Protein AF-A0A7C5ZA25-F1 (afdb_monomer)

Secondary structure (DSSP, 8-state):
--SSSS-HHHHHHHHHHHHHHHHHHHHHHHHHHHTS-HHHHHHHHHHHHHHHHHHHHHHHHS-HHHHHHHHHHHHHHHHHHHHH-GGGS---------TT----HHHHHHHHHHHHHHHHHHHHHHHTT-S-SHHHHHHHHHHHHHHHHHHHHHHHHSTT--GGGSSTTHHHHHHHHHHTGGGTTSTTHHHHHHHHHHHHHHHHHHHHHHHHHHHHTTSS-HHHHHHHHHHHHHHHHHHHHHHHHHHHHH-HHHHHTHHHHHHHHHHHHHHHHHHHHHTTSS-HHHHHHHHHHHHHHHHHHHHHHHHHHTT--HHHHHHHHHHHTT--HHHHHHHTT--HHHHHHHHHHHHHHHT-SSHHHHHHHHHHHHHHHH-------

Solvent-accessible surface area (backbone atoms only — not comparable to full-atom values): 20888 Å² total; per-residue (Å²): 143,84,83,85,81,72,64,64,70,58,56,51,50,52,50,48,57,52,47,54,52,49,53,52,52,51,33,52,54,44,42,60,39,16,76,49,57,71,68,55,37,43,50,54,52,39,48,51,41,44,52,50,33,51,51,52,47,54,43,73,75,41,58,69,70,57,29,52,54,54,61,63,44,49,63,55,54,51,50,53,54,54,73,68,45,70,74,76,75,57,83,71,90,67,76,93,44,66,92,76,72,67,81,55,68,67,57,54,50,52,45,39,44,52,30,24,47,50,19,36,51,50,36,51,42,58,76,71,54,54,72,74,63,80,74,53,57,48,53,49,38,50,47,23,31,53,28,30,45,54,55,43,49,49,58,74,72,37,83,87,56,61,71,79,60,50,52,61,61,23,55,61,28,42,50,52,24,57,70,43,52,88,52,35,87,43,92,65,38,36,57,55,31,48,50,31,36,35,37,20,49,24,28,40,50,52,44,52,54,54,51,44,24,56,58,22,56,64,39,81,60,26,52,62,43,38,46,51,52,52,47,51,46,54,49,22,28,47,49,20,39,50,50,54,58,58,49,35,76,72,37,63,73,50,55,82,41,40,66,61,53,52,49,49,52,50,49,52,38,50,50,51,56,53,53,58,58,61,66,49,73,84,38,58,64,64,56,47,46,57,62,46,48,67,54,43,56,65,46,45,61,44,43,53,53,48,28,59,74,50,66,47,49,73,69,45,43,54,53,48,52,42,49,72,69,70,51,52,71,69,56,52,25,63,77,68,73,52,49,74,68,58,49,51,52,46,51,52,51,48,30,61,54,68,74,37,92,48,73,68,50,50,51,51,50,52,52,53,54,52,53,59,69,72,57,76,81,85,84,75,138

Organism: NCBI:txid55205

Radius of gyration: 25.76 Å; Cα contacts (8 Å, |Δi|>4): 287; chains: 1; bounding box: 71×38×84 Å

Mean predicted aligned error: 15.22 Å

InterPro domains:
  IPR000792 Transcription regulator LuxR, C-terminal [PF00196] (312-365)
  IPR000792 Transcription regulator LuxR, C-terminal [PR00038] (312-326)
  IPR000792 Transcription regulator LuxR, C-terminal [PR00038] (326-342)
  IPR000792 Transcription regulator LuxR, C-terminal [PR00038] (342-354)
  IPR000792 Transcription regulator LuxR, C-terminal [PS50043] (305-370)
  IPR000792 Transcription regulator LuxR, C-terminal [SM00421] (309-366)
  IPR000792 Transcription regulator LuxR, C-terminal [cd06170] (312-365)
  IPR016032 Signal transduction response regulator, C-terminal effector [SSF46894] (303-368)
  IPR036388 Winged helix-like DNA-binding domain superfamily [G3DSA:1.10.10.10] (312-375)

Sequence (381 aa):
LFWDTYSIPKYILTLNFSGIGASILIAFWLEIYSKNALKIISISYIFSVILGSLIFTVVQFLHFIYAIVFTSLLPLLSSVLLLSDETINENYDIEETNENFLLPFRLILIIAVFYLASGLLQWIIFFKGYFPSSKLYGLSTIVYAISSCLAGSLIFRIPDFNLNNLYKPVLPLLGASFTLLPFAGKKLTPLILGLFYNTAFAFFDFYTMCIICLFASRVKKPIKLIAQGYFFITLFIFIGEFLPNRLVSTIPFMASKSDTVAISAAILMFVASVLIKEISVDSKEKESNFIIESNVDKSMLNLESFAKYYKLTLREKEILSLILSGRNNPYIRDSLNISNNTLKTHLKNIYTKLDVKNRQEAITLFYKFSESKNSKPSHTR

pLDDT: mean 74.24, std 17.31, range [26.05, 95.62]

Nearest PDB structures (foldseek):
  3qp6-assembly1_A-2  TM=8.063E-01  e=3.760E-02  Chromobacterium violaceum
  8uck-assembly1_A  TM=6.304E-01  e=2.661E-02  Homo sapiens
  5ayn-assembly1_A  TM=6.127E-01  e=5.087E-02  Bdellovibrio bacteriovorus HD100
  8tth-assembly1_A  TM=6.219E-01  e=1.755E+00  Staphylococcus aureus
  6rw3-assembly3_C  TM=5.393E-01  e=2.704E+00  Plasmodium falciparum

Structure (mmCIF, N/CA/C/O backbone):
data_AF-A0A7C5ZA25-F1
#
_entry.id   AF-A0A7C5ZA25-F1
#
loop_
_atom_site.group_PDB
_atom_site.id
_atom_site.type_symbol
_atom_site.label_atom_id
_atom_site.label_alt_id
_atom_site.label_comp_id
_atom_site.label_asym_id
_atom_site.label_entity_id
_atom_site.label_seq_id
_atom_site.pdbx_PDB_ins_code
_atom_site.Cartn_x
_atom_site.Cartn_y
_atom_site.Cartn_z
_atom_site.occupancy
_atom_site.B_iso_or_equiv
_atom_site.auth_seq_id
_atom_site.auth_comp_id
_atom_site.auth_asym_id
_atom_site.auth_atom_id
_atom_site.pdbx_PDB_model_num
ATOM 1 N N . LEU A 1 1 ? 11.153 0.984 -33.026 1.00 31.58 1 LEU A N 1
ATOM 2 C CA . LEU A 1 1 ? 10.653 1.056 -34.418 1.00 31.58 1 LEU A CA 1
ATOM 3 C C . LEU A 1 1 ? 9.128 0.886 -34.561 1.00 31.58 1 LEU A C 1
ATOM 5 O O . LEU A 1 1 ? 8.663 0.831 -35.683 1.00 31.58 1 LEU A O 1
ATOM 9 N N . PHE A 1 2 ? 8.328 0.879 -33.482 1.00 26.05 2 PHE A N 1
ATOM 10 C CA . PHE A 1 2 ? 6.855 0.759 -33.564 1.00 26.05 2 PHE A CA 1
ATOM 11 C C . PHE A 1 2 ? 6.105 1.843 -32.763 1.00 26.05 2 PHE A C 1
ATOM 13 O O . PHE A 1 2 ? 4.965 1.647 -32.359 1.00 26.05 2 PHE A O 1
ATOM 20 N N . TRP A 1 3 ? 6.750 2.988 -32.516 1.00 35.75 3 TRP A N 1
ATOM 21 C CA . TRP A 1 3 ? 6.198 4.080 -31.698 1.00 35.75 3 TRP A CA 1
ATOM 22 C C . TRP A 1 3 ? 5.726 5.295 -32.518 1.00 35.75 3 TRP A C 1
ATOM 24 O O . TRP A 1 3 ? 5.297 6.278 -31.928 1.00 35.75 3 TRP A O 1
ATOM 34 N N . ASP A 1 4 ? 5.753 5.224 -33.854 1.00 30.80 4 ASP A N 1
ATOM 35 C CA . ASP A 1 4 ? 5.570 6.406 -34.718 1.00 30.80 4 ASP A CA 1
ATOM 36 C C . ASP A 1 4 ? 4.231 6.472 -35.479 1.00 30.80 4 ASP A C 1
ATOM 38 O O . ASP A 1 4 ? 4.032 7.379 -36.280 1.00 30.80 4 ASP A O 1
ATOM 42 N N . THR A 1 5 ? 3.284 5.548 -35.264 1.00 31.78 5 THR A N 1
ATOM 43 C CA . THR A 1 5 ? 2.093 5.437 -36.145 1.00 31.78 5 THR A CA 1
ATOM 44 C C . THR A 1 5 ? 0.719 5.591 -35.495 1.00 31.78 5 THR A C 1
ATOM 46 O O . THR A 1 5 ? -0.275 5.619 -36.218 1.00 31.78 5 THR A O 1
ATOM 49 N N . TYR A 1 6 ? 0.611 5.790 -34.177 1.00 32.59 6 TYR A N 1
ATOM 50 C CA . TYR A 1 6 ? -0.678 6.114 -33.552 1.00 32.59 6 TYR A CA 1
ATOM 51 C C . TYR A 1 6 ? -0.732 7.579 -33.131 1.00 32.59 6 TYR A C 1
ATOM 53 O O . TYR A 1 6 ? 0.091 8.055 -32.355 1.00 32.59 6 TYR A O 1
ATOM 61 N N . SER A 1 7 ? -1.738 8.297 -33.639 1.00 35.09 7 SER A N 1
ATOM 62 C CA . SER A 1 7 ? -2.021 9.682 -33.276 1.00 35.09 7 SER A CA 1
ATOM 63 C C . SER A 1 7 ? -2.176 9.790 -31.754 1.00 35.09 7 SER A C 1
ATOM 65 O O . SER A 1 7 ? -3.197 9.369 -31.199 1.00 35.09 7 SER A O 1
ATOM 67 N N . ILE A 1 8 ? -1.172 10.384 -31.108 1.00 37.56 8 ILE A N 1
ATOM 68 C CA . ILE A 1 8 ? -1.070 10.706 -29.676 1.00 37.56 8 ILE A CA 1
ATOM 69 C C . ILE A 1 8 ? -2.414 11.154 -29.044 1.00 37.56 8 ILE A C 1
ATOM 71 O O . ILE A 1 8 ? -2.714 10.692 -27.943 1.00 37.56 8 ILE A O 1
ATOM 75 N N . PRO A 1 9 ? -3.298 11.932 -29.715 1.00 32.62 9 PRO A N 1
ATOM 76 C CA . PRO A 1 9 ? -4.597 12.317 -29.154 1.00 32.62 9 PRO A CA 1
ATOM 77 C C . PRO A 1 9 ? -5.559 11.149 -28.885 1.00 32.62 9 PRO A C 1
ATOM 79 O O . PRO A 1 9 ? -6.236 11.148 -27.862 1.00 32.62 9 PRO A O 1
ATOM 82 N N . LYS A 1 10 ? -5.612 10.134 -29.762 1.00 34.25 10 LYS A N 1
ATOM 83 C CA . LYS A 1 10 ? -6.485 8.961 -29.567 1.00 34.25 10 LYS A CA 1
ATOM 84 C C . LYS A 1 10 ? -5.993 8.105 -28.408 1.00 34.25 10 LYS A C 1
ATOM 86 O O . LYS A 1 10 ? -6.798 7.699 -27.585 1.00 34.25 10 LYS A O 1
ATOM 91 N N . TYR A 1 11 ? -4.677 7.917 -28.306 1.00 38.38 11 TYR A N 1
ATOM 92 C CA . TYR A 1 11 ? -4.039 7.188 -27.210 1.00 38.38 11 TYR A CA 1
ATOM 93 C C . TYR A 1 11 ? -4.298 7.862 -25.855 1.00 38.38 11 TYR A C 1
ATOM 95 O O . TYR A 1 11 ? -4.727 7.195 -24.917 1.00 38.38 11 TYR A O 1
ATOM 103 N N . ILE A 1 12 ? -4.152 9.192 -25.790 1.00 39.19 12 ILE A N 1
ATOM 104 C CA . ILE A 1 12 ? -4.485 10.006 -24.613 1.00 39.19 12 ILE A CA 1
ATOM 105 C C . ILE A 1 12 ? -5.976 9.885 -24.270 1.00 39.19 12 ILE A C 1
ATOM 107 O O . ILE A 1 12 ? -6.303 9.711 -23.102 1.00 39.19 12 ILE A O 1
ATOM 111 N N . LEU A 1 13 ? -6.882 9.911 -25.250 1.00 34.78 13 LEU A N 1
ATOM 112 C CA . LEU A 1 13 ? -8.319 9.710 -25.021 1.00 34.78 13 LEU A CA 1
ATOM 113 C C . LEU A 1 13 ? -8.625 8.324 -24.433 1.00 34.78 13 LEU A C 1
ATOM 115 O O . LEU A 1 13 ? -9.280 8.253 -23.398 1.00 34.78 13 LEU A O 1
ATOM 119 N N . THR A 1 14 ? -8.107 7.235 -25.014 1.00 51.03 14 THR A N 1
ATOM 120 C CA . THR A 1 14 ? -8.286 5.881 -24.449 1.00 51.03 14 THR A CA 1
ATOM 121 C C . THR A 1 14 ? -7.696 5.750 -23.048 1.00 51.03 14 THR A C 1
ATOM 123 O O . THR A 1 14 ? -8.365 5.192 -22.189 1.00 51.03 14 THR A O 1
ATOM 126 N N . LEU A 1 15 ? -6.502 6.303 -22.791 1.00 48.19 15 LEU A N 1
ATOM 127 C CA . LEU A 1 15 ? -5.862 6.286 -21.469 1.00 48.19 15 LEU A CA 1
ATOM 128 C C . LEU A 1 15 ? -6.640 7.088 -20.421 1.00 48.19 15 LEU A C 1
ATOM 130 O O . LEU A 1 15 ? -6.727 6.663 -19.272 1.00 48.19 15 LEU A O 1
ATOM 134 N N . ASN A 1 16 ? -7.214 8.234 -20.799 1.00 46.34 16 ASN A N 1
ATOM 135 C CA . ASN A 1 16 ? -8.036 9.037 -19.894 1.00 46.34 16 ASN A CA 1
ATOM 136 C C . ASN A 1 16 ? -9.375 8.346 -19.609 1.00 46.34 16 ASN A C 1
ATOM 138 O O . ASN A 1 16 ? -9.771 8.262 -18.452 1.00 46.34 16 ASN A O 1
ATOM 142 N N . PHE A 1 17 ? -10.045 7.780 -20.618 1.00 53.88 17 PHE A N 1
ATOM 143 C CA . PHE A 1 17 ? -11.302 7.054 -20.407 1.00 53.88 17 PHE A CA 1
ATOM 144 C C . PHE A 1 17 ? -11.106 5.742 -19.628 1.00 53.88 17 PHE A C 1
ATOM 146 O O . PHE A 1 17 ? -11.895 5.453 -18.729 1.00 53.88 17 PHE A O 1
ATOM 153 N N . SER A 1 18 ? -10.031 4.985 -19.888 1.00 63.19 18 SER A N 1
ATOM 154 C CA . SER A 1 18 ? -9.692 3.798 -19.090 1.00 63.19 18 SER A CA 1
ATOM 155 C C . SER A 1 18 ? -9.228 4.169 -17.679 1.00 63.19 18 SER A C 1
ATOM 157 O O . SER A 1 18 ? -9.568 3.484 -16.718 1.00 63.19 18 SER A O 1
ATOM 159 N N . GLY A 1 19 ? -8.470 5.262 -17.541 1.00 72.00 19 GLY A N 1
ATOM 160 C CA . GLY A 1 19 ? -7.905 5.725 -16.274 1.00 72.00 19 GLY A CA 1
ATOM 161 C C . GLY A 1 19 ? -8.953 6.289 -15.318 1.00 72.00 19 GLY A C 1
ATOM 162 O O . GLY A 1 19 ? -8.944 5.945 -14.138 1.00 72.00 19 GLY A O 1
ATOM 163 N N . ILE A 1 20 ? -9.894 7.095 -15.819 1.00 75.44 20 ILE A N 1
ATOM 164 C CA . ILE A 1 20 ? -10.998 7.641 -15.015 1.00 75.44 20 ILE A CA 1
ATOM 165 C C . ILE A 1 20 ? -11.893 6.501 -14.515 1.00 75.44 20 ILE A C 1
ATOM 167 O O . ILE A 1 20 ? -12.165 6.419 -13.318 1.00 75.44 20 ILE A O 1
ATOM 171 N N . GLY A 1 21 ? -12.290 5.580 -15.402 1.00 74.50 21 GLY A N 1
ATOM 172 C CA . GLY A 1 21 ? -13.122 4.431 -15.035 1.00 74.50 21 GLY A CA 1
ATOM 173 C C . GLY A 1 21 ? -12.449 3.512 -14.011 1.00 74.50 21 GLY A C 1
ATOM 174 O O . GLY A 1 21 ? -13.058 3.167 -12.999 1.00 74.50 21 GLY A O 1
ATOM 175 N N . ALA A 1 22 ? -11.174 3.171 -14.222 1.00 78.94 22 ALA A N 1
ATOM 176 C CA . ALA A 1 22 ? -10.416 2.343 -13.286 1.00 78.94 22 ALA A CA 1
ATOM 177 C C . ALA A 1 22 ? -10.243 3.020 -11.917 1.00 78.94 22 ALA A C 1
ATOM 179 O O . ALA A 1 22 ? -10.386 2.360 -10.893 1.00 78.94 22 ALA A O 1
ATOM 180 N N . SER A 1 23 ? -9.999 4.334 -11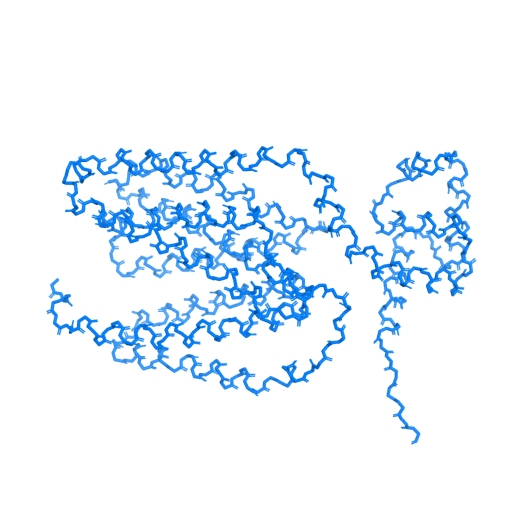.883 1.00 82.50 23 SER A N 1
ATOM 181 C CA . SER A 1 23 ? -9.837 5.083 -10.628 1.00 82.50 23 SER A CA 1
ATOM 182 C C . SER A 1 23 ? -11.118 5.089 -9.792 1.00 82.50 23 SER A C 1
ATOM 184 O O . SER A 1 23 ? -11.064 4.903 -8.578 1.00 82.50 23 SER A O 1
ATOM 186 N N . ILE A 1 24 ? -12.275 5.252 -10.442 1.00 81.31 24 ILE A N 1
ATOM 187 C CA . ILE A 1 24 ? -13.586 5.185 -9.784 1.00 81.31 24 ILE A CA 1
ATOM 188 C C . ILE A 1 24 ? -13.834 3.775 -9.231 1.00 81.31 24 ILE A C 1
ATOM 190 O O . ILE A 1 24 ? -14.206 3.631 -8.069 1.00 81.31 24 ILE A O 1
ATOM 194 N N . LEU A 1 25 ? -13.573 2.732 -10.028 1.00 82.94 25 LEU A N 1
ATOM 195 C CA . LEU A 1 25 ? -13.726 1.339 -9.591 1.00 82.94 25 LEU A CA 1
ATOM 196 C C . LEU A 1 25 ? -12.830 1.002 -8.396 1.00 82.94 25 LEU A C 1
ATOM 198 O O . LEU A 1 25 ? -13.287 0.374 -7.444 1.00 82.94 25 LEU A O 1
ATOM 202 N N . ILE A 1 26 ? -11.568 1.434 -8.426 1.00 84.75 26 ILE A N 1
ATOM 203 C CA . ILE A 1 26 ? -10.629 1.231 -7.320 1.00 84.75 26 ILE A CA 1
ATOM 204 C C . ILE A 1 26 ? -11.144 1.916 -6.049 1.00 84.75 26 ILE A C 1
ATOM 206 O O . ILE A 1 26 ? -11.106 1.311 -4.979 1.00 8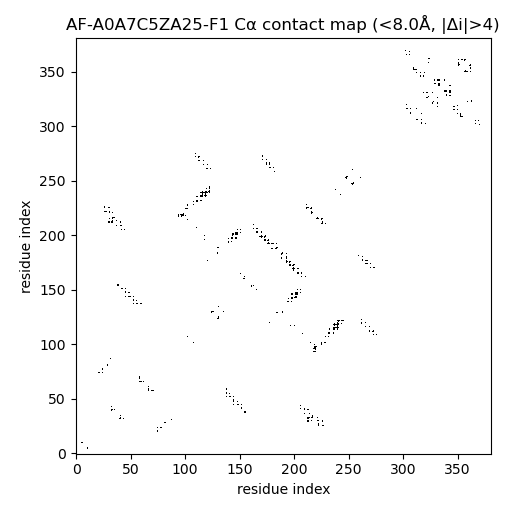4.75 26 ILE A O 1
ATOM 210 N N . ALA A 1 27 ? -11.661 3.143 -6.158 1.00 84.50 27 ALA A N 1
ATOM 211 C CA . ALA A 1 27 ? -12.200 3.869 -5.014 1.00 84.50 27 ALA A CA 1
ATOM 212 C C . ALA A 1 27 ? -13.388 3.136 -4.364 1.00 84.50 27 ALA A C 1
ATOM 214 O O . ALA A 1 27 ? -13.414 3.013 -3.140 1.00 84.50 27 ALA A O 1
ATOM 215 N N . PHE A 1 28 ? -14.311 2.590 -5.164 1.00 83.25 28 PHE A N 1
ATOM 216 C CA . PHE A 1 28 ? -15.442 1.806 -4.654 1.00 83.25 28 PHE A CA 1
ATOM 217 C C . PHE A 1 28 ? -15.015 0.482 -4.008 1.00 83.25 28 PHE A C 1
ATOM 219 O O . PHE A 1 28 ? -15.468 0.159 -2.912 1.00 83.25 28 PHE A O 1
ATOM 226 N N . TRP A 1 29 ? -14.102 -0.273 -4.628 1.00 84.88 29 TRP A N 1
ATOM 227 C CA . TRP A 1 29 ? -13.597 -1.512 -4.021 1.00 84.88 29 TRP A CA 1
ATOM 228 C C . TRP A 1 29 ? -12.875 -1.253 -2.695 1.00 84.88 29 TRP A C 1
ATOM 230 O O . TRP A 1 29 ? -13.054 -1.994 -1.731 1.00 84.88 29 TRP A O 1
ATOM 240 N N . LEU A 1 30 ? -12.091 -0.176 -2.609 1.00 84.75 30 LEU A N 1
ATOM 241 C CA . LEU A 1 30 ? -11.425 0.214 -1.366 1.00 84.75 30 LEU A CA 1
ATOM 242 C C . LEU A 1 30 ? -12.400 0.707 -0.300 1.00 84.75 30 LEU A C 1
ATOM 244 O O . LEU A 1 30 ? -12.138 0.505 0.882 1.00 84.75 30 LEU A O 1
ATOM 248 N N . GLU A 1 31 ? -13.513 1.327 -0.688 1.00 82.56 31 GLU A N 1
ATOM 249 C CA . GLU A 1 31 ? -14.582 1.679 0.243 1.00 82.56 31 GLU A CA 1
ATOM 250 C C . GLU A 1 31 ? -15.164 0.415 0.884 1.00 82.56 31 GLU A C 1
ATOM 252 O O . GLU A 1 31 ? -15.225 0.338 2.111 1.00 82.56 31 GLU A O 1
ATOM 257 N N . ILE A 1 32 ? -15.468 -0.615 0.090 1.00 79.88 32 ILE A N 1
ATOM 258 C CA . ILE A 1 32 ? -15.925 -1.918 0.599 1.00 79.88 32 ILE A CA 1
ATOM 259 C C . ILE A 1 32 ? -14.866 -2.547 1.514 1.00 79.88 32 ILE A C 1
ATOM 261 O O . ILE A 1 32 ? -15.172 -2.978 2.628 1.00 79.88 32 ILE A O 1
ATOM 265 N N . TYR A 1 33 ? -13.595 -2.552 1.102 1.00 79.44 33 TYR A N 1
ATOM 266 C CA . TYR A 1 33 ? -12.517 -3.090 1.935 1.00 79.44 33 TYR A CA 1
ATOM 267 C C . TYR A 1 33 ? -12.367 -2.323 3.250 1.00 79.44 33 TYR A C 1
ATOM 269 O O . TYR A 1 33 ? -12.174 -2.947 4.292 1.00 79.44 33 TYR A O 1
ATOM 277 N N . SER A 1 34 ? -12.520 -0.996 3.233 1.00 75.94 34 SER A N 1
ATOM 278 C CA . SER A 1 34 ? -12.395 -0.151 4.423 1.00 75.94 34 SER A CA 1
ATOM 279 C C . SER A 1 34 ? -13.420 -0.468 5.512 1.00 75.94 34 SER A C 1
ATOM 281 O O . SER A 1 34 ? -13.142 -0.227 6.682 1.00 75.94 34 SER A O 1
ATOM 283 N N . LYS A 1 35 ? -14.562 -1.079 5.169 1.00 70.94 35 LYS A N 1
ATOM 284 C CA . LYS A 1 35 ? -15.572 -1.508 6.149 1.00 70.94 35 LYS A CA 1
ATOM 285 C C . LYS A 1 35 ? -15.105 -2.681 7.026 1.00 70.94 35 LYS A C 1
ATOM 287 O O . LYS A 1 35 ? -15.720 -2.968 8.049 1.00 70.94 35 LYS A O 1
ATOM 292 N N . ASN A 1 36 ? -14.025 -3.366 6.649 1.00 66.94 36 ASN A N 1
ATOM 293 C CA . ASN A 1 36 ? -13.576 -4.592 7.298 1.00 66.94 36 ASN A CA 1
ATOM 294 C C . ASN A 1 36 ? -12.388 -4.390 8.254 1.00 66.94 36 ASN A C 1
ATOM 296 O O . ASN A 1 36 ? -11.659 -3.401 8.212 1.00 66.94 36 ASN A O 1
ATOM 300 N N . ALA A 1 37 ? -12.138 -5.387 9.109 1.00 69.94 37 ALA A N 1
ATOM 301 C CA . ALA A 1 37 ? -10.966 -5.398 9.983 1.00 69.94 37 ALA A CA 1
ATOM 302 C C . ALA A 1 37 ? -9.649 -5.462 9.183 1.00 69.94 37 ALA A C 1
ATOM 304 O O . ALA A 1 37 ? -9.584 -6.072 8.115 1.00 69.94 37 ALA A O 1
ATOM 305 N N . LEU A 1 38 ? -8.555 -4.940 9.757 1.00 72.62 38 LEU A N 1
ATOM 306 C CA . LEU A 1 38 ? -7.227 -4.892 9.120 1.00 72.62 38 LEU A CA 1
ATOM 307 C C . LEU A 1 38 ? -6.779 -6.233 8.515 1.00 72.62 38 LEU A C 1
ATOM 309 O O . LEU A 1 38 ? -6.190 -6.259 7.438 1.00 72.62 38 LEU A O 1
ATOM 313 N N . LYS A 1 39 ? -7.068 -7.357 9.180 1.00 76.75 39 LYS A N 1
ATOM 314 C CA . LYS A 1 39 ? -6.725 -8.695 8.672 1.00 76.75 39 LYS A CA 1
ATOM 315 C C . LYS A 1 39 ? -7.452 -9.023 7.365 1.00 76.75 39 LYS A C 1
ATOM 317 O O . LYS A 1 39 ? -6.840 -9.564 6.451 1.00 76.75 39 LYS A O 1
ATOM 322 N N . ILE A 1 40 ? -8.729 -8.666 7.262 1.00 76.38 40 ILE A N 1
ATOM 323 C CA . ILE A 1 40 ? -9.549 -8.900 6.067 1.00 76.38 40 ILE A CA 1
ATOM 324 C C . ILE A 1 40 ? -9.108 -7.964 4.938 1.00 76.38 40 ILE A C 1
ATOM 326 O O . ILE A 1 40 ? -8.930 -8.429 3.814 1.00 76.38 40 ILE A O 1
ATOM 330 N N . ILE A 1 41 ? -8.838 -6.686 5.240 1.00 79.31 41 ILE A N 1
ATOM 331 C CA . ILE A 1 41 ? -8.235 -5.736 4.286 1.00 79.31 41 ILE A CA 1
ATOM 332 C C . ILE A 1 41 ? -6.938 -6.323 3.714 1.00 79.31 41 ILE A C 1
ATOM 334 O O . ILE A 1 41 ? -6.752 -6.379 2.500 1.00 79.31 41 ILE A O 1
ATOM 338 N N . SER A 1 42 ? -6.071 -6.827 4.597 1.00 82.50 42 SER A N 1
ATOM 339 C CA . SER A 1 42 ? -4.784 -7.420 4.226 1.00 82.50 42 SER A CA 1
ATOM 340 C C . SER A 1 42 ? -4.953 -8.622 3.295 1.00 82.50 42 SER A C 1
ATOM 342 O O . SER A 1 42 ? -4.285 -8.691 2.269 1.00 82.50 42 SER A O 1
ATOM 344 N N . ILE A 1 43 ? -5.854 -9.556 3.623 1.00 86.81 43 ILE A N 1
ATOM 345 C CA . ILE A 1 43 ? -6.130 -10.737 2.786 1.00 86.81 43 ILE A CA 1
ATOM 346 C C . ILE A 1 43 ? -6.675 -10.324 1.423 1.00 86.81 43 ILE A C 1
ATOM 348 O O . ILE A 1 43 ? -6.197 -10.822 0.407 1.00 86.81 43 ILE A O 1
ATOM 352 N N . SER A 1 44 ? -7.641 -9.406 1.400 1.00 87.38 44 SER A N 1
ATOM 353 C CA . SER A 1 44 ? -8.294 -8.956 0.167 1.00 87.38 44 SER A CA 1
ATOM 354 C C . SER A 1 44 ? -7.288 -8.308 -0.781 1.00 87.38 44 SER A C 1
ATOM 356 O O . SER A 1 44 ? -7.262 -8.616 -1.971 1.00 87.38 44 SER A O 1
ATOM 358 N N . TYR A 1 45 ? -6.391 -7.480 -0.240 1.00 90.81 45 TYR A N 1
ATOM 359 C CA . TYR A 1 45 ? -5.314 -6.871 -1.012 1.00 90.81 45 TYR A CA 1
ATOM 360 C C . TYR A 1 45 ? -4.281 -7.903 -1.498 1.00 90.81 45 TYR A C 1
ATOM 362 O O . TYR A 1 45 ? -3.872 -7.878 -2.653 1.00 90.81 45 TYR A O 1
ATOM 370 N N . ILE A 1 46 ? -3.866 -8.860 -0.661 1.00 92.94 46 ILE A N 1
ATOM 371 C CA . ILE A 1 46 ? -2.938 -9.922 -1.096 1.00 92.94 46 ILE A CA 1
ATOM 372 C C . ILE A 1 46 ? -3.556 -10.737 -2.232 1.00 92.94 46 ILE A C 1
ATOM 374 O O . ILE A 1 46 ? -2.893 -11.015 -3.231 1.00 92.94 46 ILE A O 1
ATOM 378 N N . PHE A 1 47 ? -4.831 -11.097 -2.096 1.00 93.06 47 PHE A N 1
ATOM 379 C CA . PHE A 1 47 ? -5.552 -11.844 -3.113 1.00 93.06 47 PHE A CA 1
ATOM 380 C C . PHE A 1 47 ? -5.654 -11.059 -4.424 1.00 93.06 47 PHE A C 1
ATOM 382 O O . PHE A 1 47 ? -5.368 -11.618 -5.483 1.00 93.06 47 PHE A O 1
ATOM 389 N N . SER A 1 48 ? -5.979 -9.761 -4.369 1.00 92.00 48 SER A N 1
ATOM 390 C CA . SER A 1 48 ? -6.054 -8.918 -5.567 1.00 92.00 48 SER A CA 1
ATOM 391 C C . SER A 1 48 ? -4.701 -8.791 -6.270 1.00 92.00 48 SER A C 1
ATOM 393 O O . SER A 1 48 ? -4.644 -8.861 -7.498 1.00 92.00 48 SER A O 1
ATOM 395 N N . VAL A 1 49 ? -3.601 -8.699 -5.517 1.00 93.00 49 VAL A N 1
ATOM 396 C CA . VAL A 1 49 ? -2.242 -8.653 -6.070 1.00 93.00 49 VAL A CA 1
ATOM 397 C C . VAL A 1 49 ? -1.844 -9.981 -6.719 1.00 93.00 49 VAL A C 1
ATOM 399 O O . VAL A 1 49 ? -1.297 -9.977 -7.824 1.00 93.00 49 VAL A O 1
ATOM 402 N N . ILE A 1 50 ? -2.122 -11.121 -6.078 1.00 94.06 50 ILE A N 1
ATOM 403 C CA . ILE A 1 50 ? -1.846 -12.446 -6.658 1.00 94.06 50 ILE A CA 1
ATOM 404 C C . ILE A 1 50 ? -2.651 -12.630 -7.945 1.00 94.06 50 ILE A C 1
ATOM 406 O O . ILE A 1 50 ? -2.090 -12.996 -8.978 1.00 94.06 50 ILE A O 1
ATOM 410 N N . LEU A 1 51 ? -3.954 -12.342 -7.897 1.00 93.31 51 LEU A N 1
ATOM 411 C CA . LEU A 1 51 ? -4.841 -12.461 -9.047 1.00 93.31 51 LEU A CA 1
ATOM 412 C C . LEU A 1 51 ? -4.393 -11.535 -10.185 1.00 93.31 51 LEU A C 1
ATOM 414 O O . LEU A 1 51 ? -4.297 -11.975 -11.328 1.00 93.31 51 LEU A O 1
ATOM 418 N N . GLY A 1 52 ? -4.051 -10.283 -9.873 1.00 90.88 52 GLY A N 1
ATOM 419 C CA . GLY A 1 52 ? -3.529 -9.317 -10.837 1.00 90.88 52 GLY A CA 1
ATOM 420 C C . GLY A 1 52 ? -2.218 -9.773 -11.479 1.00 90.88 52 GLY A C 1
ATOM 421 O O . GLY A 1 52 ? -2.064 -9.668 -12.693 1.00 90.88 52 GLY A O 1
ATOM 422 N N . SER A 1 53 ? -1.303 -10.349 -10.696 1.00 90.50 53 SER A N 1
ATOM 423 C CA . SER A 1 53 ? -0.030 -10.902 -11.181 1.00 90.50 53 SER A CA 1
ATOM 424 C C . SER A 1 53 ? -0.236 -12.109 -12.110 1.00 90.50 53 SER A C 1
ATOM 426 O O . SER A 1 53 ? 0.382 -12.196 -13.176 1.00 90.50 53 SER A O 1
ATOM 428 N N . LEU A 1 54 ? -1.170 -13.006 -11.770 1.00 90.75 54 LEU A N 1
ATOM 429 C CA . LEU A 1 54 ? -1.560 -14.135 -12.622 1.00 90.75 54 LEU A CA 1
ATOM 43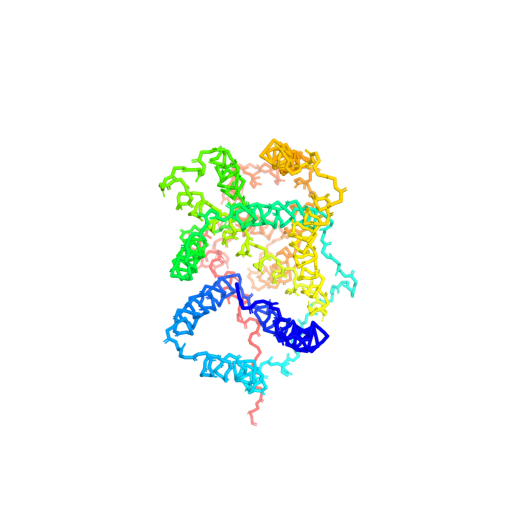0 C C . LEU A 1 54 ? -2.196 -13.661 -13.932 1.00 90.75 54 LEU A C 1
ATOM 432 O O . LEU A 1 54 ? -1.777 -14.091 -15.006 1.00 90.75 54 LEU A O 1
ATOM 436 N N . ILE A 1 55 ? -3.162 -12.742 -13.851 1.00 90.25 55 ILE A N 1
ATOM 437 C CA . ILE A 1 55 ? -3.819 -12.138 -15.015 1.00 90.25 55 ILE A CA 1
ATOM 438 C C . ILE A 1 55 ? -2.784 -11.475 -15.925 1.00 90.25 55 ILE A C 1
ATOM 440 O O . ILE A 1 55 ? -2.769 -11.730 -17.127 1.00 90.25 55 ILE A O 1
ATOM 444 N N . PHE A 1 56 ? -1.889 -10.667 -15.359 1.00 87.94 56 PHE A N 1
ATOM 445 C CA . PHE A 1 56 ? -0.837 -9.997 -16.113 1.00 87.94 56 PHE A CA 1
ATOM 446 C C . PHE A 1 56 ? 0.082 -10.999 -16.817 1.00 87.94 56 PHE A C 1
ATOM 448 O O . PHE A 1 56 ? 0.381 -10.834 -17.998 1.00 87.94 56 PHE A O 1
ATOM 455 N N . THR A 1 57 ? 0.464 -12.078 -16.130 1.00 86.19 57 THR A N 1
ATOM 456 C CA . THR A 1 57 ? 1.277 -13.153 -16.712 1.00 86.19 57 THR A CA 1
ATOM 457 C C . THR A 1 57 ? 0.562 -13.819 -17.887 1.00 86.19 57 THR A C 1
ATOM 459 O O . THR A 1 57 ? 1.166 -13.986 -18.941 1.00 86.19 57 THR A O 1
ATOM 462 N N . VAL A 1 58 ? -0.730 -14.142 -17.760 1.00 88.00 58 VAL A N 1
ATOM 463 C CA . VAL A 1 58 ? -1.533 -14.706 -18.862 1.00 88.00 58 VAL A CA 1
ATOM 464 C C . VAL A 1 58 ? -1.586 -13.743 -20.049 1.00 88.00 58 VAL A C 1
ATOM 466 O O . VAL A 1 58 ? -1.341 -14.153 -21.183 1.00 88.00 58 VAL A O 1
ATOM 469 N N . VAL A 1 59 ? -1.840 -12.456 -19.794 1.00 87.75 59 VAL A N 1
ATOM 470 C CA . VAL A 1 59 ? -1.926 -11.417 -20.831 1.00 87.75 59 VAL A CA 1
ATOM 471 C C . VAL A 1 59 ? -0.624 -11.296 -21.628 1.00 87.75 59 VAL A C 1
ATOM 473 O O . VAL A 1 59 ? -0.683 -11.076 -22.836 1.00 87.75 59 VAL A O 1
ATOM 476 N N . GLN A 1 60 ? 0.541 -11.509 -21.008 1.00 84.00 60 GLN A N 1
ATOM 477 C CA . GLN A 1 60 ? 1.830 -11.480 -21.712 1.00 84.00 60 GLN A CA 1
ATOM 478 C C . GLN A 1 60 ? 2.002 -12.588 -22.762 1.00 84.00 60 GLN A C 1
ATOM 480 O O . GLN A 1 60 ? 2.799 -12.420 -23.686 1.00 84.00 60 GLN A O 1
ATOM 485 N N . PHE A 1 61 ? 1.283 -13.706 -22.636 1.00 86.44 61 PHE A N 1
ATOM 486 C CA . PHE A 1 61 ? 1.336 -14.814 -23.595 1.00 86.44 61 PHE A CA 1
ATOM 487 C C . PHE A 1 61 ? 0.237 -14.747 -24.663 1.00 86.44 61 PHE A C 1
ATOM 489 O O . PHE A 1 61 ? 0.282 -15.504 -25.633 1.00 86.44 61 PHE A O 1
ATOM 496 N N . LEU A 1 62 ? -0.742 -13.850 -24.513 1.00 87.62 62 LEU A N 1
ATOM 497 C CA . LEU A 1 62 ? -1.804 -13.664 -25.496 1.00 87.62 62 LEU A CA 1
ATOM 498 C C . LEU A 1 62 ? -1.303 -12.887 -26.718 1.00 87.62 62 LEU A C 1
ATOM 500 O O . LEU A 1 62 ? -0.490 -11.968 -26.622 1.00 87.62 62 LEU A O 1
ATOM 504 N N . HIS A 1 63 ? -1.858 -13.207 -27.889 1.00 90.62 63 HIS A N 1
ATOM 505 C CA . HIS A 1 63 ? -1.705 -12.350 -29.063 1.00 90.62 63 HIS A CA 1
ATOM 506 C C . HIS A 1 63 ? -2.298 -10.960 -28.773 1.00 90.62 63 HIS A C 1
ATOM 508 O O . HIS A 1 63 ? -3.337 -10.856 -28.122 1.00 90.62 63 HIS A O 1
ATOM 514 N N . PHE A 1 64 ? -1.676 -9.899 -29.295 1.00 84.62 64 PHE A N 1
ATOM 515 C CA . PHE A 1 64 ? -1.998 -8.500 -28.971 1.00 84.62 64 PHE A CA 1
ATOM 516 C C . PHE A 1 64 ? -3.495 -8.157 -29.051 1.00 84.62 64 PHE A C 1
ATOM 518 O O . PHE A 1 64 ? -4.030 -7.497 -28.164 1.00 84.62 64 PHE A O 1
ATOM 525 N N . ILE A 1 65 ? -4.192 -8.651 -30.079 1.00 89.31 65 ILE A N 1
ATOM 526 C CA . ILE A 1 65 ? -5.637 -8.424 -30.246 1.00 89.31 65 ILE A CA 1
ATOM 527 C C . ILE A 1 65 ? -6.426 -9.046 -29.082 1.00 89.31 65 ILE A C 1
ATOM 529 O O . ILE A 1 65 ? -7.276 -8.383 -28.492 1.00 89.31 65 ILE A O 1
ATOM 533 N N . TYR A 1 66 ? -6.112 -10.289 -28.704 1.00 91.00 66 TYR A N 1
ATOM 534 C CA . TYR A 1 66 ? -6.758 -10.957 -27.574 1.00 91.00 66 TYR A CA 1
ATOM 535 C C . TYR A 1 66 ? -6.393 -10.296 -26.243 1.00 91.00 66 TYR A C 1
ATOM 537 O O . TYR A 1 66 ? -7.256 -10.177 -25.383 1.00 91.00 66 TYR A O 1
ATOM 545 N N . ALA A 1 67 ? -5.160 -9.805 -26.089 1.00 85.88 67 ALA A N 1
ATOM 546 C CA . ALA A 1 67 ? -4.736 -9.059 -24.906 1.00 85.88 67 ALA A CA 1
ATOM 547 C C . ALA A 1 67 ? -5.556 -7.772 -24.711 1.00 85.88 67 ALA A C 1
ATOM 549 O O . ALA A 1 67 ? -6.018 -7.509 -23.601 1.00 85.88 67 ALA A O 1
ATOM 550 N N . ILE A 1 68 ? -5.797 -6.996 -25.777 1.00 86.88 68 ILE A N 1
ATOM 551 C CA . ILE A 1 68 ? -6.643 -5.792 -25.714 1.00 86.88 68 ILE A CA 1
ATOM 552 C C . ILE A 1 68 ? -8.071 -6.155 -25.327 1.00 86.88 68 ILE A C 1
ATOM 554 O O . ILE A 1 68 ? -8.627 -5.549 -24.411 1.00 86.88 68 ILE A O 1
ATOM 558 N N . VAL A 1 69 ? -8.668 -7.136 -26.010 1.00 87.75 69 VAL A N 1
ATOM 559 C CA . VAL A 1 69 ? -10.055 -7.539 -25.741 1.00 87.75 69 VAL A CA 1
ATOM 560 C C . VAL A 1 69 ? -10.184 -8.018 -24.297 1.00 87.75 69 VAL A C 1
ATOM 562 O O . VAL A 1 69 ? -11.036 -7.530 -23.562 1.00 87.75 69 VAL A O 1
ATOM 565 N N . PHE A 1 70 ? -9.288 -8.902 -23.861 1.00 87.88 70 PHE A N 1
ATOM 566 C CA . PHE A 1 70 ? -9.284 -9.444 -22.508 1.00 87.88 70 PHE A CA 1
ATOM 567 C C . PHE A 1 70 ? -9.125 -8.347 -21.445 1.00 87.88 70 PHE A C 1
ATOM 569 O O . PHE A 1 70 ? -9.926 -8.270 -20.519 1.00 87.88 70 PHE A O 1
ATOM 576 N N . THR A 1 71 ? -8.146 -7.450 -21.597 1.00 86.06 71 THR A N 1
ATOM 577 C CA . THR A 1 71 ? -7.906 -6.360 -20.629 1.00 86.06 71 THR A CA 1
ATOM 578 C C . THR A 1 71 ? -9.024 -5.318 -20.608 1.00 86.06 71 THR A C 1
ATOM 580 O O . THR A 1 71 ? -9.307 -4.767 -19.548 1.00 86.06 71 THR A O 1
ATOM 583 N N . SER A 1 72 ? -9.714 -5.096 -21.731 1.00 85.38 72 SER A N 1
ATOM 584 C CA . SER A 1 72 ? -10.871 -4.190 -21.810 1.00 85.38 72 SER A CA 1
ATOM 585 C C . SER A 1 72 ? -12.126 -4.766 -21.144 1.00 85.38 72 SER A C 1
ATOM 587 O O . SER A 1 72 ? -12.979 -4.009 -20.685 1.00 85.38 72 SER A O 1
ATOM 589 N N . LEU A 1 73 ? -12.240 -6.096 -21.057 1.00 86.94 73 LEU A N 1
ATOM 590 C CA . LEU A 1 73 ? -13.349 -6.775 -20.379 1.00 86.94 73 LEU A CA 1
ATOM 591 C C . LEU A 1 73 ? -13.189 -6.804 -18.852 1.00 86.94 73 LEU A C 1
ATOM 593 O O . LEU A 1 73 ? -14.192 -6.890 -18.148 1.00 86.94 73 LEU A O 1
ATOM 597 N N . LEU A 1 74 ? -11.967 -6.699 -18.318 1.00 87.06 74 LEU A N 1
ATOM 598 C CA . LEU A 1 74 ? -11.725 -6.777 -16.870 1.00 87.06 74 LEU A CA 1
ATOM 599 C C . LEU A 1 74 ? -12.434 -5.669 -16.065 1.00 87.06 74 LEU A C 1
ATOM 601 O O . LEU A 1 74 ? -13.086 -6.008 -15.076 1.00 87.06 74 LEU A O 1
ATOM 605 N N . PRO A 1 75 ? -12.390 -4.374 -16.452 1.00 86.06 75 PRO A N 1
ATOM 606 C CA . PRO A 1 75 ? -13.143 -3.334 -15.751 1.00 86.06 75 PRO A CA 1
ATOM 607 C C . PRO A 1 75 ? -14.660 -3.540 -15.820 1.00 86.06 75 PRO A C 1
ATOM 609 O O . PRO A 1 75 ? -15.348 -3.238 -14.851 1.00 86.06 75 PRO A O 1
ATOM 612 N N . LEU A 1 76 ? -15.173 -4.082 -16.932 1.00 84.38 76 LEU A N 1
ATOM 613 C CA . LEU A 1 76 ? -16.599 -4.393 -17.097 1.00 84.38 76 LEU A CA 1
ATOM 614 C C . LEU A 1 76 ? -17.027 -5.555 -16.195 1.00 84.38 76 LEU A C 1
ATOM 616 O O . LEU A 1 76 ? -18.071 -5.502 -15.557 1.00 84.38 76 LEU A O 1
ATOM 620 N N . LEU A 1 77 ? -16.209 -6.602 -16.100 1.00 86.69 77 LEU A 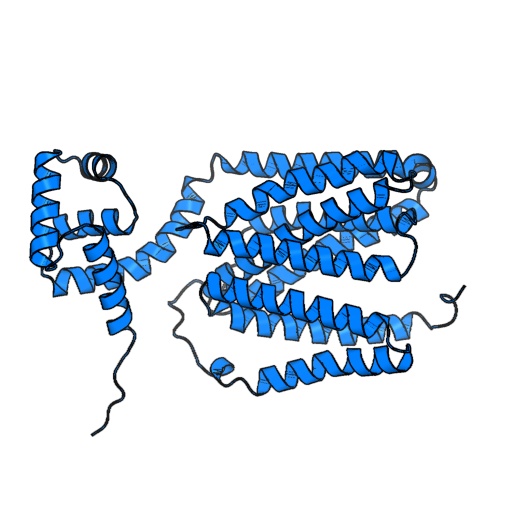N 1
ATOM 621 C CA . LEU A 1 77 ? -16.469 -7.712 -15.188 1.00 86.69 77 LEU A CA 1
ATOM 622 C C . LEU A 1 77 ? -16.400 -7.249 -13.724 1.00 86.69 77 LEU A C 1
ATOM 624 O O . LEU A 1 77 ? -17.253 -7.611 -12.920 1.00 86.69 77 LEU A O 1
ATOM 628 N N . SER A 1 78 ? -15.430 -6.391 -13.398 1.00 85.31 78 SER A N 1
ATOM 629 C CA . SER A 1 78 ? -15.305 -5.769 -12.076 1.00 85.31 78 SER A CA 1
ATOM 630 C C . SER A 1 78 ? -16.519 -4.905 -11.718 1.00 85.31 78 SER A C 1
ATOM 632 O O . SER A 1 78 ? -17.008 -4.991 -10.595 1.00 85.31 78 SER A O 1
ATOM 634 N N . SER A 1 79 ? -17.054 -4.120 -12.662 1.00 81.69 79 SER A N 1
ATOM 635 C CA . SER A 1 79 ? -18.246 -3.302 -12.413 1.00 81.69 79 SER A CA 1
ATOM 636 C C . SER A 1 79 ? -19.509 -4.142 -12.224 1.00 81.69 79 SER A C 1
ATOM 638 O O . SER A 1 79 ? -20.311 -3.823 -11.352 1.00 81.69 79 SER A O 1
ATOM 640 N N . VAL A 1 80 ? -19.677 -5.232 -12.980 1.00 81.75 80 VAL A N 1
ATOM 641 C CA . VAL A 1 80 ? -20.796 -6.172 -12.790 1.00 81.75 80 VAL A CA 1
ATOM 642 C C . VAL A 1 80 ? -20.732 -6.825 -11.409 1.00 81.75 80 VAL A C 1
ATOM 644 O O . VAL A 1 80 ? -21.748 -6.870 -10.721 1.00 81.75 80 VAL A O 1
ATOM 647 N N . LEU A 1 81 ? -19.548 -7.279 -10.980 1.00 83.88 81 LEU A N 1
ATOM 648 C CA . LEU A 1 81 ? -19.362 -7.858 -9.645 1.00 83.88 81 LEU A CA 1
ATOM 649 C C . LEU A 1 81 ? -19.655 -6.840 -8.540 1.00 83.88 81 LEU A C 1
ATOM 651 O O . LEU A 1 81 ? -20.340 -7.172 -7.577 1.00 83.88 81 LEU A O 1
ATOM 655 N N . LEU A 1 82 ? -19.194 -5.599 -8.708 1.00 75.69 82 LEU A N 1
ATOM 656 C CA . LEU A 1 82 ? -19.475 -4.519 -7.769 1.00 75.69 82 LEU A CA 1
ATOM 657 C C . LEU A 1 82 ? -20.988 -4.267 -7.657 1.00 75.69 82 LEU A C 1
ATOM 659 O O . LEU A 1 82 ? -21.515 -4.205 -6.560 1.00 75.69 82 LEU A O 1
ATOM 663 N N . LEU A 1 83 ? -21.710 -4.185 -8.778 1.00 74.56 83 LEU A N 1
ATOM 664 C CA . LEU A 1 83 ? -23.164 -3.973 -8.773 1.00 74.56 83 LEU A CA 1
ATOM 665 C C . LEU A 1 83 ? -23.959 -5.157 -8.200 1.00 74.56 83 LEU A C 1
ATOM 667 O O . LEU A 1 83 ? -25.093 -4.964 -7.769 1.00 74.56 83 LEU A O 1
ATOM 671 N N . SER A 1 84 ? -23.392 -6.365 -8.215 1.00 75.31 84 SER A N 1
ATOM 672 C CA . SER A 1 84 ? -24.014 -7.555 -7.623 1.00 75.31 84 SER A CA 1
ATOM 673 C C . SER A 1 84 ? -23.830 -7.667 -6.107 1.00 75.31 84 SER A C 1
ATOM 675 O O . SER A 1 84 ? -24.458 -8.520 -5.487 1.00 75.31 84 SER A O 1
ATOM 677 N N . ASP A 1 85 ? -22.974 -6.834 -5.510 1.00 68.19 85 ASP A N 1
ATOM 678 C CA . ASP A 1 85 ? -22.697 -6.865 -4.077 1.00 68.19 85 ASP A CA 1
ATOM 679 C C . ASP A 1 85 ? -23.754 -6.064 -3.295 1.00 68.19 85 ASP A C 1
ATOM 681 O O . ASP A 1 85 ? -23.776 -4.830 -3.293 1.00 68.19 85 ASP A O 1
ATOM 685 N N . GLU A 1 86 ? -24.646 -6.778 -2.606 1.00 60.28 86 GLU A N 1
ATOM 686 C CA . GLU A 1 86 ? -25.735 -6.187 -1.819 1.00 60.28 86 GLU A CA 1
ATOM 687 C C . GLU A 1 86 ? -25.229 -5.385 -0.601 1.00 60.28 86 GLU A C 1
ATOM 689 O O . GLU A 1 86 ? -25.927 -4.485 -0.124 1.00 60.28 86 GLU A O 1
ATOM 694 N N . THR A 1 87 ? -23.987 -5.617 -0.148 1.00 56.00 87 THR A N 1
ATOM 695 C CA . THR A 1 87 ? -23.378 -4.915 1.004 1.00 56.00 87 THR A CA 1
ATOM 696 C C . THR A 1 87 ? -23.071 -3.434 0.734 1.00 56.00 87 THR A C 1
ATOM 698 O O . THR A 1 87 ? -22.768 -2.660 1.654 1.00 56.00 87 THR A O 1
ATOM 701 N N . ILE A 1 88 ? -23.173 -2.998 -0.527 1.00 55.41 88 ILE A N 1
ATOM 702 C CA . ILE A 1 88 ? -23.046 -1.591 -0.929 1.00 55.41 88 ILE A CA 1
ATOM 703 C C . ILE A 1 88 ? -24.238 -0.763 -0.428 1.00 55.41 88 ILE A C 1
ATOM 705 O O . ILE A 1 88 ? -24.050 0.393 -0.051 1.00 55.41 88 ILE A O 1
ATOM 709 N N . ASN A 1 89 ? -25.434 -1.358 -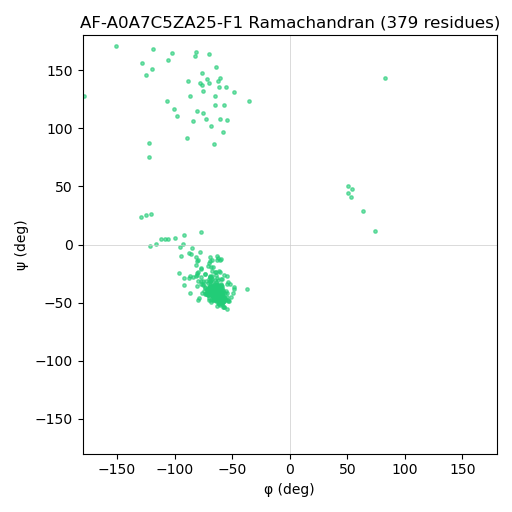0.362 1.00 48.09 89 ASN A N 1
ATOM 710 C CA . ASN A 1 89 ? -26.668 -0.677 0.049 1.00 48.09 89 ASN A CA 1
ATOM 711 C C . ASN A 1 89 ? -26.909 -0.698 1.565 1.00 48.09 89 ASN A C 1
ATOM 713 O O . ASN A 1 89 ? -27.837 -0.049 2.055 1.00 48.09 89 ASN A O 1
ATOM 717 N N . GLU A 1 90 ? -26.090 -1.427 2.322 1.00 49.62 90 GLU A N 1
ATOM 718 C CA . GLU A 1 90 ? -26.151 -1.400 3.778 1.00 49.62 90 GLU A CA 1
ATOM 719 C C . GLU A 1 90 ? -25.584 -0.069 4.291 1.00 49.62 90 GLU A C 1
ATOM 721 O O . GLU A 1 90 ? -24.375 0.187 4.251 1.00 49.62 90 GLU A O 1
ATOM 726 N N . ASN A 1 91 ? -26.477 0.797 4.778 1.00 44.31 91 ASN A N 1
ATOM 727 C CA . ASN A 1 91 ? -26.112 1.968 5.567 1.00 44.31 91 ASN A CA 1
ATOM 728 C C . ASN A 1 91 ? -25.577 1.487 6.917 1.00 44.31 91 ASN A C 1
ATOM 730 O O . ASN A 1 91 ? -26.339 1.106 7.803 1.00 44.31 91 ASN A O 1
ATOM 734 N N . TYR A 1 92 ? -24.257 1.494 7.063 1.00 47.50 92 TYR A N 1
ATOM 735 C CA . TYR A 1 92 ? -23.618 1.249 8.347 1.00 47.50 92 TYR A CA 1
ATOM 736 C C . TYR A 1 92 ? -23.763 2.493 9.230 1.00 47.50 92 TYR A C 1
ATOM 738 O O . TYR A 1 92 ? -23.474 3.607 8.788 1.00 47.50 92 TYR A O 1
ATOM 746 N N . ASP A 1 93 ? -24.175 2.295 10.483 1.00 41.91 93 ASP A N 1
ATOM 747 C CA . ASP A 1 93 ? -24.168 3.328 11.522 1.00 41.91 93 ASP A CA 1
ATOM 748 C C . ASP A 1 93 ? -22.711 3.715 11.840 1.00 41.91 93 ASP A C 1
ATOM 750 O O . ASP A 1 93 ? -22.053 3.148 12.716 1.00 41.91 93 ASP A O 1
ATOM 754 N N . ILE A 1 94 ? -22.166 4.661 11.072 1.00 49.28 94 ILE A N 1
ATOM 755 C CA . ILE A 1 94 ? -20.867 5.278 11.341 1.00 49.28 94 ILE A CA 1
ATOM 756 C C . ILE A 1 94 ? -21.076 6.256 12.505 1.00 49.28 94 ILE A C 1
ATOM 758 O O . ILE A 1 94 ? -21.779 7.257 12.351 1.00 49.28 94 ILE A O 1
ATOM 762 N N . GLU A 1 95 ? -20.476 5.960 13.665 1.00 45.62 95 GLU A N 1
ATOM 763 C CA . GLU A 1 95 ? -20.427 6.870 14.821 1.00 45.62 95 GLU A CA 1
ATOM 764 C C . GLU A 1 95 ? -19.990 8.269 14.356 1.00 45.62 95 GLU A C 1
ATOM 766 O O . GLU A 1 95 ? -19.042 8.406 13.580 1.00 45.62 95 GLU A O 1
ATOM 771 N N . GLU A 1 96 ? -20.725 9.305 14.773 1.00 43.53 96 GLU A N 1
ATOM 772 C CA . GLU A 1 96 ? -20.574 10.671 14.275 1.00 43.53 96 GLU A CA 1
ATOM 773 C C . GLU A 1 96 ? -19.157 11.218 14.470 1.00 43.53 96 GLU A C 1
ATOM 775 O O . GLU A 1 96 ? -18.811 11.768 15.511 1.00 43.53 96 GLU A O 1
ATOM 780 N N . THR A 1 97 ? -18.339 11.137 13.426 1.00 51.50 97 THR A N 1
ATOM 781 C CA . THR A 1 97 ? -17.052 11.825 13.362 1.00 51.50 97 THR A CA 1
ATOM 782 C C . THR A 1 97 ? -17.020 12.802 12.190 1.00 51.50 97 THR A C 1
ATOM 784 O O . THR A 1 97 ? -17.727 12.655 11.188 1.00 51.50 97 THR A O 1
ATOM 787 N N . ASN A 1 98 ? -16.220 13.855 12.381 1.00 51.34 98 ASN A N 1
ATOM 788 C CA . ASN A 1 98 ? -16.097 15.052 11.547 1.00 51.34 98 ASN A CA 1
ATOM 789 C C . ASN A 1 98 ? -16.254 14.797 10.036 1.00 51.34 98 ASN A C 1
ATOM 791 O O . ASN A 1 98 ? -15.457 14.088 9.422 1.00 51.34 98 ASN A O 1
ATOM 795 N N . GLU A 1 99 ? -17.203 15.499 9.408 1.00 54.81 99 GLU A N 1
ATOM 796 C CA . GLU A 1 99 ? -17.500 15.408 7.967 1.00 54.81 99 GLU A CA 1
ATOM 797 C C . GLU A 1 99 ? -16.321 15.794 7.048 1.00 54.81 99 GLU A C 1
ATOM 799 O O . GLU A 1 99 ? -16.341 15.506 5.850 1.00 54.81 99 GLU A O 1
ATOM 804 N N . ASN A 1 100 ? -15.280 16.425 7.602 1.00 59.22 100 ASN A N 1
ATOM 805 C CA . ASN A 1 100 ? -14.142 16.986 6.871 1.00 59.22 100 ASN A CA 1
ATOM 806 C C . ASN A 1 100 ? -12.781 16.399 7.271 1.00 59.22 100 ASN A C 1
ATOM 808 O O . ASN A 1 100 ? -11.757 17.064 7.121 1.00 59.22 100 ASN A O 1
ATOM 812 N N . PHE A 1 101 ? -12.738 15.164 7.771 1.00 66.69 101 PHE A N 1
ATOM 813 C CA . PHE A 1 101 ? -11.460 14.521 8.068 1.00 66.69 101 PHE A CA 1
ATOM 814 C C . PHE A 1 101 ? -10.644 14.292 6.778 1.00 66.69 101 PHE A C 1
ATOM 816 O O . PHE A 1 101 ? -11.094 13.623 5.846 1.00 66.69 101 PHE A O 1
ATOM 823 N N . LEU A 1 102 ? -9.447 14.880 6.722 1.00 72.50 102 LEU A N 1
ATOM 824 C CA . LEU A 1 102 ? -8.478 14.739 5.632 1.00 72.50 102 LEU A CA 1
ATOM 825 C C . LEU A 1 102 ? -7.321 13.846 6.078 1.00 72.50 102 LEU A C 1
ATOM 827 O O . LEU A 1 102 ? -7.047 13.724 7.274 1.00 72.50 102 LEU A O 1
ATOM 831 N N . LEU A 1 103 ? -6.600 13.264 5.115 1.00 73.62 103 LEU A N 1
ATOM 832 C CA . LEU A 1 103 ? -5.372 12.534 5.428 1.00 73.62 103 LEU A CA 1
ATOM 833 C C . LEU A 1 103 ? -4.392 13.438 6.195 1.00 73.62 103 LEU A C 1
ATOM 835 O O . LEU A 1 103 ? -4.183 14.592 5.802 1.00 73.62 103 LEU A O 1
ATOM 839 N N . PRO A 1 104 ? -3.759 12.934 7.269 1.00 79.00 104 PRO A N 1
ATOM 840 C CA . PRO A 1 104 ? -2.810 13.727 8.029 1.00 79.00 104 PRO A CA 1
ATOM 841 C C . PRO A 1 104 ? -1.646 14.137 7.125 1.00 79.00 104 PRO A C 1
ATOM 843 O O . PRO A 1 104 ? -1.084 13.312 6.402 1.00 79.00 104 PRO A O 1
ATOM 846 N N . PHE A 1 105 ? -1.241 15.407 7.203 1.00 77.44 105 PHE A N 1
ATOM 847 C CA . PHE A 1 105 ? -0.171 15.965 6.367 1.00 77.44 105 PHE A CA 1
ATOM 848 C C . PHE A 1 105 ? 1.119 15.130 6.411 1.00 77.44 105 PHE A C 1
ATOM 850 O O . PHE A 1 105 ? 1.790 14.966 5.398 1.00 77.44 105 PHE A O 1
ATOM 857 N N . ARG A 1 106 ? 1.430 14.523 7.562 1.00 75.50 106 ARG A N 1
ATOM 858 C CA . ARG A 1 106 ? 2.577 13.617 7.721 1.00 75.50 106 ARG A CA 1
ATOM 859 C C . ARG A 1 106 ? 2.508 12.402 6.803 1.00 75.50 106 ARG A C 1
ATOM 861 O O . ARG A 1 106 ? 3.514 12.040 6.206 1.00 75.50 106 ARG A O 1
ATOM 868 N N . LEU A 1 107 ? 1.333 11.790 6.675 1.00 77.31 107 LEU A N 1
ATOM 869 C CA . LEU A 1 107 ? 1.137 10.646 5.793 1.00 77.31 107 LEU A CA 1
ATOM 870 C C . LEU A 1 107 ? 1.262 11.070 4.328 1.00 77.31 107 LEU A C 1
ATOM 872 O O . LEU A 1 107 ? 1.925 10.379 3.564 1.00 77.31 107 LEU A O 1
ATOM 876 N N . ILE A 1 108 ? 0.710 12.231 3.960 1.00 84.12 108 ILE A N 1
ATOM 877 C CA . ILE A 1 108 ? 0.881 12.806 2.615 1.00 84.12 108 ILE A CA 1
ATOM 878 C C . ILE A 1 108 ? 2.365 13.033 2.320 1.00 84.12 108 ILE A C 1
ATOM 880 O O . ILE A 1 108 ? 2.829 12.709 1.235 1.00 84.12 108 ILE A O 1
ATOM 884 N N . LEU A 1 109 ? 3.123 13.538 3.290 1.00 82.44 109 LEU A N 1
ATOM 885 C CA . LEU A 1 109 ? 4.550 13.801 3.149 1.00 82.44 109 LEU A CA 1
ATOM 886 C C . LEU A 1 109 ? 5.365 12.496 3.025 1.00 82.44 109 LEU A C 1
ATOM 888 O O . LEU A 1 109 ? 6.266 12.413 2.192 1.00 82.44 109 LEU A O 1
ATOM 892 N N . ILE A 1 110 ? 5.015 11.447 3.778 1.00 80.81 110 ILE A N 1
ATOM 893 C CA . ILE A 1 110 ? 5.607 10.103 3.641 1.00 80.81 110 ILE A CA 1
ATOM 894 C C . ILE A 1 110 ? 5.299 9.500 2.258 1.00 80.81 110 ILE A C 1
ATOM 896 O O . ILE A 1 110 ? 6.209 9.001 1.595 1.00 80.81 110 ILE A O 1
ATOM 900 N N . ILE A 1 111 ? 4.041 9.587 1.807 1.00 86.75 111 ILE A N 1
ATOM 901 C CA . ILE A 1 111 ? 3.603 9.188 0.458 1.00 86.75 111 ILE A CA 1
ATOM 902 C C . ILE A 1 111 ? 4.409 9.961 -0.593 1.00 86.75 111 ILE A C 1
ATOM 904 O O . ILE A 1 111 ? 4.960 9.351 -1.505 1.00 86.75 111 ILE A O 1
ATOM 908 N N . ALA A 1 112 ? 4.546 11.278 -0.431 1.00 88.44 112 ALA A N 1
ATOM 909 C CA . ALA A 1 112 ? 5.269 12.141 -1.356 1.00 88.44 112 ALA A CA 1
ATOM 910 C C . ALA A 1 112 ? 6.711 11.702 -1.554 1.00 88.44 112 ALA A C 1
ATOM 912 O O . ALA A 1 112 ? 7.142 11.469 -2.682 1.00 88.44 112 ALA A O 1
ATOM 913 N N . VAL A 1 113 ? 7.450 11.550 -0.456 1.00 84.62 113 VAL A N 1
ATOM 914 C CA . VAL A 1 113 ? 8.864 11.191 -0.529 1.00 84.62 113 VAL A CA 1
ATOM 915 C C . VAL A 1 113 ? 9.050 9.794 -1.110 1.00 84.62 113 VAL A C 1
ATOM 917 O O . VAL A 1 113 ? 9.897 9.610 -1.980 1.00 84.62 113 VAL A O 1
ATOM 920 N N . PHE A 1 114 ? 8.260 8.808 -0.690 1.00 87.00 114 PHE A N 1
ATOM 921 C CA . PHE A 1 114 ? 8.443 7.453 -1.199 1.00 87.00 114 PHE A CA 1
ATOM 922 C C . PHE A 1 114 ? 8.068 7.311 -2.681 1.00 87.00 114 PHE A C 1
ATOM 924 O O . PHE A 1 114 ? 8.840 6.749 -3.462 1.00 87.00 114 PHE A O 1
ATOM 931 N N . TYR A 1 115 ? 6.893 7.801 -3.083 1.00 91.75 115 TYR A N 1
ATOM 932 C CA . TYR A 1 115 ? 6.389 7.584 -4.440 1.00 91.75 115 TYR A CA 1
ATOM 933 C C . TYR A 1 115 ? 7.101 8.443 -5.480 1.00 91.75 115 TYR A C 1
ATOM 935 O O . TYR A 1 115 ? 7.329 7.965 -6.589 1.00 91.75 115 TYR A O 1
ATOM 943 N N . LEU A 1 116 ? 7.552 9.647 -5.114 1.00 89.94 116 LEU A N 1
ATOM 944 C CA . LEU A 1 116 ? 8.415 10.441 -5.988 1.00 89.94 116 LEU A CA 1
ATOM 945 C C . LEU A 1 116 ? 9.772 9.738 -6.182 1.00 89.94 116 LEU A C 1
ATOM 947 O O . LEU A 1 116 ? 10.264 9.675 -7.308 1.00 89.94 116 LEU A O 1
ATOM 951 N N . ALA A 1 117 ? 10.336 9.116 -5.136 1.00 85.69 117 ALA A N 1
ATOM 952 C CA . ALA A 1 117 ? 11.611 8.399 -5.227 1.00 85.69 117 ALA A CA 1
ATOM 953 C C . ALA A 1 117 ? 11.468 7.148 -6.085 1.00 85.69 117 ALA A C 1
ATOM 955 O O . ALA A 1 117 ? 12.317 6.866 -6.927 1.00 85.69 117 ALA A O 1
ATOM 956 N N . SER A 1 118 ? 10.372 6.419 -5.888 1.00 87.38 118 SER A N 1
ATOM 957 C CA . SER A 1 118 ? 10.045 5.231 -6.666 1.00 87.38 118 SER A CA 1
ATOM 958 C C . SER A 1 118 ? 9.839 5.568 -8.141 1.00 87.38 118 SER A C 1
ATOM 960 O O . SER A 1 118 ? 10.426 4.896 -8.983 1.00 87.38 118 SER A O 1
ATOM 962 N N . GLY A 1 119 ? 9.093 6.634 -8.454 1.00 88.81 119 GLY A N 1
ATOM 963 C CA . GLY A 1 119 ? 8.900 7.104 -9.829 1.00 88.81 119 GLY A CA 1
ATOM 964 C C . GLY A 1 119 ? 10.209 7.548 -10.487 1.00 88.81 119 GLY A C 1
ATOM 965 O O . GLY A 1 119 ? 10.490 7.181 -11.625 1.00 88.81 119 GLY A O 1
ATOM 966 N N . LEU A 1 120 ? 11.072 8.256 -9.751 1.00 84.50 120 LEU A N 1
ATOM 967 C CA . LEU A 1 120 ? 12.391 8.661 -10.244 1.00 84.50 120 LEU A CA 1
ATOM 968 C C . LEU A 1 120 ? 13.303 7.453 -10.500 1.00 84.50 120 LEU A C 1
ATOM 970 O O . LEU A 1 120 ? 13.969 7.392 -11.533 1.00 84.50 120 LEU A O 1
ATOM 974 N N . LEU A 1 121 ? 13.331 6.478 -9.586 1.00 81.62 121 LEU A N 1
ATOM 975 C CA . LEU A 1 121 ? 14.104 5.248 -9.758 1.00 81.62 121 LEU A CA 1
ATOM 976 C C . LEU A 1 121 ? 13.608 4.456 -10.969 1.00 81.62 121 LEU A C 1
ATOM 978 O O . LEU A 1 121 ? 14.417 4.029 -11.793 1.00 81.62 121 LEU A O 1
ATOM 982 N N . GLN A 1 122 ? 12.288 4.308 -11.097 1.00 84.44 122 GLN A N 1
ATOM 983 C CA . GLN A 1 122 ? 11.662 3.657 -12.237 1.00 84.44 122 GLN A CA 1
ATOM 984 C C . GLN A 1 122 ? 12.056 4.360 -13.537 1.00 84.44 122 GLN A C 1
ATOM 986 O O . GLN A 1 122 ? 12.586 3.711 -14.440 1.00 84.44 122 GLN A O 1
ATOM 991 N N . TRP A 1 123 ? 11.935 5.688 -13.603 1.00 84.19 123 TRP A N 1
ATOM 992 C CA . TRP A 1 123 ? 12.381 6.466 -14.756 1.00 84.19 123 TRP A CA 1
ATOM 993 C C . TRP A 1 123 ? 13.841 6.191 -15.132 1.00 84.19 123 TRP A C 1
ATOM 995 O O . TRP A 1 123 ? 14.106 5.906 -16.297 1.00 84.19 123 TRP A O 1
ATOM 1005 N N . ILE A 1 124 ? 14.786 6.200 -14.184 1.00 77.94 124 ILE A N 1
ATOM 1006 C CA . ILE A 1 124 ? 16.206 5.949 -14.495 1.00 77.94 124 ILE A CA 1
ATOM 1007 C C . ILE A 1 124 ? 16.409 4.551 -15.073 1.00 77.94 124 ILE A C 1
ATOM 1009 O O . ILE A 1 124 ? 17.145 4.378 -16.048 1.00 77.94 124 ILE A O 1
ATOM 1013 N N . ILE A 1 125 ? 15.780 3.548 -14.457 1.00 77.50 125 ILE A N 1
ATOM 1014 C CA . ILE A 1 125 ? 15.900 2.157 -14.885 1.00 77.50 125 ILE A CA 1
ATOM 1015 C C . ILE A 1 125 ? 15.428 2.001 -16.338 1.00 77.50 125 ILE A C 1
ATOM 1017 O O . ILE A 1 125 ? 16.104 1.347 -17.139 1.00 77.50 125 ILE A O 1
ATOM 1021 N N . PHE A 1 126 ? 14.297 2.623 -16.682 1.00 77.38 126 PHE A N 1
ATOM 1022 C CA . PHE A 1 126 ? 13.751 2.622 -18.037 1.00 77.38 126 PHE A CA 1
ATOM 1023 C C . PHE A 1 126 ? 14.599 3.452 -19.010 1.00 77.38 126 PHE A C 1
ATOM 1025 O O . PHE A 1 126 ? 14.949 2.956 -20.078 1.00 77.38 126 PHE A O 1
ATOM 1032 N N . PHE A 1 127 ? 14.971 4.682 -18.639 1.00 76.50 127 PHE A N 1
ATOM 1033 C CA . PHE A 1 127 ? 15.742 5.611 -19.473 1.00 76.50 127 PHE A CA 1
ATOM 1034 C C . PHE A 1 127 ? 17.088 5.020 -19.899 1.00 76.50 127 PHE A C 1
ATOM 1036 O O . PHE A 1 127 ? 17.508 5.170 -21.043 1.00 76.50 127 PHE A O 1
ATOM 1043 N N . LYS A 1 128 ? 17.751 4.297 -18.993 1.00 72.81 128 LYS A N 1
ATOM 1044 C CA . LYS A 1 128 ? 19.032 3.640 -19.271 1.00 72.81 128 LYS A CA 1
ATOM 1045 C C . LYS A 1 128 ? 18.912 2.261 -19.918 1.00 72.81 128 LYS A C 1
ATOM 1047 O O . LYS A 1 128 ? 19.932 1.645 -20.220 1.00 72.81 128 LYS A O 1
ATOM 1052 N N . GLY A 1 129 ? 17.694 1.756 -20.112 1.00 71.31 129 GLY A N 1
ATOM 1053 C CA . GLY A 1 129 ? 17.461 0.442 -20.709 1.00 71.31 129 GLY A CA 1
ATOM 1054 C C . GLY A 1 129 ? 18.014 -0.718 -19.877 1.00 71.31 129 GLY A C 1
ATOM 1055 O O . GLY A 1 129 ? 18.387 -1.747 -20.435 1.00 71.31 129 GLY A O 1
ATOM 1056 N N . TYR A 1 130 ? 18.090 -0.573 -18.549 1.00 70.44 130 TYR A N 1
ATOM 1057 C CA . TYR A 1 130 ? 18.663 -1.605 -17.678 1.00 70.44 130 TYR A CA 1
ATOM 1058 C C . TYR A 1 130 ? 17.823 -2.886 -17.605 1.00 70.44 130 TYR A C 1
ATOM 1060 O O . TYR A 1 130 ? 18.361 -3.932 -17.244 1.00 70.44 130 TYR A O 1
ATOM 1068 N N . PHE A 1 131 ? 16.539 -2.840 -17.974 1.00 63.31 131 PHE A N 1
ATOM 1069 C CA . PHE A 1 131 ? 15.724 -4.040 -18.148 1.00 63.31 131 PHE A CA 1
ATOM 1070 C C . PHE A 1 131 ? 15.641 -4.454 -19.621 1.00 63.31 131 PHE A C 1
ATOM 1072 O O . PHE A 1 131 ? 14.965 -3.795 -20.415 1.00 63.31 131 PHE A O 1
ATOM 1079 N N . PRO A 1 132 ? 16.275 -5.576 -20.003 1.00 52.31 132 PRO A N 1
ATOM 1080 C CA . PRO A 1 132 ? 16.119 -6.142 -21.328 1.00 52.31 132 PRO A CA 1
ATOM 1081 C C . PRO A 1 132 ? 14.896 -7.072 -21.351 1.00 52.31 132 PRO A C 1
ATOM 1083 O O . PRO A 1 132 ? 14.820 -8.022 -20.581 1.00 52.31 132 PRO A O 1
ATOM 1086 N N . SER A 1 133 ? 13.983 -6.866 -22.303 1.00 58.94 133 SER A N 1
ATOM 1087 C CA . SER A 1 133 ? 12.865 -7.757 -22.688 1.00 58.94 133 SER A CA 1
ATOM 1088 C C . SER A 1 133 ? 11.561 -7.709 -21.872 1.00 58.94 133 SER A C 1
ATOM 1090 O O . SER A 1 133 ? 11.541 -7.644 -20.645 1.00 58.94 133 SER A O 1
ATOM 1092 N N . SER A 1 134 ? 10.444 -7.861 -22.595 1.00 60.25 134 SER A N 1
ATOM 1093 C CA . SER A 1 134 ? 9.082 -8.029 -22.064 1.00 60.25 134 SER A CA 1
ATOM 1094 C C . SER A 1 134 ? 8.950 -9.191 -21.068 1.00 60.25 134 SER A C 1
ATOM 1096 O O . SER A 1 134 ? 8.127 -9.126 -20.161 1.00 60.25 134 SER A O 1
ATOM 1098 N N . LYS A 1 135 ? 9.799 -10.224 -21.181 1.00 60.31 135 LYS A N 1
ATOM 1099 C CA . LYS A 1 135 ? 9.778 -11.420 -20.321 1.00 60.31 135 LYS A CA 1
ATOM 1100 C C . LYS A 1 135 ? 10.202 -11.144 -18.873 1.00 60.31 135 LYS A C 1
ATOM 1102 O O . LYS A 1 135 ? 9.745 -11.841 -17.972 1.00 60.31 135 LYS A O 1
ATOM 1107 N N . LEU A 1 136 ? 11.045 -10.137 -18.621 1.00 65.62 136 LEU A N 1
ATOM 1108 C CA . LEU A 1 136 ? 11.476 -9.806 -17.255 1.00 65.62 136 LEU A CA 1
ATOM 1109 C C . LEU A 1 136 ? 10.405 -9.043 -16.457 1.00 65.62 136 LEU A C 1
ATOM 1111 O O . LEU A 1 136 ? 10.415 -9.105 -15.230 1.00 65.62 136 LEU A O 1
ATOM 1115 N N . TYR A 1 137 ? 9.439 -8.399 -17.123 1.00 68.94 137 TYR A N 1
ATOM 1116 C CA . TYR A 1 137 ? 8.325 -7.724 -16.442 1.00 68.94 137 TYR A CA 1
ATOM 1117 C C . TYR A 1 137 ? 7.366 -8.706 -15.758 1.00 68.94 137 TYR A C 1
ATOM 1119 O O . TYR A 1 137 ? 6.786 -8.387 -14.724 1.00 68.94 137 TYR A O 1
ATOM 1127 N N . GLY A 1 138 ? 7.204 -9.921 -16.296 1.00 71.31 138 GLY A N 1
ATOM 1128 C CA . GLY A 1 138 ? 6.444 -10.969 -15.605 1.00 71.31 138 GLY A CA 1
ATOM 1129 C C . GLY A 1 138 ? 7.084 -11.323 -14.256 1.00 71.31 138 GLY A C 1
ATOM 1130 O O . GLY A 1 138 ? 6.411 -11.362 -13.226 1.00 71.31 138 GLY A O 1
ATOM 1131 N N . LEU A 1 139 ? 8.416 -11.459 -14.222 1.00 79.12 139 LEU A N 1
ATOM 1132 C CA . LEU A 1 139 ? 9.157 -11.745 -12.988 1.00 79.12 139 LEU A CA 1
ATOM 1133 C C . LEU A 1 139 ? 8.995 -10.643 -11.933 1.00 79.12 139 LEU A C 1
ATOM 1135 O O . LEU A 1 139 ? 8.829 -10.968 -10.759 1.00 79.12 139 LEU A O 1
ATOM 1139 N N . SER A 1 140 ? 8.981 -9.360 -12.315 1.00 83.00 140 SER A N 1
ATOM 1140 C CA . SER A 1 140 ? 8.765 -8.277 -11.345 1.00 83.00 140 SER A CA 1
ATOM 1141 C C . SER A 1 140 ? 7.388 -8.352 -10.683 1.00 83.00 140 SER A C 1
ATOM 1143 O O . SER A 1 140 ? 7.290 -8.145 -9.477 1.00 83.00 140 SER A O 1
ATOM 1145 N N . THR A 1 141 ? 6.338 -8.733 -11.421 1.00 86.12 141 THR A N 1
ATOM 1146 C CA . THR A 1 141 ? 4.991 -8.893 -10.838 1.00 86.12 141 THR A CA 1
ATOM 1147 C C . THR A 1 141 ? 4.874 -10.091 -9.898 1.00 86.12 141 THR A C 1
ATOM 1149 O O . THR A 1 141 ? 4.114 -10.051 -8.930 1.00 86.12 141 THR A O 1
ATOM 1152 N N . ILE A 1 142 ? 5.657 -11.147 -10.129 1.00 89.12 142 ILE A N 1
ATOM 1153 C CA . ILE A 1 142 ? 5.741 -12.297 -9.220 1.00 89.12 142 ILE A CA 1
ATOM 1154 C C . ILE A 1 142 ? 6.461 -11.886 -7.930 1.00 89.12 142 ILE A C 1
ATOM 1156 O O . ILE A 1 142 ? 5.979 -12.166 -6.834 1.00 89.12 142 ILE A O 1
ATOM 1160 N N . VAL A 1 143 ? 7.586 -11.171 -8.045 1.00 91.56 143 VAL A N 1
ATOM 1161 C CA . VAL A 1 143 ? 8.342 -10.643 -6.894 1.00 91.56 143 VAL A CA 1
ATOM 1162 C C . VAL A 1 143 ? 7.480 -9.698 -6.065 1.00 91.56 143 VAL A C 1
ATOM 1164 O O . VAL A 1 143 ? 7.490 -9.783 -4.837 1.00 91.56 143 VAL A O 1
ATOM 1167 N N . TYR A 1 144 ? 6.705 -8.842 -6.731 1.00 92.31 144 TYR A N 1
ATOM 1168 C CA . TYR A 1 144 ? 5.745 -7.954 -6.093 1.00 92.31 144 TYR A CA 1
ATOM 1169 C C . TYR A 1 144 ? 4.709 -8.747 -5.283 1.00 92.31 144 TYR A C 1
ATOM 1171 O O . TYR A 1 144 ? 4.566 -8.522 -4.084 1.00 92.31 144 TYR A O 1
ATOM 1179 N N . ALA A 1 145 ? 4.076 -9.758 -5.890 1.00 94.06 145 ALA A N 1
ATOM 1180 C CA . ALA A 1 145 ? 3.082 -10.590 -5.214 1.00 94.06 145 ALA A CA 1
ATOM 1181 C C . ALA A 1 145 ? 3.651 -11.362 -4.014 1.00 94.06 145 ALA A C 1
ATOM 1183 O O . ALA A 1 145 ? 3.051 -11.355 -2.937 1.00 94.06 145 ALA A O 1
ATOM 1184 N N . ILE A 1 146 ? 4.831 -11.975 -4.159 1.00 95.06 146 ILE A N 1
ATOM 1185 C CA . ILE A 1 146 ? 5.518 -12.666 -3.056 1.00 95.06 146 ILE A CA 1
ATOM 1186 C C . ILE A 1 146 ? 5.823 -11.680 -1.922 1.00 95.06 146 ILE A C 1
ATOM 1188 O O . ILE A 1 146 ? 5.578 -11.980 -0.755 1.00 95.06 146 ILE A O 1
ATOM 1192 N N . SER A 1 147 ? 6.307 -10.484 -2.255 1.00 94.25 147 SER A N 1
ATOM 1193 C CA . SER A 1 147 ? 6.616 -9.438 -1.276 1.00 94.25 147 SER A CA 1
ATOM 1194 C C . SER A 1 147 ? 5.372 -8.956 -0.527 1.00 94.25 147 SER A C 1
ATOM 1196 O O . SER A 1 147 ? 5.411 -8.845 0.698 1.00 94.25 147 SER A O 1
ATOM 1198 N N . SER A 1 148 ? 4.245 -8.749 -1.218 1.00 92.75 148 SER A N 1
ATOM 1199 C CA . SER A 1 148 ? 2.967 -8.403 -0.580 1.00 92.75 148 SER A CA 1
ATOM 1200 C C . SER A 1 148 ? 2.455 -9.526 0.329 1.00 92.75 148 SER A C 1
ATOM 1202 O O . SER A 1 148 ? 1.963 -9.250 1.424 1.00 92.75 148 SER A O 1
ATOM 1204 N N . CYS A 1 149 ? 2.631 -10.796 -0.058 1.00 94.56 149 CYS A N 1
ATOM 1205 C CA . CYS A 1 149 ? 2.312 -11.941 0.804 1.00 94.56 149 CYS A CA 1
ATOM 1206 C C . CYS A 1 149 ? 3.169 -11.950 2.074 1.00 94.56 149 CYS A C 1
ATOM 1208 O O . CYS A 1 149 ? 2.652 -12.166 3.171 1.00 94.56 149 CYS A O 1
ATOM 1210 N N . LEU A 1 150 ? 4.475 -11.696 1.940 1.00 93.56 150 LEU A N 1
ATOM 1211 C CA . LEU A 1 150 ? 5.390 -11.604 3.076 1.00 93.56 150 LEU A CA 1
ATOM 1212 C C . LEU A 1 150 ? 4.973 -10.474 4.023 1.00 93.56 150 LEU A C 1
ATOM 1214 O O . LEU A 1 150 ? 4.850 -10.722 5.222 1.00 93.56 150 LEU A O 1
ATOM 1218 N N . ALA A 1 151 ? 4.682 -9.280 3.497 1.00 88.56 151 ALA A N 1
ATOM 1219 C CA . ALA A 1 151 ? 4.196 -8.145 4.283 1.00 88.56 151 ALA A CA 1
ATOM 1220 C C . ALA A 1 151 ? 2.904 -8.490 5.045 1.00 88.56 151 ALA A C 1
ATOM 1222 O O . ALA A 1 151 ? 2.819 -8.284 6.256 1.00 88.56 151 ALA A O 1
ATOM 1223 N N . GLY A 1 152 ? 1.936 -9.106 4.363 1.00 87.19 152 GLY A N 1
ATOM 1224 C CA . GLY A 1 152 ? 0.691 -9.567 4.967 1.00 87.19 152 GLY A CA 1
ATOM 1225 C C . GLY A 1 152 ? 0.884 -10.632 6.044 1.00 87.19 152 GLY A C 1
ATOM 1226 O O . GLY A 1 152 ? 0.276 -10.551 7.109 1.00 87.19 152 GLY A O 1
ATOM 1227 N N . SER A 1 153 ? 1.776 -11.601 5.821 1.00 88.12 153 SER A N 1
ATOM 1228 C CA . SER A 1 153 ? 2.043 -12.685 6.777 1.00 88.12 153 SER A CA 1
ATOM 1229 C C . SER A 1 153 ? 2.519 -12.179 8.146 1.00 88.12 153 SER A C 1
ATOM 1231 O O . SER A 1 153 ? 2.212 -12.792 9.171 1.00 88.12 153 SER A O 1
ATOM 1233 N N . LEU A 1 154 ? 3.205 -11.029 8.186 1.00 84.06 154 LEU A N 1
ATOM 1234 C CA . LEU A 1 154 ? 3.653 -10.395 9.428 1.00 84.06 154 LEU A CA 1
ATOM 1235 C C . LEU A 1 154 ? 2.473 -9.947 10.301 1.00 84.06 154 LEU A C 1
ATOM 1237 O O . LEU A 1 154 ? 2.541 -10.097 11.520 1.00 84.06 154 LEU A O 1
ATOM 1241 N N . ILE A 1 155 ? 1.379 -9.480 9.686 1.00 76.25 155 ILE A N 1
ATOM 1242 C CA . ILE A 1 155 ? 0.147 -9.071 10.383 1.00 76.25 155 ILE A CA 1
ATOM 1243 C C . ILE A 1 155 ? -0.524 -10.272 11.062 1.00 76.25 155 ILE A C 1
ATOM 1245 O O . ILE A 1 155 ? -1.093 -10.141 12.143 1.00 76.25 155 ILE A O 1
ATOM 1249 N N . PHE A 1 156 ? -0.456 -11.455 10.445 1.00 76.31 156 PHE A N 1
ATOM 1250 C CA . PHE A 1 156 ? -1.049 -12.676 10.998 1.00 76.31 156 PHE A CA 1
ATOM 1251 C C . PHE A 1 156 ? -0.177 -13.338 12.061 1.00 76.31 156 PHE A C 1
ATOM 1253 O O . PHE A 1 156 ? -0.703 -13.897 13.021 1.00 76.31 156 PHE A O 1
ATOM 1260 N N . ARG A 1 157 ? 1.147 -13.291 11.888 1.00 77.94 157 ARG A N 1
ATOM 1261 C CA . ARG A 1 157 ? 2.100 -13.992 12.756 1.00 77.94 157 ARG A CA 1
ATOM 1262 C C . ARG A 1 157 ? 2.368 -13.260 14.068 1.00 77.94 157 ARG A C 1
ATOM 1264 O O . ARG A 1 157 ? 2.678 -13.909 15.064 1.00 77.94 157 ARG A O 1
ATOM 1271 N N . ILE A 1 158 ? 2.300 -11.931 14.065 1.00 71.75 158 ILE A N 1
ATOM 1272 C CA . ILE A 1 158 ? 2.639 -11.111 15.228 1.00 71.75 158 ILE A CA 1
ATOM 1273 C C . ILE A 1 158 ? 1.338 -10.672 15.923 1.00 71.75 158 ILE A C 1
ATOM 1275 O O . ILE A 1 158 ? 0.551 -9.943 15.318 1.00 71.75 158 ILE A O 1
ATOM 1279 N N . PRO A 1 159 ? 1.089 -11.088 17.179 1.00 59.19 159 PRO A N 1
ATOM 1280 C CA . PRO A 1 159 ? -0.035 -10.568 17.953 1.00 59.19 159 PRO A CA 1
ATOM 1281 C C . PRO A 1 159 ? 0.137 -9.058 18.180 1.00 59.19 159 PRO A C 1
ATOM 1283 O O . PRO A 1 159 ? 1.254 -8.589 18.390 1.00 59.19 159 PRO A O 1
ATOM 1286 N N . ASP A 1 160 ? -0.962 -8.302 18.096 1.00 60.66 160 ASP A N 1
ATOM 1287 C CA . ASP A 1 160 ? -0.992 -6.834 18.225 1.00 60.66 160 ASP A CA 1
ATOM 1288 C C . ASP A 1 160 ? -0.012 -6.104 17.287 1.00 60.66 160 ASP A C 1
ATOM 1290 O O . ASP A 1 160 ? 0.668 -5.142 17.656 1.00 60.66 160 ASP A O 1
ATOM 1294 N N . PHE A 1 161 ? 0.081 -6.584 16.043 1.00 64.44 161 PHE A N 1
ATOM 1295 C CA . PHE A 1 161 ? 0.992 -6.033 15.049 1.00 64.44 161 PHE A CA 1
ATOM 1296 C C . PHE A 1 161 ? 0.753 -4.536 14.799 1.00 64.44 161 PHE A C 1
ATOM 1298 O O . PHE A 1 161 ? -0.305 -4.113 14.334 1.00 64.44 161 PHE A O 1
ATOM 1305 N N . ASN A 1 162 ? 1.787 -3.730 15.045 1.00 67.50 162 ASN A N 1
ATOM 1306 C CA . ASN A 1 162 ? 1.774 -2.311 14.718 1.00 67.50 162 ASN A CA 1
ATOM 1307 C C . ASN A 1 162 ? 2.079 -2.109 13.225 1.00 67.50 162 ASN A C 1
ATOM 1309 O O . ASN A 1 162 ? 3.201 -2.373 12.785 1.00 67.50 162 ASN A O 1
ATOM 1313 N N . LEU A 1 163 ? 1.106 -1.586 12.470 1.00 68.19 163 LEU A N 1
ATOM 1314 C CA . LEU A 1 163 ? 1.220 -1.318 11.030 1.00 68.19 163 LEU A CA 1
ATOM 1315 C C . LEU A 1 163 ? 2.442 -0.451 10.680 1.00 68.19 163 LEU A C 1
ATOM 1317 O O . LEU A 1 163 ? 3.084 -0.672 9.654 1.00 68.19 163 LEU A O 1
ATOM 1321 N N . ASN A 1 164 ? 2.840 0.463 11.571 1.00 70.31 164 ASN A N 1
ATOM 1322 C CA . ASN A 1 164 ? 4.021 1.317 11.400 1.00 70.31 164 ASN A CA 1
ATOM 1323 C C . ASN A 1 164 ? 5.337 0.519 11.345 1.00 70.31 164 ASN A C 1
ATOM 1325 O O . ASN A 1 164 ? 6.390 1.061 11.024 1.00 70.31 164 ASN A O 1
ATOM 1329 N N . ASN A 1 165 ? 5.324 -0.777 11.653 1.00 71.12 165 ASN A N 1
ATOM 1330 C CA . ASN A 1 165 ? 6.489 -1.630 11.461 1.00 71.12 165 ASN A CA 1
ATOM 1331 C C . ASN A 1 165 ? 6.699 -2.040 9.994 1.00 71.12 165 ASN A C 1
ATOM 1333 O O . ASN A 1 165 ? 7.828 -2.379 9.648 1.00 71.12 165 ASN A O 1
ATOM 1337 N N . LEU A 1 166 ? 5.673 -1.976 9.133 1.00 75.00 166 LEU A N 1
ATOM 1338 C CA . LEU A 1 166 ? 5.776 -2.391 7.724 1.00 75.00 166 LEU A CA 1
ATOM 1339 C C . LEU A 1 166 ? 6.608 -1.438 6.870 1.00 75.00 166 LEU A C 1
ATOM 1341 O O . LEU A 1 166 ? 7.309 -1.897 5.975 1.00 75.00 166 LEU A O 1
ATOM 1345 N N . TYR A 1 167 ? 6.589 -0.134 7.161 1.00 75.00 167 TYR A N 1
ATOM 1346 C CA . TYR A 1 167 ? 7.387 0.829 6.396 1.00 75.00 167 TYR A CA 1
ATOM 1347 C C . TYR A 1 167 ? 8.865 0.864 6.834 1.00 75.00 167 TYR A C 1
ATOM 1349 O O . TYR A 1 167 ? 9.714 1.390 6.120 1.00 75.00 167 TYR A O 1
ATOM 1357 N N . LYS A 1 168 ? 9.217 0.287 7.993 1.00 77.06 168 LYS A N 1
ATOM 1358 C CA . LYS A 1 168 ? 10.605 0.261 8.495 1.00 77.06 168 LYS A CA 1
ATOM 1359 C C . LYS A 1 168 ? 11.597 -0.431 7.545 1.00 77.06 168 LYS A C 1
ATOM 1361 O O . LYS A 1 168 ? 12.650 0.161 7.310 1.00 77.06 168 LYS A O 1
ATOM 1366 N N . PRO A 1 169 ? 11.320 -1.634 6.997 1.00 80.62 169 PRO A N 1
ATOM 1367 C CA . PRO A 1 169 ? 12.211 -2.275 6.027 1.00 80.62 169 PRO A CA 1
ATOM 1368 C C . PRO A 1 169 ? 12.220 -1.589 4.655 1.00 80.62 169 PRO A C 1
ATOM 1370 O O . PRO A 1 169 ? 13.166 -1.778 3.898 1.00 80.62 169 PRO A O 1
ATOM 1373 N N . VAL A 1 170 ? 11.215 -0.772 4.327 1.00 83.69 170 VAL A N 1
ATOM 1374 C CA . VAL A 1 170 ? 11.102 -0.126 3.010 1.00 83.69 170 VAL A CA 1
ATOM 1375 C C . VAL A 1 170 ? 12.294 0.789 2.728 1.00 83.69 170 VAL A C 1
ATOM 1377 O O . VAL A 1 170 ? 12.873 0.727 1.648 1.00 83.69 170 VAL A O 1
ATOM 1380 N N . LEU A 1 171 ? 12.691 1.613 3.701 1.00 77.06 171 LEU A N 1
ATOM 1381 C CA . LEU A 1 171 ? 13.769 2.591 3.524 1.00 77.06 171 LEU A CA 1
ATOM 1382 C C . LEU A 1 171 ? 15.124 1.956 3.162 1.00 77.06 171 LEU A C 1
ATOM 1384 O O . LEU A 1 171 ? 15.705 2.369 2.158 1.00 77.06 171 LEU A O 1
ATOM 1388 N N . PRO A 1 172 ? 15.650 0.958 3.904 1.00 82.00 172 PRO A N 1
ATOM 1389 C CA . PRO A 1 172 ? 16.910 0.322 3.533 1.00 82.00 172 PRO A CA 1
ATOM 1390 C C . PRO A 1 172 ? 16.822 -0.441 2.206 1.00 82.00 172 PRO A C 1
ATOM 1392 O O . PRO A 1 172 ? 17.795 -0.429 1.457 1.00 82.00 172 PRO A O 1
ATOM 1395 N N . LEU A 1 173 ? 15.679 -1.056 1.874 1.00 86.19 173 LEU A N 1
ATOM 1396 C CA . LEU A 1 173 ? 15.494 -1.745 0.588 1.00 86.19 173 LEU A CA 1
ATOM 1397 C C . LEU A 1 173 ? 15.503 -0.760 -0.594 1.00 86.19 173 LEU A C 1
ATOM 1399 O O . LEU A 1 173 ? 16.166 -0.997 -1.608 1.00 86.19 173 LEU A O 1
ATOM 1403 N N . LEU A 1 174 ? 14.820 0.379 -0.452 1.00 82.75 174 LEU A N 1
ATOM 1404 C CA . LEU A 1 174 ? 14.824 1.433 -1.463 1.00 82.75 174 LEU A CA 1
ATOM 1405 C C . LEU A 1 174 ? 16.222 2.059 -1.595 1.00 82.75 174 LEU A C 1
ATOM 1407 O O . LEU A 1 174 ? 16.733 2.198 -2.704 1.00 82.75 174 LEU A O 1
ATOM 1411 N N . GLY A 1 175 ? 16.881 2.356 -0.471 1.00 79.00 175 GLY A N 1
ATOM 1412 C CA . GLY A 1 175 ? 18.258 2.854 -0.446 1.00 79.00 175 GLY A CA 1
ATOM 1413 C C . GLY A 1 175 ? 19.244 1.895 -1.121 1.00 79.00 175 GLY A C 1
ATOM 1414 O O . GLY A 1 175 ? 20.048 2.331 -1.941 1.00 79.00 175 GLY A O 1
ATOM 1415 N N . ALA A 1 176 ? 19.134 0.588 -0.859 1.00 84.00 176 ALA A N 1
ATOM 1416 C CA . ALA A 1 176 ? 19.941 -0.443 -1.517 1.00 84.00 176 ALA A CA 1
ATOM 1417 C C . ALA A 1 176 ? 19.744 -0.462 -3.043 1.00 84.00 176 ALA A C 1
ATOM 1419 O O . ALA A 1 176 ? 20.694 -0.668 -3.796 1.00 84.00 176 ALA A O 1
ATOM 1420 N N . SER A 1 177 ? 18.525 -0.198 -3.516 1.00 83.62 177 SER A N 1
ATOM 1421 C CA . SER A 1 177 ? 18.238 -0.118 -4.953 1.00 83.62 177 SER A CA 1
ATOM 1422 C C . SER A 1 177 ? 18.972 1.056 -5.610 1.00 83.62 177 SER A C 1
ATOM 1424 O O . SER A 1 177 ? 19.559 0.908 -6.681 1.00 83.62 177 SER A O 1
ATOM 1426 N N . PHE A 1 178 ? 19.009 2.211 -4.942 1.00 79.38 178 PHE A N 1
ATOM 1427 C CA . PHE A 1 178 ? 19.719 3.393 -5.431 1.00 79.38 178 PHE A CA 1
ATOM 1428 C C . PHE A 1 178 ? 21.243 3.264 -5.365 1.00 79.38 178 PHE A C 1
ATOM 1430 O O . PHE A 1 178 ? 21.931 3.697 -6.288 1.00 79.38 178 PHE A O 1
ATOM 1437 N N . THR A 1 179 ? 21.794 2.653 -4.315 1.00 81.31 179 THR A N 1
ATOM 1438 C CA . THR A 1 179 ? 23.252 2.480 -4.186 1.00 81.31 179 THR A CA 1
ATOM 1439 C C . THR A 1 179 ? 23.819 1.489 -5.197 1.00 81.31 179 THR A C 1
ATOM 1441 O O . THR A 1 179 ? 24.972 1.626 -5.604 1.00 81.31 179 THR A O 1
ATOM 1444 N N . LEU A 1 180 ? 23.021 0.515 -5.644 1.00 81.88 180 LEU A N 1
ATOM 1445 C CA . LEU A 1 180 ? 23.414 -0.451 -6.673 1.00 81.88 180 LEU A CA 1
ATOM 1446 C C . LEU A 1 180 ? 23.329 0.105 -8.103 1.00 81.88 180 LEU A C 1
ATOM 1448 O O . LEU A 1 180 ? 23.898 -0.483 -9.025 1.00 81.88 180 LEU A O 1
ATOM 1452 N N . LEU A 1 181 ? 22.672 1.251 -8.296 1.00 78.25 181 LEU A N 1
ATOM 1453 C CA . LEU A 1 181 ? 22.444 1.876 -9.599 1.00 78.25 181 LEU A CA 1
ATOM 1454 C C . LEU A 1 181 ? 23.721 2.145 -10.431 1.00 78.25 181 LEU A C 1
ATOM 1456 O O . LEU A 1 181 ? 23.687 1.882 -11.637 1.00 78.25 181 LEU A O 1
ATOM 1460 N N . PRO A 1 182 ? 24.861 2.599 -9.861 1.00 77.81 182 PRO A N 1
ATOM 1461 C CA . PRO A 1 182 ? 26.106 2.788 -10.619 1.00 77.81 182 PRO A CA 1
ATOM 1462 C C . PRO A 1 182 ? 26.681 1.476 -11.168 1.00 77.81 182 PRO A C 1
ATOM 1464 O O . PRO A 1 182 ? 27.414 1.466 -12.152 1.00 77.81 182 PRO A O 1
ATOM 1467 N N . PHE A 1 183 ? 26.345 0.345 -10.544 1.00 78.75 183 PHE A N 1
ATOM 1468 C CA . PHE A 1 183 ? 26.842 -0.976 -10.920 1.00 78.75 183 PHE A CA 1
ATOM 1469 C C . PHE A 1 183 ? 25.914 -1.704 -11.905 1.00 78.75 183 PHE A C 1
ATOM 1471 O O . PHE A 1 183 ? 26.207 -2.841 -12.293 1.00 78.75 183 PHE A O 1
ATOM 1478 N N . ALA A 1 184 ? 24.805 -1.074 -12.312 1.00 72.75 184 ALA A N 1
ATOM 1479 C CA . ALA A 1 184 ? 23.761 -1.663 -13.152 1.00 72.75 184 ALA A CA 1
ATOM 1480 C C . ALA A 1 184 ? 24.233 -2.057 -14.568 1.00 72.75 184 ALA A C 1
ATOM 1482 O O . ALA A 1 184 ? 23.572 -2.848 -15.229 1.00 72.75 184 ALA A O 1
ATOM 1483 N N . GLY A 1 185 ? 25.410 -1.604 -15.014 1.00 68.44 185 GLY A N 1
ATOM 1484 C CA . GLY A 1 185 ? 26.010 -2.042 -16.282 1.00 68.44 185 GLY A CA 1
ATOM 1485 C C . GLY A 1 185 ? 26.464 -3.514 -16.319 1.00 68.44 185 GLY A C 1
ATOM 1486 O O . GLY A 1 185 ? 26.738 -4.042 -17.395 1.00 68.44 185 GLY A O 1
ATOM 1487 N N . LYS A 1 186 ? 26.554 -4.211 -15.174 1.00 74.12 186 LYS A N 1
ATOM 1488 C CA . LYS A 1 186 ? 26.900 -5.648 -15.117 1.00 74.12 186 LYS A CA 1
ATOM 1489 C C . LYS A 1 186 ? 25.640 -6.513 -15.240 1.00 74.12 186 LYS A C 1
ATOM 1491 O O . LYS A 1 186 ? 24.652 -6.219 -14.585 1.00 74.12 186 LYS A O 1
ATOM 1496 N N . LYS A 1 187 ? 25.695 -7.644 -15.964 1.00 73.06 187 LYS A N 1
ATOM 1497 C CA . LYS A 1 187 ? 24.527 -8.522 -16.247 1.00 73.06 187 LYS A CA 1
ATOM 1498 C C . LYS A 1 187 ? 23.654 -8.890 -15.029 1.00 73.06 187 LYS A C 1
ATOM 1500 O O . LYS A 1 187 ? 22.444 -8.999 -15.180 1.00 73.06 187 LYS A O 1
ATOM 1505 N N . LEU A 1 188 ? 24.241 -9.102 -13.846 1.00 73.94 188 LEU A N 1
ATOM 1506 C CA . LEU A 1 188 ? 23.509 -9.525 -12.640 1.00 73.94 188 LEU A CA 1
ATOM 1507 C C . LEU A 1 188 ? 22.880 -8.349 -11.868 1.00 73.94 188 LEU A C 1
ATOM 1509 O O . LEU A 1 188 ? 21.868 -8.517 -11.191 1.00 73.94 188 LEU A O 1
ATOM 1513 N N . THR A 1 189 ? 23.463 -7.155 -11.957 1.00 78.62 189 THR A N 1
ATOM 1514 C CA . THR A 1 189 ? 23.084 -6.030 -11.097 1.00 78.62 189 THR A CA 1
ATOM 1515 C C . THR A 1 189 ? 21.659 -5.512 -11.345 1.00 78.62 189 THR A C 1
ATOM 1517 O O . THR A 1 189 ? 20.976 -5.261 -10.355 1.00 78.62 189 THR A O 1
ATOM 1520 N N . PRO A 1 190 ? 21.144 -5.397 -12.591 1.00 78.81 190 PRO A N 1
ATOM 1521 C CA . PRO A 1 190 ? 19.759 -4.984 -12.836 1.00 78.81 190 PRO A CA 1
ATOM 1522 C C . PRO A 1 190 ? 18.717 -5.910 -12.211 1.00 78.81 190 PRO A C 1
ATOM 1524 O O . PRO A 1 190 ? 17.691 -5.436 -11.731 1.00 78.81 190 PRO A O 1
ATOM 1527 N N . LEU A 1 191 ? 18.984 -7.222 -12.171 1.00 81.44 191 LEU A N 1
ATOM 1528 C CA . LEU A 1 191 ? 18.092 -8.187 -11.524 1.00 81.44 191 LEU A CA 1
ATOM 1529 C C . LEU A 1 191 ? 18.039 -7.947 -10.015 1.00 81.44 191 LEU A C 1
ATOM 1531 O O . LEU A 1 191 ? 16.956 -7.855 -9.447 1.00 81.44 191 LEU A O 1
ATOM 1535 N N . ILE A 1 192 ? 19.200 -7.790 -9.376 1.00 85.12 192 ILE A N 1
ATOM 1536 C CA . ILE A 1 192 ? 19.296 -7.521 -7.934 1.00 85.12 192 ILE A CA 1
ATOM 1537 C C . ILE A 1 192 ? 18.633 -6.179 -7.590 1.00 85.12 192 ILE A C 1
ATOM 1539 O O . ILE A 1 192 ? 17.852 -6.100 -6.645 1.00 85.12 192 ILE A O 1
ATOM 1543 N N . LEU A 1 193 ? 18.896 -5.141 -8.386 1.00 84.25 193 LEU A N 1
ATOM 1544 C CA . LEU A 1 193 ? 18.280 -3.823 -8.241 1.00 84.25 193 LEU A CA 1
ATOM 1545 C C . LEU A 1 193 ? 16.754 -3.908 -8.372 1.00 84.25 193 LEU A C 1
ATOM 1547 O O . LEU A 1 193 ? 16.034 -3.368 -7.536 1.00 84.25 193 LEU A O 1
ATOM 1551 N N . GLY A 1 194 ? 16.263 -4.643 -9.373 1.00 83.38 194 GLY A N 1
ATOM 1552 C CA . GLY A 1 194 ? 14.843 -4.914 -9.564 1.00 83.38 194 GLY A CA 1
ATOM 1553 C C . GLY A 1 194 ? 14.204 -5.642 -8.386 1.00 83.38 194 GLY A C 1
ATOM 1554 O O . GLY A 1 194 ? 13.105 -5.275 -7.979 1.00 83.38 194 GLY A O 1
ATOM 1555 N N . LEU A 1 195 ? 14.879 -6.642 -7.816 1.00 88.75 195 LEU A N 1
ATOM 1556 C CA . LEU A 1 195 ? 14.386 -7.374 -6.647 1.00 88.75 195 LEU A CA 1
ATOM 1557 C C . LEU A 1 195 ? 14.217 -6.450 -5.439 1.00 88.75 195 LEU A C 1
ATOM 1559 O O . LEU A 1 195 ? 13.137 -6.419 -4.848 1.00 88.75 195 LEU A O 1
ATOM 1563 N N . PHE A 1 196 ? 15.246 -5.670 -5.097 1.00 89.56 196 PHE A N 1
ATOM 1564 C CA . PHE A 1 196 ? 15.175 -4.732 -3.975 1.00 89.56 196 PHE A CA 1
ATOM 1565 C C . PHE A 1 196 ? 14.097 -3.669 -4.184 1.00 89.56 196 PHE A C 1
ATOM 1567 O O . PHE A 1 196 ? 13.305 -3.424 -3.272 1.00 89.56 196 PHE A O 1
ATOM 1574 N N . TYR A 1 197 ? 14.015 -3.104 -5.390 1.00 88.44 197 TYR A N 1
ATOM 1575 C CA . TYR A 1 197 ? 13.029 -2.084 -5.717 1.00 88.44 197 TYR A CA 1
ATOM 1576 C C . TYR A 1 197 ? 11.598 -2.621 -5.623 1.00 88.44 197 TYR A C 1
ATOM 1578 O O . TYR A 1 197 ? 10.790 -2.061 -4.887 1.00 88.44 197 TYR A O 1
ATOM 1586 N N . ASN A 1 198 ? 11.289 -3.732 -6.303 1.00 90.62 198 ASN A N 1
ATOM 1587 C CA . ASN A 1 198 ? 9.939 -4.306 -6.294 1.00 90.62 198 ASN A CA 1
ATOM 1588 C C . ASN A 1 198 ? 9.525 -4.756 -4.889 1.00 90.62 198 ASN A C 1
ATOM 1590 O O . ASN A 1 198 ? 8.363 -4.608 -4.523 1.00 90.62 198 ASN A O 1
ATOM 1594 N N . THR A 1 199 ? 10.469 -5.251 -4.082 1.00 92.69 199 THR A N 1
ATOM 1595 C CA . THR A 1 199 ? 10.200 -5.605 -2.680 1.00 92.69 199 THR A CA 1
ATOM 1596 C C . THR A 1 199 ? 9.884 -4.359 -1.851 1.00 92.69 199 THR A C 1
ATOM 1598 O O . THR A 1 199 ? 8.893 -4.344 -1.124 1.00 92.69 199 THR A O 1
ATOM 1601 N N . ALA A 1 200 ? 10.686 -3.294 -1.974 1.00 90.75 200 ALA A N 1
ATOM 1602 C CA . ALA A 1 200 ? 10.440 -2.031 -1.276 1.00 90.75 200 ALA A CA 1
ATOM 1603 C C . ALA A 1 200 ? 9.086 -1.424 -1.670 1.00 90.75 200 ALA A C 1
ATOM 1605 O O . ALA A 1 200 ? 8.311 -1.029 -0.799 1.00 90.75 200 ALA A O 1
ATOM 1606 N N . PHE A 1 201 ? 8.798 -1.397 -2.975 1.00 91.69 201 PHE A N 1
ATOM 1607 C CA . PHE A 1 201 ? 7.550 -0.896 -3.539 1.00 91.69 201 PHE A CA 1
ATOM 1608 C C . PHE A 1 201 ? 6.346 -1.706 -3.052 1.00 91.69 201 PHE A C 1
ATOM 1610 O O . PHE A 1 201 ? 5.405 -1.117 -2.538 1.00 91.69 201 PHE A O 1
ATOM 1617 N N . ALA A 1 202 ? 6.409 -3.040 -3.079 1.00 93.19 202 ALA A N 1
ATOM 1618 C CA . ALA A 1 202 ? 5.336 -3.906 -2.586 1.00 93.19 202 ALA A CA 1
ATOM 1619 C C . ALA A 1 202 ? 5.032 -3.721 -1.096 1.00 93.19 202 ALA A C 1
ATOM 1621 O O . ALA A 1 202 ? 3.866 -3.656 -0.711 1.00 93.19 202 ALA A O 1
ATOM 1622 N N . PHE A 1 203 ? 6.061 -3.632 -0.247 1.00 90.50 203 PHE A N 1
ATOM 1623 C CA . PHE A 1 203 ? 5.866 -3.416 1.190 1.00 90.50 203 PHE A CA 1
ATOM 1624 C C . PHE A 1 203 ? 5.235 -2.054 1.477 1.00 90.50 203 PHE A C 1
ATOM 1626 O O . PHE A 1 203 ? 4.358 -1.949 2.337 1.00 90.50 203 PHE A O 1
ATOM 1633 N N . PHE A 1 204 ? 5.684 -1.012 0.775 1.00 90.25 204 PHE A N 1
ATOM 1634 C CA . PHE A 1 204 ? 5.157 0.328 0.979 1.00 90.25 204 PHE A CA 1
ATOM 1635 C C . PHE A 1 204 ? 3.758 0.497 0.398 1.00 90.25 204 PHE A C 1
ATOM 1637 O O . PHE A 1 204 ? 2.905 1.052 1.085 1.00 90.25 204 PHE A O 1
ATOM 1644 N N . ASP A 1 205 ? 3.497 -0.020 -0.804 1.00 92.19 205 ASP A N 1
ATOM 1645 C CA . ASP A 1 205 ? 2.165 0.031 -1.407 1.00 92.19 205 ASP A CA 1
ATOM 1646 C C . ASP A 1 205 ? 1.159 -0.695 -0.515 1.00 92.19 205 ASP A C 1
ATOM 1648 O O . ASP A 1 205 ? 0.179 -0.089 -0.080 1.00 92.19 205 ASP A O 1
ATOM 1652 N N . PHE A 1 206 ? 1.487 -1.917 -0.077 1.00 90.94 206 PHE A N 1
ATOM 1653 C CA . PHE A 1 206 ? 0.701 -2.669 0.903 1.00 90.94 206 PHE A CA 1
ATOM 1654 C C . PHE A 1 206 ? 0.419 -1.856 2.181 1.00 90.94 206 PHE A C 1
ATOM 1656 O O . PHE A 1 206 ? -0.729 -1.768 2.628 1.00 90.94 206 PHE A O 1
ATOM 1663 N N . TYR A 1 207 ? 1.448 -1.225 2.762 1.00 87.31 207 TYR A N 1
ATOM 1664 C CA . TYR A 1 207 ? 1.303 -0.350 3.931 1.00 87.31 207 TYR A CA 1
ATOM 1665 C C . TYR A 1 207 ? 0.355 0.828 3.654 1.00 87.31 207 TYR A C 1
ATOM 1667 O O . TYR A 1 207 ? -0.549 1.084 4.453 1.00 87.31 207 TYR A O 1
ATOM 1675 N N . THR A 1 208 ? 0.523 1.525 2.526 1.00 88.31 208 THR A N 1
ATOM 1676 C CA . THR A 1 208 ? -0.307 2.684 2.178 1.00 88.31 208 THR A CA 1
ATOM 1677 C C . THR A 1 208 ? -1.753 2.309 1.876 1.00 88.31 208 THR A C 1
ATOM 1679 O O . THR A 1 208 ? -2.663 3.019 2.296 1.00 88.31 208 THR A O 1
ATOM 1682 N N . MET A 1 209 ? -1.996 1.162 1.247 1.00 89.88 209 MET A N 1
ATOM 1683 C CA . MET A 1 209 ? -3.352 0.680 0.986 1.00 89.88 209 MET A CA 1
ATOM 1684 C C . MET A 1 209 ? -4.069 0.311 2.281 1.00 89.88 209 MET A C 1
ATOM 1686 O O . MET A 1 209 ? -5.210 0.725 2.496 1.00 89.88 209 MET A O 1
ATOM 1690 N N . CYS A 1 210 ? -3.377 -0.372 3.196 1.00 83.19 210 CYS A N 1
ATOM 1691 C CA . CYS A 1 210 ? -3.921 -0.675 4.515 1.00 83.19 210 CYS A CA 1
ATOM 1692 C C . CYS A 1 210 ? -4.226 0.600 5.311 1.00 83.19 210 CYS A C 1
ATOM 1694 O O . CYS A 1 210 ? -5.307 0.715 5.886 1.00 83.19 210 CYS A O 1
ATOM 1696 N N . ILE A 1 211 ? -3.305 1.570 5.346 1.00 81.94 211 ILE A N 1
ATOM 1697 C CA . ILE A 1 211 ? -3.490 2.772 6.166 1.00 81.94 211 ILE A CA 1
ATOM 1698 C C . ILE A 1 211 ? -4.597 3.680 5.617 1.00 81.94 211 ILE A C 1
ATOM 1700 O O . ILE A 1 211 ? -5.382 4.207 6.402 1.00 81.94 211 ILE A O 1
ATOM 1704 N N . ILE A 1 212 ? -4.721 3.811 4.289 1.00 84.62 212 ILE A N 1
ATOM 1705 C CA . ILE A 1 212 ? -5.816 4.556 3.652 1.00 84.62 212 ILE A CA 1
ATOM 1706 C C . ILE A 1 212 ? -7.158 3.903 3.993 1.00 84.62 212 ILE A C 1
ATOM 1708 O O . ILE A 1 212 ? -8.065 4.609 4.427 1.00 84.62 212 ILE A O 1
ATOM 1712 N N . CYS A 1 213 ? -7.273 2.574 3.885 1.00 81.69 213 CYS A N 1
ATOM 1713 C CA . CYS A 1 213 ? -8.494 1.857 4.267 1.00 81.69 213 CYS A CA 1
ATOM 1714 C C . CYS A 1 213 ? -8.821 2.032 5.758 1.00 81.69 213 CYS A C 1
ATOM 1716 O O . CYS A 1 213 ? -9.973 2.260 6.112 1.00 81.69 213 CYS A O 1
ATOM 1718 N N . LEU A 1 214 ? -7.819 1.994 6.643 1.00 77.12 214 LEU A N 1
ATOM 1719 C CA . LEU A 1 214 ? -8.028 2.214 8.077 1.00 77.12 214 LEU A CA 1
ATOM 1720 C C . LEU A 1 214 ? -8.513 3.633 8.393 1.00 77.12 214 LEU A C 1
ATOM 1722 O O . LEU A 1 214 ? -9.404 3.794 9.223 1.00 77.12 214 LEU A O 1
ATOM 1726 N N . PHE A 1 215 ? -7.962 4.664 7.750 1.00 76.69 215 PHE A N 1
ATOM 1727 C CA . PHE A 1 215 ? -8.472 6.028 7.911 1.00 76.69 215 PHE A CA 1
ATOM 1728 C C . PHE A 1 215 ? -9.872 6.184 7.303 1.00 76.69 215 PHE A C 1
ATOM 1730 O O . PHE A 1 215 ? -10.723 6.833 7.907 1.00 76.69 215 PHE A O 1
ATOM 1737 N N . ALA A 1 216 ? -10.131 5.551 6.156 1.00 77.56 216 ALA A N 1
ATOM 1738 C CA . ALA A 1 216 ? -11.435 5.563 5.500 1.00 77.56 216 ALA A CA 1
ATOM 1739 C C . ALA A 1 216 ? -12.525 4.896 6.355 1.00 77.56 216 ALA A C 1
ATOM 1741 O O . ALA A 1 216 ? -13.631 5.419 6.437 1.00 77.56 216 ALA A O 1
ATOM 1742 N N . SER A 1 217 ? -12.189 3.830 7.091 1.00 72.00 217 SER A N 1
ATOM 1743 C CA . SER A 1 217 ? -13.112 3.129 8.002 1.00 72.00 217 SER A CA 1
ATOM 1744 C C . SER A 1 217 ? -13.690 4.005 9.127 1.00 72.00 217 SER A C 1
ATOM 1746 O O . SER A 1 217 ? -14.619 3.598 9.819 1.00 72.00 217 SER A O 1
ATOM 1748 N N . ARG A 1 218 ? -13.126 5.203 9.340 1.00 67.25 218 ARG A N 1
ATOM 1749 C CA . ARG A 1 218 ? -13.423 6.093 10.474 1.00 67.25 218 ARG A CA 1
ATOM 1750 C C . ARG A 1 218 ? -14.142 7.381 10.086 1.00 67.25 218 ARG A C 1
ATOM 1752 O O . ARG A 1 218 ? -14.292 8.251 10.940 1.00 67.25 218 ARG A O 1
ATOM 1759 N N . VAL A 1 219 ? -14.524 7.546 8.821 1.00 69.88 219 VAL A N 1
ATOM 1760 C CA . VAL A 1 219 ? -15.128 8.786 8.312 1.00 69.88 219 VAL A CA 1
ATOM 1761 C C . VAL A 1 219 ? -16.475 8.509 7.656 1.00 69.88 219 VAL A C 1
ATOM 1763 O O . VAL A 1 219 ? -16.640 7.494 6.989 1.00 69.88 219 VAL A O 1
ATOM 1766 N N . LYS A 1 220 ? -17.426 9.448 7.772 1.00 68.75 220 LYS A N 1
ATOM 1767 C CA . LYS A 1 220 ? -18.761 9.324 7.148 1.00 68.75 220 LYS A CA 1
ATOM 1768 C C . LYS A 1 220 ? -18.714 9.178 5.619 1.00 68.75 220 LYS A C 1
ATOM 1770 O O . LYS A 1 220 ? -19.609 8.588 5.030 1.00 68.75 220 LYS A O 1
ATOM 1775 N N . LYS A 1 221 ? -17.700 9.759 4.966 1.00 73.81 221 LYS A N 1
ATOM 1776 C CA . LYS A 1 221 ? -17.519 9.747 3.501 1.00 73.81 221 LYS A CA 1
ATOM 1777 C C . LYS A 1 221 ? -16.166 9.117 3.128 1.00 73.81 221 LYS A C 1
ATOM 1779 O O . LYS A 1 221 ? -15.245 9.858 2.765 1.00 73.81 221 LYS A O 1
ATOM 1784 N N . PRO A 1 222 ? -16.021 7.779 3.214 1.00 76.94 222 PRO A N 1
ATOM 1785 C CA . PRO A 1 222 ? -14.750 7.075 2.990 1.00 76.94 222 PRO A CA 1
ATOM 1786 C C . PRO A 1 222 ? -14.179 7.324 1.592 1.00 76.94 222 PRO A C 1
ATOM 1788 O O . PRO A 1 222 ? -12.975 7.547 1.446 1.00 76.94 222 PRO A O 1
ATOM 1791 N N . ILE A 1 223 ? -15.043 7.401 0.576 1.00 82.88 223 ILE A N 1
ATOM 1792 C CA . ILE A 1 223 ? -14.634 7.577 -0.821 1.00 82.88 223 ILE A CA 1
ATOM 1793 C C . ILE A 1 223 ? -13.813 8.853 -1.061 1.00 82.88 223 ILE A C 1
ATOM 1795 O O . ILE A 1 223 ? -12.850 8.834 -1.825 1.00 82.88 223 ILE A O 1
ATOM 1799 N N . LYS A 1 224 ? -14.123 9.956 -0.362 1.00 83.62 224 LYS A N 1
ATOM 1800 C CA . LYS A 1 224 ? -13.382 11.225 -0.485 1.00 83.62 224 LYS A CA 1
ATOM 1801 C C . LYS A 1 224 ? -11.946 11.076 0.021 1.00 83.62 224 LYS A C 1
ATOM 1803 O O . LYS A 1 224 ? -11.016 11.583 -0.602 1.00 83.62 224 LYS A O 1
ATOM 1808 N N . LEU A 1 225 ? -11.770 10.380 1.143 1.00 83.88 225 LEU A N 1
ATOM 1809 C CA . LEU A 1 225 ? -10.466 10.157 1.764 1.00 83.88 225 LEU A CA 1
ATOM 1810 C C . LEU A 1 225 ? -9.623 9.177 0.940 1.00 83.88 225 LEU A C 1
ATOM 1812 O O . LEU A 1 225 ? -8.441 9.428 0.703 1.00 83.88 225 LEU A O 1
ATOM 1816 N N . ILE A 1 226 ? -10.245 8.105 0.442 1.00 86.31 226 ILE A N 1
ATOM 1817 C CA . ILE A 1 226 ? -9.610 7.138 -0.461 1.00 86.31 226 ILE A CA 1
ATOM 1818 C C . ILE A 1 226 ? -9.135 7.833 -1.739 1.00 86.31 226 ILE A C 1
ATOM 1820 O O . ILE A 1 226 ? -7.967 7.699 -2.110 1.00 86.31 226 ILE A O 1
ATOM 1824 N N . ALA A 1 227 ? -10.005 8.628 -2.370 1.00 87.94 227 ALA A N 1
ATOM 1825 C CA . ALA A 1 227 ? -9.670 9.386 -3.571 1.00 87.94 227 ALA A CA 1
ATOM 1826 C C . ALA A 1 227 ? -8.515 10.366 -3.325 1.00 87.94 227 ALA A C 1
ATOM 1828 O O . ALA A 1 227 ? -7.611 10.465 -4.151 1.00 87.94 227 ALA A O 1
ATOM 1829 N N . GLN A 1 228 ? -8.492 11.045 -2.173 1.00 88.88 228 GLN A N 1
ATOM 1830 C CA . GLN A 1 228 ? -7.381 11.921 -1.795 1.00 88.88 228 GLN A CA 1
ATOM 1831 C C . GLN A 1 228 ? -6.057 11.148 -1.678 1.00 88.88 228 GLN A C 1
ATOM 1833 O O . GLN A 1 228 ? -5.029 11.606 -2.178 1.00 88.88 228 GLN A O 1
ATOM 1838 N N . GLY A 1 229 ? -6.071 9.978 -1.035 1.00 88.69 229 GLY A N 1
ATOM 1839 C CA . GLY A 1 229 ? -4.887 9.128 -0.902 1.00 88.69 229 GLY A CA 1
ATOM 1840 C C . GLY A 1 229 ? -4.352 8.672 -2.256 1.00 88.69 229 GLY A C 1
ATOM 1841 O O . GLY A 1 229 ? -3.179 8.886 -2.557 1.00 88.69 229 GLY A O 1
ATOM 1842 N N . TYR A 1 230 ? -5.229 8.133 -3.103 1.00 90.94 230 TYR A N 1
ATOM 1843 C CA . TYR A 1 230 ? -4.879 7.702 -4.459 1.00 90.94 230 TYR A CA 1
ATOM 1844 C C . TYR A 1 230 ? -4.391 8.845 -5.347 1.00 90.94 230 TYR A C 1
ATOM 1846 O O . TYR A 1 230 ? -3.447 8.664 -6.119 1.00 90.94 230 TYR A O 1
ATOM 1854 N N . PHE A 1 231 ? -4.990 10.030 -5.218 1.00 92.44 231 PHE A N 1
ATOM 1855 C CA . PHE A 1 231 ? -4.543 11.223 -5.925 1.00 92.44 231 PHE A CA 1
ATOM 1856 C C . PHE A 1 231 ? -3.086 11.548 -5.593 1.00 92.44 231 PHE A C 1
ATOM 1858 O O . PHE A 1 231 ? -2.284 11.715 -6.503 1.00 92.44 231 PHE A O 1
ATOM 1865 N N . PHE A 1 232 ? -2.706 11.581 -4.312 1.00 93.00 232 PHE A N 1
ATOM 1866 C CA . PHE A 1 232 ? -1.315 11.860 -3.952 1.00 93.00 232 PHE A CA 1
ATOM 1867 C C . PHE A 1 232 ? -0.359 10.757 -4.410 1.00 93.00 232 PHE A C 1
ATOM 1869 O O . PHE A 1 232 ? 0.698 11.076 -4.948 1.00 93.00 232 PHE A O 1
ATOM 1876 N N . ILE A 1 233 ? -0.728 9.480 -4.263 1.00 92.38 233 ILE A N 1
ATOM 1877 C CA . ILE A 1 233 ? 0.090 8.357 -4.750 1.00 92.38 233 ILE A CA 1
ATOM 1878 C C . ILE A 1 233 ? 0.392 8.531 -6.245 1.00 92.38 233 ILE A C 1
ATOM 1880 O O . ILE A 1 233 ? 1.553 8.590 -6.649 1.00 92.38 233 ILE A O 1
ATOM 1884 N N . THR A 1 234 ? -0.652 8.684 -7.060 1.00 92.06 234 THR A N 1
ATOM 1885 C CA . THR A 1 234 ? -0.522 8.813 -8.519 1.00 92.06 234 THR A CA 1
ATOM 1886 C C . THR A 1 234 ? 0.176 10.107 -8.937 1.00 92.06 234 THR A C 1
ATOM 1888 O O . THR A 1 234 ? 1.018 10.074 -9.833 1.00 92.06 234 THR A O 1
ATOM 1891 N N . LEU A 1 235 ? -0.092 11.228 -8.259 1.00 93.69 235 LEU A N 1
ATOM 1892 C CA . LEU A 1 235 ? 0.569 12.512 -8.499 1.00 93.69 235 LEU A CA 1
ATOM 1893 C C . LEU A 1 235 ? 2.085 12.412 -8.304 1.00 93.69 235 LEU A C 1
ATOM 1895 O O . LEU A 1 235 ? 2.844 12.883 -9.148 1.00 93.69 235 LEU A O 1
ATOM 1899 N N . PHE A 1 236 ? 2.543 11.810 -7.206 1.00 93.00 236 PHE A N 1
ATOM 1900 C CA . PHE A 1 236 ? 3.972 11.750 -6.902 1.00 93.00 236 PHE A CA 1
ATOM 1901 C C . PHE A 1 236 ? 4.720 10.730 -7.760 1.00 93.00 236 PHE A C 1
ATOM 1903 O O . PHE A 1 236 ? 5.848 11.021 -8.159 1.00 93.00 236 PHE A O 1
ATOM 1910 N N . ILE A 1 237 ? 4.088 9.607 -8.126 1.00 91.31 237 ILE A N 1
ATOM 1911 C CA . ILE A 1 237 ? 4.622 8.706 -9.162 1.00 91.31 237 ILE A CA 1
ATOM 1912 C C . ILE A 1 237 ? 4.771 9.475 -10.480 1.00 91.31 237 ILE A C 1
ATOM 1914 O O . ILE A 1 237 ? 5.857 9.500 -11.054 1.00 91.31 237 ILE A O 1
ATOM 1918 N N . PHE A 1 238 ? 3.716 10.173 -10.919 1.00 91.06 238 PHE A N 1
ATOM 1919 C CA . PHE A 1 238 ? 3.727 10.946 -12.161 1.00 91.06 238 PHE A CA 1
ATOM 1920 C C . PHE A 1 238 ? 4.831 12.008 -12.170 1.00 91.06 238 PHE A C 1
ATOM 1922 O O . PHE A 1 238 ? 5.584 12.101 -13.136 1.00 91.06 238 PHE A O 1
ATOM 1929 N N . ILE A 1 239 ? 4.975 12.785 -11.092 1.00 90.69 239 ILE A N 1
ATOM 1930 C CA . ILE A 1 239 ? 6.052 13.777 -10.963 1.00 90.69 239 ILE A CA 1
ATOM 1931 C C . ILE A 1 239 ? 7.422 13.092 -11.041 1.00 90.69 239 ILE A C 1
ATOM 1933 O O . ILE A 1 239 ? 8.284 13.560 -11.783 1.00 90.69 239 ILE A O 1
ATOM 1937 N N . GLY A 1 240 ? 7.617 11.986 -10.316 1.00 87.19 240 GLY A N 1
ATOM 1938 C CA . GLY A 1 240 ? 8.871 11.233 -10.318 1.00 87.19 240 GLY A CA 1
ATOM 1939 C C . GLY A 1 240 ? 9.242 10.673 -11.694 1.00 87.19 240 GLY A C 1
ATOM 1940 O O . GLY A 1 240 ? 10.417 10.670 -12.048 1.00 87.19 240 GLY A O 1
ATOM 1941 N N . GLU A 1 241 ? 8.259 10.253 -12.491 1.00 85.31 241 GLU A N 1
ATOM 1942 C CA . GLU A 1 241 ? 8.488 9.656 -13.811 1.00 85.31 241 GLU A CA 1
ATOM 1943 C C . GLU A 1 241 ? 8.592 10.680 -14.954 1.00 85.31 241 GLU A C 1
ATOM 1945 O O . GLU A 1 241 ? 9.434 10.555 -15.850 1.00 85.31 241 GLU A O 1
ATOM 1950 N N . PHE A 1 242 ? 7.732 11.702 -14.963 1.00 85.56 242 PHE A N 1
ATOM 1951 C CA . PHE A 1 242 ? 7.607 12.630 -16.092 1.00 85.56 242 PHE A CA 1
ATOM 1952 C C . PHE A 1 242 ? 8.490 13.869 -15.974 1.00 85.56 242 PHE A C 1
ATOM 1954 O O . PHE A 1 242 ? 8.977 14.365 -16.996 1.00 85.56 242 PHE A O 1
ATOM 1961 N N . LEU A 1 243 ? 8.707 14.389 -14.762 1.00 84.25 243 LEU A N 1
ATOM 1962 C CA . LEU A 1 243 ? 9.494 15.609 -14.579 1.00 84.25 243 LEU A CA 1
ATOM 1963 C C . LEU A 1 243 ? 10.952 15.429 -15.049 1.00 84.25 243 LEU A C 1
ATOM 1965 O O . LEU A 1 243 ? 11.427 16.285 -15.806 1.00 84.25 243 LEU A O 1
ATOM 1969 N N . PRO A 1 244 ? 11.654 14.322 -14.720 1.00 79.56 244 PRO A N 1
ATOM 1970 C CA . PRO A 1 244 ? 13.027 14.119 -15.181 1.00 79.56 244 PRO A CA 1
ATOM 1971 C C . PRO A 1 244 ? 13.144 14.011 -16.705 1.00 79.56 244 PRO A C 1
ATOM 1973 O O . PRO A 1 244 ? 14.072 14.573 -17.284 1.00 79.56 244 PRO A O 1
ATOM 1976 N N . ASN A 1 245 ? 12.173 13.369 -17.369 1.00 76.94 245 ASN A N 1
ATOM 1977 C CA . ASN A 1 245 ? 12.132 13.251 -18.830 1.00 76.94 245 ASN A CA 1
ATOM 1978 C C . ASN A 1 245 ? 12.200 14.620 -19.526 1.00 76.94 245 ASN A C 1
ATOM 1980 O O . ASN A 1 245 ? 12.964 14.800 -20.473 1.00 76.94 245 ASN A O 1
ATOM 1984 N N . ARG A 1 246 ? 11.430 15.602 -19.037 1.00 79.62 246 ARG A N 1
ATOM 1985 C CA . ARG A 1 246 ? 11.418 16.969 -19.585 1.00 79.62 246 ARG A CA 1
ATOM 1986 C C . ARG A 1 246 ? 12.675 17.759 -19.229 1.00 79.62 246 ARG A C 1
ATOM 1988 O O . ARG A 1 246 ? 13.165 18.536 -20.047 1.00 79.62 246 ARG A O 1
ATOM 1995 N N . LEU A 1 247 ? 13.206 17.572 -18.023 1.00 75.88 247 LEU A N 1
ATOM 1996 C CA . LEU A 1 247 ? 14.419 18.260 -17.578 1.00 75.88 247 LEU A CA 1
ATOM 1997 C C . LEU A 1 247 ? 15.644 17.828 -18.390 1.00 75.88 247 LEU A C 1
ATOM 1999 O O . LEU A 1 247 ? 16.379 18.675 -18.896 1.00 75.88 247 LEU A O 1
ATOM 2003 N N . VAL A 1 248 ? 15.821 16.521 -18.583 1.00 73.62 248 VAL A N 1
ATOM 2004 C CA . VAL A 1 248 ? 16.960 15.963 -19.324 1.00 73.62 248 VAL A CA 1
ATOM 2005 C C . VAL A 1 248 ? 16.911 16.336 -20.805 1.00 73.62 248 VAL A C 1
ATOM 2007 O O . VAL A 1 248 ? 17.954 16.639 -21.381 1.00 73.62 248 VAL A O 1
ATOM 2010 N N . SER A 1 249 ? 15.723 16.391 -21.420 1.00 72.00 249 SER A N 1
ATOM 2011 C CA . SER A 1 249 ? 15.589 16.835 -22.815 1.00 72.00 249 SER A CA 1
ATOM 2012 C C . SER A 1 249 ? 15.913 18.319 -23.013 1.00 72.00 249 SER A C 1
ATOM 2014 O O . SER A 1 249 ? 16.300 18.720 -24.104 1.00 72.00 249 SER A O 1
ATOM 2016 N N . THR A 1 250 ? 15.735 19.140 -21.974 1.00 78.06 250 THR A N 1
ATOM 2017 C CA . THR A 1 250 ? 15.922 20.600 -22.044 1.00 78.06 250 THR A CA 1
ATOM 2018 C C . THR A 1 250 ? 17.347 21.015 -21.679 1.00 78.06 250 THR A C 1
ATOM 2020 O O . THR A 1 250 ? 17.848 22.017 -22.182 1.00 78.06 250 THR A O 1
ATOM 2023 N N . ILE A 1 251 ? 18.022 20.239 -20.824 1.00 76.31 251 ILE A N 1
ATOM 2024 C CA . ILE A 1 251 ? 19.377 20.524 -20.344 1.00 76.31 251 ILE A CA 1
ATO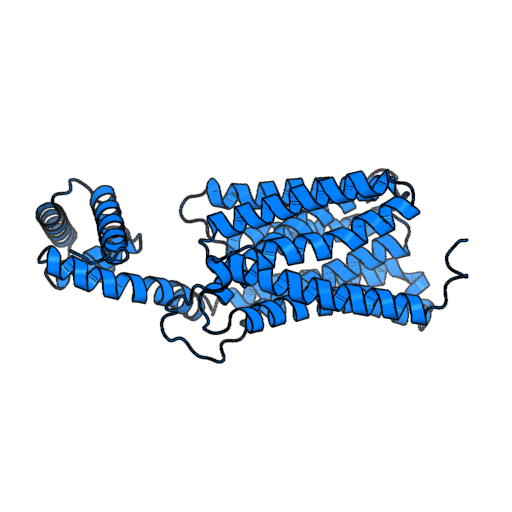M 2025 C C . ILE A 1 251 ? 20.290 19.334 -20.697 1.00 76.31 251 ILE A C 1
ATOM 2027 O O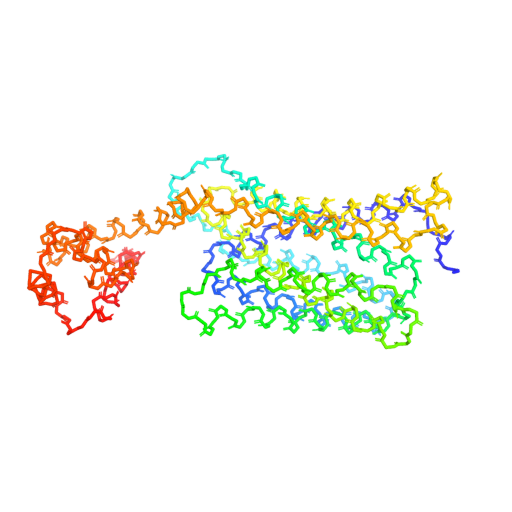 . ILE A 1 251 ? 20.493 18.446 -19.865 1.00 76.31 251 ILE A O 1
ATOM 2031 N N . PRO A 1 252 ? 20.901 19.310 -21.900 1.00 66.69 252 PRO A N 1
ATOM 2032 C CA . PRO A 1 252 ? 21.740 18.197 -22.367 1.00 66.69 252 PRO A CA 1
ATOM 2033 C C . PRO A 1 252 ? 22.928 17.876 -21.445 1.00 66.69 252 PRO A C 1
ATOM 2035 O O . PRO A 1 252 ? 23.376 16.734 -21.366 1.00 66.69 252 PRO A O 1
ATOM 2038 N N . PHE A 1 253 ? 23.411 18.865 -20.686 1.00 67.44 253 PHE A N 1
ATOM 2039 C CA . PHE A 1 253 ? 24.437 18.679 -19.657 1.00 67.44 253 PHE A CA 1
ATOM 2040 C C . PHE A 1 253 ? 23.989 17.747 -18.513 1.00 67.44 253 PHE A C 1
ATOM 2042 O O . PHE A 1 253 ? 24.809 17.032 -17.943 1.00 67.44 253 PHE A O 1
ATOM 2049 N N . MET A 1 254 ? 22.691 17.701 -18.186 1.00 60.03 254 MET A N 1
ATOM 2050 C CA . MET A 1 254 ? 22.165 16.741 -17.206 1.00 60.03 254 MET A CA 1
ATOM 2051 C C . MET A 1 254 ? 22.101 15.319 -17.773 1.00 60.03 254 MET A C 1
ATOM 2053 O O . MET A 1 254 ? 22.201 14.365 -17.007 1.00 60.03 254 MET A O 1
ATOM 2057 N N . ALA A 1 255 ? 21.998 15.158 -19.097 1.00 59.97 255 ALA A N 1
ATOM 2058 C CA . ALA A 1 255 ? 22.020 13.847 -19.744 1.00 59.97 255 ALA A CA 1
ATOM 2059 C C . ALA A 1 255 ? 23.409 13.187 -19.647 1.00 59.97 255 ALA A C 1
ATOM 2061 O O . ALA A 1 255 ? 23.506 12.005 -19.311 1.00 59.97 255 ALA A O 1
ATOM 2062 N N . SER A 1 256 ? 24.485 13.961 -19.857 1.00 62.34 256 SER A N 1
ATOM 2063 C CA . SER A 1 256 ? 25.876 13.470 -19.814 1.00 62.34 256 SER A CA 1
ATOM 2064 C C . SER A 1 256 ? 26.368 13.105 -18.407 1.00 62.34 256 SER A C 1
ATOM 2066 O O . SER A 1 256 ? 27.359 12.391 -18.263 1.00 62.34 256 SER A O 1
ATOM 2068 N N . LYS A 1 257 ? 25.655 13.557 -17.369 1.00 66.62 257 LYS A N 1
ATOM 2069 C CA . LYS A 1 257 ? 25.896 13.269 -15.946 1.00 66.62 257 LYS A CA 1
ATOM 2070 C C . LYS A 1 257 ? 24.665 12.673 -15.246 1.00 66.62 257 LYS A C 1
ATOM 2072 O O . LYS A 1 257 ? 24.525 12.796 -14.023 1.00 66.62 257 LYS A O 1
ATOM 2077 N N . SER A 1 258 ? 23.782 12.026 -16.010 1.00 61.59 258 SER A N 1
ATOM 2078 C CA . SER A 1 258 ? 22.492 11.509 -15.527 1.00 61.59 258 SER A CA 1
ATOM 2079 C C . SER A 1 258 ? 22.639 10.579 -14.318 1.00 61.59 258 SER A C 1
ATOM 2081 O O . SER A 1 258 ? 21.838 10.660 -13.393 1.00 61.59 258 SER A O 1
ATOM 2083 N N . ASP A 1 259 ? 23.722 9.802 -14.251 1.00 63.91 259 ASP A N 1
ATOM 2084 C CA . ASP A 1 259 ? 24.118 8.960 -13.117 1.00 63.91 259 ASP A CA 1
ATOM 2085 C C . ASP A 1 259 ? 24.273 9.760 -11.824 1.00 63.91 259 ASP A C 1
ATOM 2087 O O . ASP A 1 259 ? 23.652 9.448 -10.815 1.00 63.91 259 ASP A O 1
ATOM 2091 N N . THR A 1 260 ? 25.071 10.824 -11.850 1.00 65.69 260 THR A N 1
ATOM 2092 C CA . THR A 1 260 ? 25.332 11.651 -10.664 1.00 65.69 260 THR A CA 1
ATOM 2093 C C . THR A 1 260 ? 24.107 12.445 -10.223 1.00 65.69 260 THR A C 1
ATOM 2095 O O . THR A 1 260 ? 23.871 12.576 -9.025 1.00 65.69 260 THR A O 1
ATOM 2098 N N . VAL A 1 261 ? 23.292 12.921 -11.168 1.00 62.44 261 VAL A N 1
ATOM 2099 C CA . VAL A 1 261 ? 22.039 13.633 -10.869 1.00 62.44 261 VAL A CA 1
ATOM 2100 C C . VAL A 1 261 ? 21.037 12.677 -10.223 1.00 62.44 261 VAL A C 1
ATOM 2102 O O . VAL A 1 261 ? 20.502 12.979 -9.160 1.00 62.44 261 VAL A O 1
ATOM 2105 N N . ALA A 1 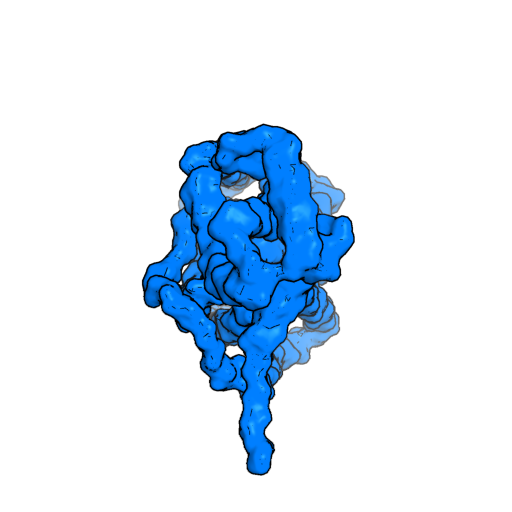262 ? 20.860 11.491 -10.803 1.00 62.06 262 ALA A N 1
ATOM 2106 C CA . ALA A 1 262 ? 20.039 10.422 -10.253 1.00 62.06 262 ALA A CA 1
ATOM 2107 C C . ALA A 1 262 ? 20.464 10.033 -8.833 1.00 62.06 262 ALA A C 1
ATOM 2109 O O . ALA A 1 262 ? 19.627 9.963 -7.939 1.00 62.06 262 ALA A O 1
ATOM 2110 N N . ILE A 1 263 ? 21.765 9.828 -8.614 1.00 66.38 263 ILE A N 1
ATOM 2111 C CA . ILE A 1 263 ? 22.323 9.458 -7.309 1.00 66.38 263 ILE A CA 1
ATOM 2112 C C . ILE A 1 263 ? 22.142 10.599 -6.298 1.00 66.38 263 ILE A C 1
ATOM 2114 O O . ILE A 1 263 ? 21.768 10.344 -5.159 1.00 66.38 263 ILE A O 1
ATOM 2118 N N . SER A 1 264 ? 22.335 11.860 -6.692 1.00 64.75 264 SER A N 1
ATOM 2119 C CA . SER A 1 264 ? 22.106 13.003 -5.795 1.00 64.75 264 SER A CA 1
ATOM 2120 C C . SER A 1 264 ? 20.634 13.172 -5.415 1.00 64.75 264 SER A C 1
ATOM 2122 O O . SER A 1 264 ? 20.332 13.369 -4.240 1.00 64.75 264 SER A O 1
ATOM 2124 N N . ALA A 1 265 ? 19.712 13.023 -6.373 1.00 65.00 265 ALA A N 1
ATOM 2125 C CA . ALA A 1 265 ? 18.278 13.095 -6.122 1.00 65.00 265 ALA A CA 1
ATOM 2126 C C . ALA A 1 265 ? 17.845 11.941 -5.213 1.00 65.00 265 ALA A C 1
ATOM 2128 O O . ALA A 1 265 ? 17.199 12.163 -4.198 1.00 65.00 265 ALA A O 1
ATOM 2129 N N . ALA A 1 266 ? 18.304 10.727 -5.502 1.00 65.88 266 ALA A N 1
ATOM 2130 C CA . ALA A 1 266 ? 18.090 9.548 -4.679 1.00 65.88 266 ALA A CA 1
ATOM 2131 C C . ALA A 1 266 ? 18.573 9.705 -3.236 1.00 65.88 266 ALA A C 1
ATOM 2133 O O . ALA A 1 266 ? 17.849 9.374 -2.301 1.00 65.88 266 ALA A O 1
ATOM 2134 N N . ILE A 1 267 ? 19.793 10.217 -3.051 1.00 69.00 267 ILE A N 1
ATOM 2135 C CA . ILE A 1 267 ? 20.379 10.442 -1.729 1.00 69.00 267 ILE A CA 1
ATOM 2136 C C . ILE A 1 267 ? 19.589 11.518 -0.991 1.00 69.00 267 ILE A C 1
ATOM 2138 O O . ILE A 1 267 ? 19.248 11.311 0.166 1.00 69.00 267 ILE A O 1
ATOM 2142 N N . LEU A 1 268 ? 19.237 12.628 -1.642 1.00 67.00 268 LEU A N 1
ATOM 2143 C CA . LEU A 1 268 ? 18.422 13.679 -1.026 1.00 67.00 268 LEU A CA 1
ATOM 2144 C C . LEU A 1 268 ? 17.039 13.165 -0.625 1.00 67.00 268 LEU A C 1
ATOM 2146 O O . LEU A 1 268 ? 16.547 13.497 0.449 1.00 67.00 268 LEU A O 1
ATOM 2150 N N . MET A 1 269 ? 16.434 12.316 -1.448 1.00 67.56 269 MET A N 1
ATOM 2151 C CA . MET A 1 269 ? 15.147 11.693 -1.161 1.00 67.56 269 MET A CA 1
ATOM 2152 C C . MET A 1 269 ? 15.228 10.657 -0.042 1.00 67.56 269 MET A C 1
ATOM 2154 O O . MET A 1 269 ? 14.356 10.609 0.824 1.00 67.56 269 MET A O 1
ATOM 2158 N N . PHE A 1 270 ? 16.299 9.867 -0.012 1.00 69.75 270 PHE A N 1
ATOM 2159 C CA . PHE A 1 270 ? 16.589 8.954 1.084 1.00 69.75 270 PHE A CA 1
ATOM 2160 C C . PHE A 1 270 ? 16.813 9.727 2.388 1.00 69.75 270 PHE A C 1
ATOM 2162 O O . PHE A 1 270 ? 16.193 9.415 3.402 1.00 69.75 270 PHE A O 1
ATOM 2169 N N . VAL A 1 271 ? 17.610 10.793 2.357 1.00 65.38 271 VAL A N 1
ATOM 2170 C CA . VAL A 1 271 ? 17.839 11.682 3.502 1.00 65.38 271 VAL A CA 1
ATOM 2171 C C . VAL A 1 271 ? 16.526 12.319 3.954 1.00 65.38 271 VAL A C 1
ATOM 2173 O O . VAL A 1 271 ? 16.210 12.251 5.137 1.00 65.38 271 VAL A O 1
ATOM 2176 N N . ALA A 1 272 ? 15.703 12.834 3.038 1.00 64.19 272 ALA A N 1
ATOM 2177 C CA . ALA A 1 272 ? 14.381 13.364 3.363 1.00 64.19 272 ALA A CA 1
ATOM 2178 C C . ALA A 1 272 ? 13.510 12.301 4.054 1.00 64.19 272 ALA A C 1
ATOM 2180 O O . ALA A 1 272 ? 12.924 12.577 5.097 1.00 64.19 272 ALA A O 1
ATOM 2181 N N . SER A 1 273 ? 13.497 11.063 3.547 1.00 64.56 273 SER A N 1
ATOM 2182 C CA . SER A 1 273 ? 12.744 9.945 4.137 1.00 64.56 273 SER A CA 1
ATOM 2183 C C . SER A 1 273 ? 13.200 9.581 5.556 1.00 64.56 273 SER A C 1
ATOM 2185 O O . SER A 1 273 ? 12.375 9.236 6.405 1.00 64.56 273 SER A O 1
ATOM 2187 N N . VAL A 1 274 ? 14.501 9.709 5.838 1.00 65.00 274 VAL A N 1
ATOM 2188 C CA . VAL A 1 274 ? 15.091 9.468 7.162 1.00 65.00 274 VAL A CA 1
ATOM 2189 C C . VAL A 1 274 ? 14.798 10.629 8.112 1.00 65.00 274 VAL A C 1
ATOM 2191 O O . VAL A 1 274 ? 14.419 10.383 9.251 1.00 65.00 274 VAL A O 1
ATOM 2194 N N . LEU A 1 275 ? 14.880 11.880 7.657 1.00 59.06 275 LEU A N 1
ATOM 2195 C CA . LEU A 1 275 ? 14.583 13.055 8.487 1.00 59.06 275 LEU A CA 1
ATOM 2196 C C . LEU A 1 275 ? 13.108 13.112 8.908 1.00 59.06 275 LEU A C 1
ATOM 2198 O O . LEU A 1 275 ? 12.783 13.533 10.016 1.00 59.06 275 LEU A O 1
ATOM 2202 N N . ILE A 1 276 ? 12.200 12.586 8.084 1.00 58.06 276 ILE A N 1
ATOM 2203 C CA . ILE A 1 276 ? 10.779 12.444 8.443 1.00 58.06 276 ILE A CA 1
ATOM 2204 C C . ILE A 1 276 ? 10.588 11.498 9.636 1.00 58.06 276 ILE A C 1
ATOM 2206 O O . ILE A 1 276 ? 9.670 11.682 10.438 1.00 58.06 276 ILE A O 1
ATOM 2210 N N . LYS A 1 277 ? 11.487 10.521 9.812 1.00 54.97 277 LYS A N 1
ATOM 2211 C CA . LYS A 1 277 ? 11.517 9.654 10.994 1.00 54.97 277 LYS A CA 1
ATOM 2212 C C . LYS A 1 277 ? 11.932 10.421 12.253 1.00 54.97 277 LYS A C 1
ATOM 2214 O O . LYS A 1 277 ? 11.500 10.034 13.330 1.00 54.97 277 LYS A O 1
ATOM 2219 N N . GLU A 1 278 ? 12.714 11.494 12.173 1.00 48.25 278 GLU A N 1
ATOM 2220 C CA . GLU A 1 278 ? 13.129 12.276 13.354 1.00 48.25 278 GLU A CA 1
ATOM 2221 C C . GLU A 1 278 ? 12.052 13.257 13.835 1.00 48.25 278 GLU A C 1
ATOM 2223 O O . GLU A 1 278 ? 11.907 13.474 15.037 1.00 48.25 278 GLU A O 1
ATOM 2228 N N . ILE A 1 279 ? 11.168 13.709 12.939 1.00 47.38 279 ILE A N 1
ATOM 2229 C CA . ILE A 1 279 ? 9.945 14.459 13.296 1.00 47.38 279 ILE A CA 1
ATOM 2230 C C . ILE A 1 279 ? 8.986 13.599 14.168 1.00 47.38 279 ILE A C 1
ATOM 2232 O O . ILE A 1 279 ? 8.047 14.103 14.792 1.00 47.38 279 ILE A O 1
ATOM 2236 N N . SER A 1 280 ? 9.239 12.285 14.280 1.00 45.28 280 SER A N 1
ATOM 2237 C CA . SER A 1 280 ? 8.446 11.349 15.091 1.00 45.28 280 SER A CA 1
ATOM 2238 C C . SER A 1 280 ? 8.710 11.390 16.607 1.00 45.28 280 SER A C 1
ATOM 2240 O O . SER A 1 280 ? 7.998 10.724 17.362 1.00 45.28 280 SER A O 1
ATOM 2242 N N . VAL A 1 281 ? 9.705 12.147 17.089 1.00 39.31 281 VAL A N 1
ATOM 2243 C CA . VAL A 1 281 ? 10.049 12.140 18.527 1.00 39.31 281 VAL A CA 1
ATOM 2244 C C . VAL A 1 281 ? 9.127 13.035 19.362 1.00 39.31 281 VAL A C 1
ATOM 2246 O O . VAL A 1 281 ? 8.834 12.675 20.496 1.00 39.31 281 VAL A O 1
ATOM 2249 N N . ASP A 1 282 ? 8.548 14.087 18.784 1.00 37.41 282 ASP A N 1
ATOM 2250 C CA . ASP A 1 282 ? 7.661 15.019 19.511 1.00 37.41 282 ASP A CA 1
ATOM 2251 C C . ASP A 1 282 ? 6.158 14.749 19.275 1.00 37.41 282 ASP A C 1
ATOM 2253 O O . ASP A 1 282 ? 5.260 15.477 19.687 1.00 37.41 282 ASP A O 1
ATOM 2257 N N . SER A 1 283 ? 5.856 13.668 18.553 1.00 41.44 283 SER A N 1
ATOM 2258 C CA . SER A 1 283 ? 4.507 13.302 18.107 1.00 41.44 283 SER A CA 1
ATOM 2259 C C . SER A 1 283 ? 3.980 11.996 18.684 1.00 41.44 283 SER A C 1
ATOM 2261 O O . SER A 1 283 ? 2.830 11.627 18.424 1.00 41.44 283 SER A O 1
ATOM 2263 N N . LYS A 1 284 ? 4.777 11.331 19.527 1.00 38.59 284 LYS A N 1
ATOM 2264 C CA . LYS A 1 284 ? 4.316 10.173 20.293 1.00 38.59 284 LYS A CA 1
ATOM 2265 C C . LYS A 1 284 ? 3.151 10.513 21.220 1.00 38.59 284 LYS A C 1
ATOM 2267 O O . LYS A 1 284 ? 2.379 9.609 21.493 1.00 38.59 284 LYS A O 1
ATOM 2272 N N . GLU A 1 285 ? 2.957 11.764 21.641 1.00 38.12 285 GLU A N 1
ATOM 2273 C CA . GLU A 1 285 ? 1.792 12.154 22.452 1.00 38.12 285 GLU A CA 1
ATOM 2274 C C . GLU A 1 285 ? 0.511 12.348 21.625 1.00 38.12 285 GLU A C 1
ATOM 2276 O O . GLU A 1 285 ? -0.512 11.764 21.954 1.00 38.12 285 GLU A O 1
ATOM 2281 N N . LYS A 1 286 ? 0.534 13.081 20.503 1.00 35.91 286 LYS A N 1
ATOM 2282 C CA . LYS A 1 286 ? -0.707 13.371 19.745 1.00 35.91 286 LYS A CA 1
ATOM 2283 C C . LYS A 1 286 ? -1.221 12.211 18.891 1.00 35.91 286 LYS A C 1
ATOM 2285 O O . LYS A 1 286 ? -2.426 12.060 18.727 1.00 35.91 286 LYS A O 1
ATOM 2290 N N . GLU A 1 287 ? -0.332 11.392 18.338 1.00 37.16 287 GLU A N 1
ATOM 2291 C CA . GLU A 1 287 ? -0.717 10.300 17.433 1.00 37.16 287 GLU A CA 1
ATOM 2292 C C . GLU A 1 287 ? -1.046 9.012 18.203 1.00 37.16 287 GLU A C 1
ATOM 2294 O O . GLU A 1 287 ? -1.921 8.251 17.790 1.00 37.16 287 GLU A O 1
ATOM 2299 N N . SER A 1 288 ? -0.426 8.810 19.376 1.00 35.72 288 SER A N 1
ATOM 2300 C CA . SER A 1 288 ? -0.871 7.774 20.311 1.00 35.72 288 SER A CA 1
ATOM 2301 C C . SER A 1 288 ? -2.212 8.136 20.940 1.00 35.72 288 SER A C 1
ATOM 2303 O O . SER A 1 288 ? -3.062 7.259 20.991 1.00 35.72 288 SER A O 1
ATOM 2305 N N . ASN A 1 289 ? -2.464 9.405 21.288 1.00 34.06 289 ASN A N 1
ATOM 2306 C CA . ASN A 1 289 ? -3.784 9.830 21.758 1.00 34.06 289 ASN A CA 1
ATOM 2307 C C . ASN A 1 289 ? -4.866 9.598 20.693 1.00 34.06 289 ASN A C 1
ATOM 2309 O O . ASN A 1 289 ? -5.892 9.029 21.019 1.00 34.06 289 ASN A O 1
ATOM 2313 N N . PHE A 1 290 ? -4.604 9.863 19.410 1.00 38.53 290 PHE A N 1
ATOM 2314 C CA . PHE A 1 290 ? -5.586 9.636 18.337 1.00 38.53 290 PHE A CA 1
ATOM 2315 C C . PHE A 1 290 ? -5.865 8.141 18.034 1.00 38.53 290 PHE A C 1
ATOM 2317 O O . PHE A 1 290 ? -6.992 7.739 17.730 1.00 38.53 290 PHE A O 1
ATOM 2324 N N . ILE A 1 291 ? -4.842 7.279 18.120 1.00 42.44 291 ILE A N 1
ATOM 2325 C CA . ILE A 1 291 ? -4.984 5.819 17.935 1.00 42.44 291 ILE A CA 1
ATOM 2326 C C . ILE A 1 291 ? -5.596 5.154 19.181 1.00 42.44 291 ILE A C 1
ATOM 2328 O O . ILE A 1 291 ? -6.314 4.162 19.055 1.00 42.44 291 ILE A O 1
ATOM 2332 N N . ILE A 1 292 ? -5.334 5.698 20.372 1.00 40.06 292 ILE A N 1
ATOM 2333 C CA . ILE A 1 292 ? -5.875 5.218 21.645 1.00 40.06 292 ILE A CA 1
ATOM 2334 C C . ILE A 1 292 ? -7.324 5.697 21.818 1.00 40.06 292 ILE A C 1
ATOM 2336 O O . ILE A 1 292 ? -8.167 4.854 22.080 1.00 40.06 292 ILE A O 1
ATOM 2340 N N . GLU A 1 293 ? -7.659 6.967 21.568 1.00 35.16 293 GLU A N 1
ATOM 2341 C CA . GLU A 1 293 ? -9.022 7.527 21.702 1.00 35.16 293 GLU A CA 1
ATOM 2342 C C . GLU A 1 293 ? -10.058 6.772 20.856 1.00 35.16 293 GLU A C 1
ATOM 2344 O O . GLU A 1 293 ? -11.114 6.411 21.361 1.00 35.16 293 GLU A O 1
ATOM 2349 N N . SER A 1 294 ? -9.725 6.397 19.616 1.00 37.75 294 SER A N 1
ATOM 2350 C CA . SER A 1 294 ? -10.656 5.658 18.740 1.00 37.75 294 SER A CA 1
ATOM 2351 C C . SER A 1 294 ? -10.951 4.214 19.181 1.00 37.75 294 SER A C 1
ATOM 2353 O O . SER A 1 294 ? -12.033 3.699 18.908 1.00 37.75 294 SER A O 1
ATOM 2355 N N . ASN A 1 295 ? -10.027 3.555 19.891 1.00 40.44 295 ASN A N 1
ATOM 2356 C CA . ASN A 1 295 ? -10.305 2.277 20.560 1.00 40.44 295 ASN A CA 1
ATOM 2357 C C . ASN A 1 295 ? -10.900 2.486 21.960 1.00 40.44 295 ASN A C 1
ATOM 2359 O O . ASN A 1 295 ? -11.626 1.622 22.452 1.00 40.44 295 ASN A O 1
ATOM 2363 N N . VAL A 1 296 ? -10.602 3.612 22.609 1.00 41.00 296 VAL A N 1
ATOM 2364 C CA . VAL A 1 296 ? -11.077 3.965 23.948 1.00 41.00 296 VAL A CA 1
ATOM 2365 C C . VAL A 1 296 ? -12.550 4.353 23.931 1.00 41.00 296 VAL A C 1
ATOM 2367 O O . VAL A 1 296 ? -13.244 3.893 24.818 1.00 41.00 296 VAL A O 1
ATOM 2370 N N . ASP A 1 297 ? -13.085 5.039 22.921 1.00 40.12 297 ASP A N 1
ATOM 2371 C CA . ASP A 1 297 ? -14.505 5.439 22.928 1.00 40.12 297 ASP A CA 1
ATOM 2372 C C . ASP A 1 297 ? -15.470 4.262 22.702 1.00 40.12 297 ASP A C 1
ATOM 2374 O O . ASP A 1 297 ? -16.438 4.080 23.450 1.00 40.12 297 ASP A O 1
ATOM 2378 N N . LYS A 1 298 ? -15.153 3.360 21.762 1.00 42.03 298 LYS A N 1
ATOM 2379 C CA . LYS A 1 298 ? -15.953 2.145 21.514 1.00 42.03 298 LYS A CA 1
ATOM 2380 C C . LYS A 1 298 ? -15.787 1.098 22.619 1.00 42.03 298 LYS A C 1
ATOM 2382 O O . LYS A 1 298 ? -16.727 0.370 22.952 1.00 42.03 298 LYS A O 1
ATOM 2387 N N . SER A 1 299 ? -14.602 1.040 23.237 1.00 50.72 299 SER A N 1
ATOM 2388 C CA . SER A 1 299 ? -14.390 0.228 24.437 1.00 50.72 299 SER A CA 1
ATOM 2389 C C . SER A 1 299 ? -14.961 0.877 25.697 1.00 50.72 299 SER A C 1
ATOM 2391 O O . SER A 1 299 ? -15.387 0.125 26.557 1.00 50.72 299 SER A O 1
ATOM 2393 N N . MET A 1 300 ? -15.079 2.205 25.815 1.00 49.69 300 MET A N 1
ATOM 2394 C CA . MET A 1 300 ? -15.644 2.894 26.988 1.00 49.69 300 MET A CA 1
ATOM 2395 C C . MET A 1 300 ? -17.162 2.730 27.076 1.00 49.69 300 MET A C 1
ATOM 2397 O O . MET A 1 300 ? -17.661 2.424 28.162 1.00 49.69 300 MET A O 1
ATOM 2401 N N . LEU A 1 301 ? -17.887 2.836 25.955 1.00 53.41 301 LEU A N 1
ATOM 2402 C CA . LEU A 1 301 ? -19.336 2.578 25.898 1.00 53.41 301 LEU A CA 1
ATOM 2403 C C . LEU A 1 301 ? -19.675 1.114 26.245 1.00 53.41 301 LEU A C 1
ATOM 2405 O O . LEU A 1 301 ? -20.614 0.827 27.004 1.00 53.41 301 LEU A O 1
ATOM 2409 N N . ASN A 1 302 ? -18.860 0.169 25.765 1.00 69.25 302 ASN A N 1
ATOM 2410 C CA . ASN A 1 302 ? -18.989 -1.248 26.108 1.00 69.25 302 ASN A CA 1
ATOM 2411 C C . ASN A 1 302 ? -18.483 -1.565 27.523 1.00 69.25 302 ASN A C 1
ATOM 2413 O O . ASN A 1 302 ? -19.099 -2.373 28.214 1.00 69.25 302 ASN A O 1
ATOM 2417 N N . LEU A 1 303 ? -17.441 -0.887 28.009 1.00 81.44 303 LEU A N 1
ATOM 2418 C CA . LEU A 1 303 ? -16.900 -1.032 29.364 1.00 81.44 303 LEU A CA 1
ATOM 2419 C C . LEU A 1 303 ? -17.884 -0.550 30.414 1.00 81.44 303 LEU A C 1
ATOM 2421 O O . LEU A 1 303 ? -18.024 -1.195 31.445 1.00 81.44 303 LEU A O 1
ATOM 2425 N N . GLU A 1 304 ? -18.582 0.553 30.178 1.00 80.25 304 GLU A N 1
ATOM 2426 C CA . GLU A 1 304 ? -19.594 1.041 31.108 1.00 80.25 304 GLU A CA 1
ATOM 2427 C C . GLU A 1 304 ? -20.785 0.084 31.201 1.00 80.25 304 GLU A C 1
ATOM 2429 O O . GLU A 1 304 ? -21.208 -0.291 32.296 1.00 80.25 304 GLU A O 1
ATOM 2434 N N . SER A 1 305 ? -21.255 -0.398 30.050 1.00 81.62 305 SER A N 1
ATOM 2435 C CA . SER A 1 305 ? -22.284 -1.435 29.955 1.00 81.62 305 SER A CA 1
ATOM 2436 C C . SER A 1 305 ? -21.889 -2.719 30.687 1.00 81.62 305 SER A C 1
ATOM 2438 O O . SER A 1 305 ? -22.675 -3.283 31.448 1.00 81.62 305 SER A O 1
ATOM 2440 N N . PHE A 1 306 ? -20.660 -3.171 30.452 1.00 87.38 306 PHE A N 1
ATOM 2441 C CA . PHE A 1 306 ? -20.088 -4.385 31.011 1.00 87.38 306 PHE A CA 1
ATOM 2442 C C . PHE A 1 306 ? -19.866 -4.266 32.520 1.00 87.38 306 PHE A C 1
ATOM 2444 O O . PHE A 1 306 ? -20.293 -5.126 33.289 1.00 87.38 306 PHE A O 1
ATOM 2451 N N . ALA A 1 307 ? -19.270 -3.158 32.962 1.00 89.44 307 ALA A N 1
ATOM 2452 C CA . ALA A 1 307 ? -19.070 -2.849 34.371 1.00 89.44 307 ALA A CA 1
ATOM 2453 C C . ALA A 1 307 ? -20.404 -2.789 35.118 1.00 89.44 307 ALA A C 1
ATOM 2455 O O . ALA A 1 307 ? -20.499 -3.301 36.230 1.00 89.44 307 ALA A O 1
ATOM 2456 N N . LYS A 1 308 ? -21.451 -2.233 34.498 1.00 88.06 308 LYS A N 1
ATOM 2457 C CA . LYS A 1 308 ? -22.799 -2.211 35.073 1.00 88.06 308 LYS A CA 1
ATOM 2458 C C . LYS A 1 308 ? -23.416 -3.610 35.150 1.00 88.06 308 LYS A C 1
ATOM 2460 O O . LYS A 1 308 ? -23.975 -3.952 36.190 1.00 88.06 308 LYS A O 1
ATOM 2465 N N . TYR A 1 309 ? -23.282 -4.422 34.099 1.00 89.94 309 TYR A N 1
ATOM 2466 C CA . TYR A 1 309 ? -23.792 -5.799 34.061 1.00 89.94 309 TYR A CA 1
ATOM 2467 C C . TYR A 1 309 ? -23.165 -6.673 35.160 1.00 89.94 309 TYR A C 1
ATOM 2469 O O . TYR A 1 309 ? -23.881 -7.334 35.909 1.00 89.94 309 TYR A O 1
ATOM 2477 N N . TYR A 1 310 ? -21.842 -6.592 35.331 1.00 92.06 310 TYR A N 1
ATOM 2478 C CA . TYR A 1 310 ? -21.089 -7.350 36.341 1.00 92.06 310 TYR A CA 1
ATOM 2479 C C . TYR A 1 310 ? -20.907 -6.617 37.682 1.00 92.06 310 TYR A C 1
ATOM 2481 O O . TYR A 1 310 ? -20.175 -7.084 38.557 1.00 92.06 310 TYR A O 1
ATOM 2489 N N . LYS A 1 311 ? -21.568 -5.466 37.873 1.00 92.38 311 LYS A N 1
ATOM 2490 C CA . LYS A 1 311 ? -21.527 -4.656 39.108 1.00 92.38 311 LYS A CA 1
ATOM 2491 C C . LYS A 1 311 ? -20.095 -4.366 39.596 1.00 92.38 311 LYS A C 1
ATOM 2493 O O . LYS A 1 311 ? -19.768 -4.482 40.787 1.00 92.38 311 LYS A O 1
ATOM 2498 N N . LEU A 1 312 ? -19.220 -3.999 38.664 1.00 93.31 312 LEU A N 1
ATOM 2499 C CA . LEU A 1 312 ? -17.878 -3.523 38.976 1.00 93.31 312 LEU A CA 1
ATOM 2500 C C . LEU A 1 312 ? -17.965 -2.139 39.627 1.00 93.31 312 LEU A C 1
ATOM 2502 O O . LEU A 1 312 ? -18.751 -1.285 39.222 1.00 93.31 312 LEU A O 1
ATOM 2506 N N . THR A 1 313 ? -17.147 -1.918 40.650 1.00 91.19 313 THR A N 1
ATOM 2507 C CA . THR A 1 313 ? -16.976 -0.590 41.253 1.00 91.19 313 THR A CA 1
ATOM 2508 C C . THR A 1 313 ? -16.223 0.336 40.300 1.00 91.19 313 THR A C 1
ATOM 2510 O O . THR A 1 313 ? -15.544 -0.129 39.383 1.00 91.19 313 THR A O 1
ATOM 2513 N N . LEU A 1 314 ? -16.277 1.649 40.548 1.00 85.62 314 LEU A N 1
ATOM 2514 C CA . LEU A 1 314 ? -15.511 2.642 39.780 1.00 85.62 314 LEU A CA 1
ATOM 2515 C C . LEU A 1 314 ? -14.027 2.262 39.686 1.00 85.62 314 LEU A C 1
ATOM 2517 O O . LEU A 1 314 ? -13.454 2.230 38.601 1.00 85.62 314 LEU A O 1
ATOM 2521 N N . ARG A 1 315 ? -13.437 1.855 40.813 1.00 87.56 315 ARG A N 1
ATOM 2522 C CA . ARG A 1 315 ? -12.022 1.490 40.865 1.00 87.56 315 ARG A CA 1
ATOM 2523 C C . ARG A 1 315 ? -11.700 0.198 40.117 1.00 87.56 315 ARG A C 1
ATOM 2525 O O . ARG A 1 315 ? -10.656 0.083 39.483 1.00 87.56 315 ARG A O 1
ATOM 2532 N N . GLU A 1 316 ? -12.597 -0.779 40.168 1.00 92.75 316 GLU A N 1
ATOM 2533 C CA . GLU A 1 316 ? -12.458 -2.024 39.409 1.00 92.75 316 GLU A CA 1
ATOM 2534 C C . GLU A 1 316 ? -12.629 -1.793 37.901 1.00 92.75 316 GLU A C 1
ATOM 2536 O O . GLU A 1 316 ? -11.901 -2.399 37.118 1.00 92.75 316 GLU A O 1
ATOM 2541 N N . LYS A 1 317 ? -13.527 -0.883 37.494 1.00 91.19 317 LYS A N 1
ATOM 2542 C CA . LYS A 1 317 ? -13.700 -0.443 36.098 1.00 91.19 317 LYS A CA 1
ATOM 2543 C C . LYS A 1 317 ? -12.417 0.198 35.562 1.00 91.19 317 LYS A C 1
ATOM 2545 O O . LYS A 1 317 ? -11.977 -0.159 34.473 1.00 91.19 317 LYS A O 1
ATOM 2550 N N . GLU A 1 318 ? -11.794 1.096 36.324 1.00 83.62 318 GLU A N 1
ATOM 2551 C CA . GLU A 1 318 ? -10.516 1.729 35.955 1.00 83.62 318 GLU A CA 1
ATOM 2552 C C . GLU A 1 318 ? -9.398 0.697 35.768 1.00 83.62 318 GLU A C 1
ATOM 2554 O O . GLU A 1 318 ? -8.687 0.708 34.763 1.00 83.62 318 GLU A O 1
ATOM 2559 N N . ILE A 1 319 ? -9.274 -0.243 36.709 1.00 88.56 319 ILE A N 1
ATOM 2560 C CA . ILE A 1 319 ? -8.282 -1.319 36.628 1.00 88.56 319 ILE A CA 1
ATOM 2561 C C . ILE A 1 319 ? -8.555 -2.215 35.415 1.00 88.56 319 ILE A C 1
ATOM 2563 O O . ILE A 1 319 ? -7.624 -2.540 34.679 1.00 88.56 319 ILE A O 1
ATOM 2567 N N . LEU A 1 320 ? -9.815 -2.585 35.168 1.00 87.00 320 LEU A N 1
ATOM 2568 C CA . LEU A 1 320 ? -10.199 -3.389 34.010 1.00 87.00 320 LEU A CA 1
ATOM 2569 C C . LEU A 1 320 ? -9.902 -2.667 32.686 1.00 87.00 320 LEU A C 1
ATOM 2571 O O . LEU A 1 320 ? -9.379 -3.294 31.769 1.00 87.00 320 LEU A O 1
ATOM 2575 N N . SER A 1 321 ? -10.145 -1.356 32.598 1.00 83.50 321 SER A N 1
ATOM 2576 C CA . SER A 1 321 ? -9.794 -0.536 31.426 1.00 83.50 321 SER A CA 1
ATOM 2577 C C . SER A 1 321 ? -8.300 -0.624 31.092 1.00 83.50 321 SER A C 1
ATOM 2579 O O . SER A 1 321 ? -7.904 -0.884 29.951 1.00 83.50 321 SER A O 1
ATOM 2581 N N . LEU A 1 322 ? -7.445 -0.503 32.112 1.00 74.50 322 LEU A N 1
ATOM 2582 C CA . LEU A 1 322 ? -5.999 -0.633 31.940 1.00 74.50 322 LEU A CA 1
ATOM 2583 C C . LEU A 1 322 ? -5.582 -2.067 31.575 1.00 74.50 322 LEU A C 1
ATOM 2585 O O . LEU A 1 322 ? -4.632 -2.256 30.810 1.00 74.50 322 LEU A O 1
ATOM 2589 N N . ILE A 1 323 ? -6.294 -3.083 32.077 1.00 79.19 323 ILE A N 1
ATOM 2590 C CA . ILE A 1 323 ? -6.075 -4.488 31.701 1.00 79.19 323 ILE A CA 1
ATOM 2591 C C . ILE A 1 323 ? -6.377 -4.715 30.218 1.00 79.19 323 ILE A C 1
ATOM 2593 O O . ILE A 1 323 ? -5.551 -5.324 29.529 1.00 79.19 323 ILE A O 1
ATOM 2597 N N . LEU A 1 324 ? -7.518 -4.211 29.740 1.00 78.81 324 LEU A N 1
ATOM 2598 C CA . LEU A 1 324 ? -7.954 -4.296 28.343 1.00 78.81 324 LEU A CA 1
ATOM 2599 C C . LEU A 1 324 ? -7.014 -3.526 27.407 1.00 78.81 324 LEU A C 1
ATOM 2601 O O . LEU A 1 324 ? -6.748 -3.976 26.299 1.00 78.81 324 LEU A O 1
ATOM 2605 N N . SER A 1 325 ? -6.416 -2.438 27.897 1.00 65.94 325 SER A N 1
ATOM 2606 C CA . SER A 1 325 ? -5.378 -1.663 27.200 1.00 65.94 325 SER A CA 1
ATOM 2607 C C . SER A 1 325 ? -3.983 -2.320 27.218 1.00 65.94 325 SER A C 1
ATOM 2609 O O . SER A 1 325 ? -2.983 -1.668 26.914 1.00 65.94 325 SER A O 1
ATOM 2611 N N . GLY A 1 326 ? -3.869 -3.581 27.650 1.00 60.59 326 GLY A N 1
ATOM 2612 C CA . GLY A 1 326 ? -2.612 -4.338 27.650 1.00 60.59 326 GLY A CA 1
ATOM 2613 C C . GLY A 1 326 ? -1.597 -3.939 28.731 1.00 60.59 326 GLY A C 1
ATOM 2614 O O . GLY A 1 326 ? -0.447 -4.371 28.684 1.00 60.59 326 GLY A O 1
ATOM 2615 N N . ARG A 1 327 ? -1.975 -3.131 29.735 1.00 71.81 327 ARG A N 1
ATOM 2616 C CA . ARG A 1 327 ? -1.028 -2.630 30.750 1.00 71.81 327 ARG A CA 1
ATOM 2617 C C . ARG A 1 327 ? -0.690 -3.679 31.811 1.00 71.81 327 ARG A C 1
ATOM 2619 O O . ARG A 1 327 ? -1.570 -4.397 32.287 1.00 71.81 327 ARG A O 1
ATOM 2626 N N . ASN A 1 328 ? 0.579 -3.768 32.208 1.00 68.44 328 ASN A N 1
ATOM 2627 C CA . ASN A 1 328 ? 1.046 -4.729 33.213 1.00 68.44 328 ASN A CA 1
ATOM 2628 C C . ASN A 1 328 ? 0.782 -4.250 34.658 1.00 68.44 328 ASN A C 1
ATOM 2630 O O . ASN A 1 328 ? 0.477 -3.084 34.898 1.00 68.44 328 ASN A O 1
ATOM 2634 N N . ASN A 1 329 ? 0.889 -5.156 35.635 1.00 79.31 329 ASN A N 1
ATOM 2635 C CA . ASN A 1 329 ? 0.571 -4.846 37.035 1.00 79.31 329 ASN A CA 1
ATOM 2636 C C . ASN A 1 329 ? 1.428 -3.714 37.642 1.00 79.31 329 ASN A C 1
ATOM 2638 O O . ASN A 1 329 ? 0.845 -2.879 38.330 1.00 79.31 329 ASN A O 1
ATOM 2642 N N . PRO A 1 330 ? 2.756 -3.632 37.399 1.00 72.25 330 PRO A N 1
ATOM 2643 C CA . PRO A 1 330 ? 3.551 -2.484 37.841 1.00 72.25 330 PRO A CA 1
ATOM 2644 C C . PRO A 1 330 ? 3.008 -1.159 37.299 1.00 72.25 330 PRO A C 1
ATOM 2646 O O . PRO A 1 330 ? 2.742 -0.250 38.073 1.00 72.25 330 PRO A O 1
ATOM 2649 N N . TYR A 1 331 ? 2.719 -1.090 35.997 1.00 71.06 331 TYR A N 1
ATOM 2650 C CA . TYR A 1 331 ? 2.173 0.115 35.378 1.00 71.06 331 TYR A CA 1
ATOM 2651 C C . TYR A 1 331 ? 0.812 0.509 35.961 1.00 71.06 331 TYR A C 1
ATOM 2653 O O . TYR A 1 331 ? 0.587 1.680 36.246 1.00 71.06 331 TYR A O 1
ATOM 2661 N N . ILE A 1 332 ? -0.099 -0.452 36.160 1.00 73.06 332 ILE A N 1
ATOM 2662 C CA . ILE A 1 332 ? -1.428 -0.188 36.740 1.00 73.06 332 ILE A CA 1
ATOM 2663 C C . ILE A 1 332 ? -1.293 0.359 38.159 1.00 73.06 332 ILE A C 1
ATOM 2665 O O . ILE A 1 332 ? -1.966 1.319 38.524 1.00 73.06 332 ILE A O 1
ATOM 2669 N N . ARG A 1 333 ? -0.416 -0.253 38.956 1.00 82.75 333 ARG A N 1
ATOM 2670 C CA . ARG A 1 333 ? -0.154 0.153 40.332 1.00 82.75 333 ARG A CA 1
ATOM 2671 C C . ARG A 1 333 ? 0.324 1.602 40.398 1.00 82.75 333 ARG A C 1
ATOM 2673 O O . ARG A 1 333 ? -0.215 2.375 41.185 1.00 82.75 333 ARG A O 1
ATOM 2680 N N . ASP A 1 334 ? 1.295 1.940 39.557 1.00 72.19 334 ASP A N 1
ATOM 2681 C CA . ASP A 1 334 ? 1.944 3.245 39.567 1.00 72.19 334 ASP A CA 1
ATOM 2682 C C . ASP A 1 334 ? 1.009 4.320 38.973 1.00 72.19 334 ASP A C 1
ATOM 2684 O O . ASP A 1 334 ? 0.863 5.394 39.547 1.00 72.19 334 ASP A O 1
ATOM 2688 N N . SER A 1 335 ? 0.269 3.996 37.905 1.00 65.00 335 SER A N 1
ATOM 2689 C CA . SER A 1 335 ? -0.702 4.911 37.271 1.00 65.00 335 SER A CA 1
ATOM 2690 C C . SER A 1 335 ? -1.883 5.250 38.178 1.00 65.00 335 SER A C 1
ATOM 2692 O O . SER A 1 335 ? -2.418 6.352 38.130 1.00 65.00 335 SER A O 1
ATOM 2694 N N . LEU A 1 336 ? -2.312 4.290 38.996 1.00 81.56 336 LEU A N 1
ATOM 2695 C CA . LEU A 1 336 ? -3.425 4.460 39.923 1.00 81.56 336 LEU A CA 1
ATOM 2696 C C . LEU A 1 336 ? -2.961 4.859 41.333 1.00 81.56 336 LEU A C 1
ATOM 2698 O O . LEU A 1 336 ? -3.806 5.074 42.200 1.00 81.56 336 LEU A O 1
ATOM 2702 N N . ASN A 1 337 ? -1.651 4.967 41.567 1.00 87.12 337 ASN A N 1
ATOM 2703 C CA . ASN A 1 337 ? -1.038 5.270 42.860 1.00 87.12 337 ASN A CA 1
ATOM 2704 C C . ASN A 1 337 ? -1.542 4.366 44.010 1.00 87.12 337 ASN A C 1
ATOM 2706 O O . ASN A 1 337 ? -1.990 4.836 45.056 1.00 87.12 337 ASN A O 1
ATOM 2710 N N . ILE A 1 338 ? -1.528 3.044 43.798 1.00 91.00 338 ILE A N 1
ATOM 2711 C CA . ILE A 1 338 ? -1.951 2.030 44.787 1.00 91.00 338 ILE A CA 1
ATOM 2712 C C . ILE A 1 338 ? -0.799 1.094 45.158 1.00 91.00 338 ILE A C 1
ATOM 2714 O O . ILE A 1 338 ? 0.230 1.076 44.501 1.00 91.00 338 ILE A O 1
ATOM 2718 N N . SER A 1 339 ? -0.939 0.278 46.206 1.00 89.75 339 SER A N 1
ATOM 2719 C CA . SER A 1 339 ? 0.078 -0.734 46.537 1.00 89.75 339 SER A CA 1
ATOM 2720 C C . SER A 1 339 ? -0.086 -2.016 45.702 1.00 89.75 339 SER A C 1
ATOM 2722 O O . SER A 1 339 ? -1.159 -2.299 45.165 1.00 89.75 339 SER A O 1
ATOM 2724 N N . ASN A 1 340 ? 0.957 -2.854 45.638 1.00 88.19 340 ASN A N 1
ATOM 2725 C CA . ASN A 1 340 ? 0.880 -4.158 44.960 1.00 88.19 340 ASN A CA 1
ATOM 2726 C C . ASN A 1 340 ? -0.177 -5.083 45.594 1.00 88.19 340 ASN A C 1
ATOM 2728 O O . ASN A 1 340 ? -0.885 -5.803 44.891 1.00 88.19 340 ASN A O 1
ATOM 2732 N N . ASN A 1 341 ? -0.312 -5.040 46.923 1.00 88.88 341 ASN A N 1
ATOM 2733 C CA . ASN A 1 341 ? -1.318 -5.822 47.642 1.00 88.88 341 ASN A CA 1
ATOM 2734 C C . ASN A 1 341 ? -2.731 -5.321 47.328 1.00 88.88 341 ASN A C 1
ATOM 2736 O O . ASN A 1 341 ? -3.617 -6.127 47.057 1.00 88.88 341 ASN A O 1
ATOM 2740 N N . THR A 1 342 ? -2.921 -4.002 47.267 1.00 91.12 342 THR A N 1
ATOM 2741 C CA . THR A 1 342 ? -4.197 -3.382 46.883 1.00 91.12 342 THR A CA 1
ATOM 2742 C C . THR A 1 342 ? -4.607 -3.791 45.468 1.00 91.12 342 THR A C 1
ATOM 2744 O O . THR A 1 342 ? -5.748 -4.198 45.250 1.00 91.12 342 THR A O 1
ATOM 2747 N N . LEU A 1 343 ? -3.670 -3.769 44.512 1.00 93.12 343 LEU A N 1
ATOM 2748 C CA . LEU A 1 343 ? -3.938 -4.213 43.145 1.00 93.12 343 LEU A CA 1
ATOM 2749 C C . LEU A 1 343 ? -4.321 -5.699 43.087 1.00 93.12 343 LEU A C 1
ATOM 2751 O O . LEU A 1 343 ? -5.290 -6.047 42.418 1.00 93.12 343 LEU A O 1
ATOM 2755 N N . LYS A 1 344 ? -3.616 -6.581 43.810 1.00 89.62 344 LYS A N 1
ATOM 2756 C CA . LYS A 1 344 ? -3.968 -8.012 43.878 1.00 89.62 344 LYS A CA 1
ATOM 2757 C C . LYS A 1 344 ? -5.387 -8.233 44.404 1.00 89.62 344 LYS A C 1
ATOM 2759 O O . LYS A 1 344 ? -6.106 -9.064 43.852 1.00 89.62 344 LYS A O 1
ATOM 2764 N N . THR A 1 345 ? -5.801 -7.481 45.423 1.00 94.38 345 THR A N 1
ATOM 2765 C CA . THR A 1 345 ? -7.167 -7.547 45.959 1.00 94.38 345 THR A CA 1
ATOM 2766 C C . THR A 1 345 ? -8.197 -7.121 44.916 1.00 94.38 345 THR A C 1
ATOM 2768 O O . THR A 1 345 ? -9.161 -7.848 44.688 1.00 94.38 345 THR A O 1
ATOM 2771 N N . HIS A 1 346 ? -7.975 -6.002 44.217 1.00 94.62 346 HIS A N 1
ATOM 2772 C CA . HIS A 1 346 ? -8.874 -5.578 43.140 1.00 94.62 346 HIS A CA 1
ATOM 2773 C C . HIS A 1 346 ? -8.940 -6.597 41.999 1.00 94.62 346 HIS A C 1
ATOM 2775 O O . HIS A 1 346 ? -10.032 -6.912 41.544 1.00 94.62 346 HIS A O 1
ATOM 2781 N N . LEU A 1 347 ? -7.807 -7.163 41.570 1.00 94.06 347 LEU A N 1
ATOM 2782 C CA . LEU A 1 347 ? -7.780 -8.204 40.537 1.00 94.06 347 LEU A CA 1
ATOM 2783 C C . LEU A 1 347 ? -8.578 -9.441 40.957 1.00 94.06 347 LEU A C 1
ATOM 2785 O O . LEU A 1 347 ? -9.367 -9.954 40.168 1.00 94.06 347 LEU A O 1
ATOM 2789 N N . LYS A 1 348 ? -8.426 -9.890 42.208 1.00 93.12 348 LYS A N 1
ATOM 2790 C CA . LYS A 1 348 ? -9.205 -11.009 42.750 1.00 93.12 348 LYS A CA 1
ATOM 2791 C C . LYS A 1 348 ? -10.704 -10.708 42.719 1.00 93.12 348 LYS A C 1
ATOM 2793 O O . LYS A 1 348 ? -11.479 -11.554 42.281 1.00 93.12 348 LYS A O 1
ATOM 2798 N N . ASN A 1 349 ? -11.109 -9.513 43.143 1.00 93.81 349 ASN A N 1
ATOM 2799 C CA . ASN A 1 349 ? -12.515 -9.114 43.149 1.00 93.81 349 ASN A CA 1
ATOM 2800 C C . ASN A 1 349 ? -13.085 -9.008 41.730 1.00 93.81 349 ASN A C 1
ATOM 2802 O O . ASN A 1 349 ? -14.183 -9.501 41.490 1.00 93.81 349 ASN A O 1
ATOM 2806 N N . ILE A 1 350 ? -12.327 -8.442 40.785 1.00 95.62 350 ILE A N 1
ATOM 2807 C CA . ILE A 1 350 ? -12.704 -8.386 39.366 1.00 95.62 350 ILE A CA 1
ATOM 2808 C C . ILE A 1 350 ? -12.931 -9.801 38.837 1.00 95.62 350 ILE A C 1
ATOM 2810 O O . ILE A 1 350 ? -14.009 -10.093 38.337 1.00 95.62 350 ILE A O 1
ATOM 2814 N N . TYR A 1 351 ? -11.960 -10.700 38.994 1.00 95.06 351 TYR A N 1
ATOM 2815 C CA . TYR A 1 351 ? -12.073 -12.065 38.477 1.00 95.06 351 TYR A CA 1
ATOM 2816 C C . TYR A 1 351 ? -13.222 -12.847 39.117 1.00 95.06 351 TYR A C 1
ATOM 2818 O O . TYR A 1 351 ? -13.939 -13.556 38.420 1.00 95.06 351 TYR A O 1
ATOM 2826 N N . THR A 1 352 ? -13.468 -12.634 40.411 1.00 93.31 352 THR A N 1
ATOM 2827 C CA . THR A 1 352 ? -14.609 -13.239 41.113 1.00 93.31 352 THR A CA 1
ATOM 2828 C C . THR A 1 352 ? -15.943 -12.717 40.572 1.00 93.31 352 THR A C 1
ATOM 2830 O O . THR A 1 352 ? -16.859 -13.497 40.347 1.00 93.31 352 THR A O 1
ATOM 2833 N N . LYS A 1 353 ? -16.065 -11.405 40.326 1.00 93.56 353 LYS A N 1
ATOM 2834 C CA . LYS A 1 353 ? -17.294 -10.797 39.784 1.00 93.56 353 LYS A CA 1
ATOM 2835 C C . LYS A 1 353 ? -17.567 -11.179 38.332 1.00 93.56 353 LYS A C 1
ATOM 2837 O O . LYS A 1 353 ? -18.723 -11.229 37.932 1.00 93.56 353 LYS A O 1
ATOM 2842 N N . LEU A 1 354 ? -16.514 -11.413 37.555 1.00 92.31 354 LEU A N 1
ATOM 2843 C CA . LEU A 1 354 ? -16.605 -11.824 36.155 1.00 92.31 354 LEU A CA 1
ATOM 2844 C C . LEU A 1 354 ? -16.747 -13.343 35.978 1.00 92.31 354 LEU A C 1
ATOM 2846 O O . LEU A 1 354 ? -16.967 -13.781 34.855 1.00 92.31 354 LEU A O 1
ATOM 2850 N N . ASP A 1 355 ? -16.615 -14.121 37.056 1.00 92.38 355 ASP A N 1
ATOM 2851 C CA . ASP A 1 355 ? -16.557 -15.589 37.042 1.00 92.38 355 ASP A CA 1
ATOM 2852 C C . ASP A 1 355 ? -15.472 -16.146 36.098 1.00 92.38 355 ASP A C 1
ATOM 2854 O O . ASP A 1 355 ? -15.691 -17.019 35.261 1.00 92.38 355 ASP A O 1
ATOM 2858 N N . VAL A 1 356 ? -14.264 -15.590 36.214 1.00 92.62 356 VAL A N 1
ATOM 2859 C CA . VAL A 1 356 ? -13.088 -15.972 35.415 1.00 92.62 356 VAL A CA 1
ATOM 2860 C C . VAL A 1 356 ? -11.900 -16.273 36.316 1.00 92.62 356 VAL A C 1
ATOM 2862 O O . VAL A 1 356 ? -11.803 -15.783 37.439 1.00 92.62 356 VAL A O 1
ATOM 2865 N N . LYS A 1 357 ? -10.947 -17.067 35.829 1.00 84.06 357 LYS A N 1
ATOM 2866 C CA . LYS A 1 357 ? -9.795 -17.519 36.625 1.00 84.06 357 LYS A CA 1
ATOM 2867 C C . LYS A 1 357 ? -8.551 -16.671 36.421 1.00 84.06 357 LYS A C 1
ATOM 2869 O O . LYS A 1 357 ? -7.662 -16.658 37.271 1.00 84.06 357 LYS A O 1
ATOM 2874 N N . ASN A 1 358 ? -8.444 -15.995 35.282 1.00 84.56 358 ASN A N 1
ATOM 2875 C CA . ASN A 1 358 ? -7.234 -15.275 34.916 1.00 84.56 358 ASN A CA 1
ATOM 2876 C C . ASN A 1 358 ? -7.515 -14.059 34.027 1.00 84.56 358 ASN A C 1
ATOM 2878 O O . ASN A 1 358 ? -8.614 -13.841 33.517 1.00 84.56 358 ASN A O 1
ATOM 2882 N N . ARG A 1 359 ? -6.459 -13.266 33.835 1.00 85.75 359 ARG A N 1
ATOM 2883 C CA . ARG A 1 359 ? -6.469 -12.046 33.026 1.00 85.75 359 ARG A CA 1
ATOM 2884 C C . ARG A 1 359 ? -6.977 -12.285 31.605 1.00 85.75 359 ARG A C 1
ATOM 2886 O O . ARG A 1 359 ? -7.722 -11.463 31.085 1.00 85.75 359 ARG A O 1
ATOM 2893 N N . GLN A 1 360 ? -6.558 -13.382 30.980 1.00 78.94 360 GLN A N 1
ATOM 2894 C CA . GLN A 1 360 ? -6.873 -13.649 29.581 1.00 78.94 360 GLN A CA 1
ATOM 2895 C C . GLN A 1 360 ? -8.350 -14.007 29.400 1.00 78.94 360 GLN A C 1
ATOM 2897 O O . GLN A 1 360 ? -8.989 -13.544 28.457 1.00 78.94 360 GLN A O 1
ATOM 2902 N N . GLU A 1 361 ? -8.912 -14.768 30.336 1.00 80.12 361 GLU A N 1
ATOM 2903 C CA . GLU A 1 361 ? -10.341 -15.071 30.384 1.00 80.12 361 GLU A CA 1
ATOM 2904 C C . GLU A 1 361 ? -11.179 -13.807 30.605 1.00 80.12 361 GLU A C 1
ATOM 2906 O O . GLU A 1 361 ? -12.162 -13.615 29.894 1.00 80.12 361 GLU A O 1
ATOM 2911 N N . ALA A 1 362 ? -10.757 -12.897 31.494 1.00 85.00 362 ALA A N 1
ATOM 2912 C CA . ALA A 1 362 ? -11.423 -11.602 31.684 1.00 85.00 362 ALA A CA 1
ATOM 2913 C C . ALA A 1 362 ? -11.479 -10.776 30.385 1.00 85.00 362 ALA A C 1
ATOM 2915 O O . ALA A 1 362 ? -12.527 -10.236 30.033 1.00 85.00 362 ALA A O 1
ATOM 2916 N N . ILE A 1 363 ? -10.360 -10.709 29.653 1.00 82.56 363 ILE A N 1
ATOM 2917 C CA . ILE A 1 363 ? -10.272 -10.007 28.364 1.00 82.56 363 ILE A CA 1
ATOM 2918 C C . ILE A 1 363 ? -11.191 -10.672 27.330 1.00 82.56 363 ILE A C 1
ATOM 2920 O O . ILE A 1 363 ? -11.962 -9.999 26.650 1.00 82.56 363 ILE A O 1
ATOM 2924 N N . THR A 1 364 ? -11.145 -12.001 27.236 1.00 78.12 364 THR A N 1
ATOM 2925 C CA . THR A 1 364 ? -11.959 -12.775 26.286 1.00 78.12 364 THR A CA 1
ATOM 2926 C C . THR A 1 364 ? -13.453 -12.581 26.542 1.00 78.12 364 THR A C 1
ATOM 2928 O O . THR A 1 364 ? -14.231 -12.390 25.609 1.00 78.12 364 THR A O 1
ATOM 2931 N N . LEU A 1 365 ? -13.861 -12.610 27.812 1.00 86.94 365 LEU A N 1
ATOM 2932 C CA . LEU A 1 365 ? -15.251 -12.452 28.219 1.00 86.94 365 LEU A CA 1
ATOM 2933 C C . LEU A 1 365 ? -15.775 -11.040 27.901 1.00 86.94 365 LEU A C 1
ATOM 2935 O O . LEU A 1 365 ? -16.907 -10.905 27.439 1.00 86.94 365 LEU A O 1
ATOM 2939 N N . PHE A 1 366 ? -14.947 -10.002 28.057 1.00 87.06 366 PHE A N 1
ATOM 2940 C CA . PHE A 1 366 ? -15.295 -8.636 27.652 1.00 87.06 366 PHE A CA 1
ATOM 2941 C C . PHE A 1 366 ? -15.574 -8.512 26.145 1.00 87.06 366 PHE A C 1
ATOM 2943 O O . PHE A 1 366 ? -16.572 -7.904 25.745 1.00 87.06 366 PHE A O 1
ATOM 2950 N N . TYR A 1 367 ? -14.731 -9.116 25.302 1.00 80.44 367 TYR A N 1
ATOM 2951 C CA . TYR A 1 367 ? -14.940 -9.095 23.852 1.00 80.44 367 TYR A CA 1
ATOM 2952 C C . TYR A 1 367 ? -16.204 -9.860 23.443 1.00 80.44 367 TYR A C 1
ATOM 2954 O O . TYR A 1 367 ? -17.011 -9.318 22.692 1.00 80.44 367 TYR A O 1
ATOM 2962 N N . LYS A 1 368 ? -16.455 -11.042 24.027 1.00 80.31 368 LYS A N 1
ATOM 2963 C CA . LYS A 1 368 ? -17.704 -11.796 23.798 1.00 80.31 368 LYS A CA 1
ATOM 2964 C C . LYS A 1 368 ? -18.952 -11.000 24.182 1.00 80.31 368 LYS A C 1
ATOM 2966 O O . LYS A 1 368 ? -19.944 -11.005 23.457 1.00 80.31 368 LYS A O 1
ATOM 2971 N N . PHE A 1 369 ? -18.913 -10.301 25.316 1.00 82.81 369 PHE A N 1
ATOM 2972 C CA . PHE A 1 369 ? -20.018 -9.443 25.739 1.00 82.81 369 PHE A CA 1
ATOM 2973 C C . PHE A 1 369 ? -20.256 -8.299 24.745 1.00 82.81 369 PHE A C 1
ATOM 2975 O O . PHE A 1 369 ? -21.401 -8.023 24.385 1.00 82.81 369 PHE A O 1
ATOM 2982 N N . SER A 1 370 ? -19.178 -7.672 24.268 1.00 77.69 370 SER A N 1
ATOM 2983 C CA . SER A 1 370 ? -19.237 -6.579 23.291 1.00 77.69 370 SER A CA 1
ATOM 2984 C C . SER A 1 370 ? -19.811 -7.037 21.944 1.00 77.69 370 SER A C 1
ATOM 2986 O O . SER A 1 370 ? -20.597 -6.314 21.339 1.00 77.69 370 SER A O 1
ATOM 2988 N N . GLU A 1 371 ? -19.492 -8.258 21.504 1.00 68.50 371 GLU A N 1
ATOM 2989 C CA . GLU A 1 371 ? -20.068 -8.868 20.297 1.00 68.50 371 GLU A CA 1
ATOM 2990 C C . GLU A 1 371 ? -21.571 -9.157 20.456 1.00 68.50 371 GLU A C 1
ATOM 2992 O O . GLU A 1 371 ? -22.358 -8.803 19.579 1.00 68.50 371 GLU A O 1
ATOM 2997 N N . SER A 1 372 ? -21.998 -9.708 21.600 1.00 67.88 372 SER A N 1
ATOM 2998 C CA . SER A 1 372 ? -23.408 -10.068 21.851 1.00 67.88 372 SER A CA 1
ATOM 2999 C C . SER A 1 372 ? -24.378 -8.879 21.871 1.00 67.88 372 SER A C 1
ATOM 3001 O O . SER A 1 372 ? -25.565 -9.029 21.587 1.00 67.88 372 SER A O 1
ATOM 3003 N N . LYS A 1 373 ? -23.882 -7.679 22.198 1.00 61.88 373 LYS A N 1
ATOM 3004 C CA . LYS A 1 373 ? -24.682 -6.448 22.217 1.00 61.88 373 LYS A CA 1
ATOM 3005 C C . LYS A 1 373 ? -24.881 -5.839 20.827 1.00 61.88 373 LYS A C 1
ATOM 3007 O O . LYS A 1 373 ? -25.862 -5.125 20.628 1.00 61.88 373 LYS A O 1
ATOM 3012 N N . ASN A 1 374 ? -23.976 -6.122 19.891 1.00 52.94 374 ASN A N 1
ATOM 3013 C CA . ASN A 1 374 ? -24.053 -5.634 18.514 1.00 52.94 374 ASN A CA 1
ATOM 3014 C C . ASN A 1 374 ? -24.997 -6.485 17.646 1.00 52.94 374 ASN A C 1
ATOM 3016 O O . ASN A 1 374 ? -25.471 -6.013 16.617 1.00 52.94 374 ASN A O 1
ATOM 3020 N N . SER A 1 375 ? -25.341 -7.702 18.076 1.00 41.78 375 SER A N 1
ATOM 3021 C CA . SER A 1 375 ? -26.400 -8.520 17.476 1.00 41.78 375 SER A CA 1
ATOM 3022 C C . SER A 1 375 ? -27.758 -8.223 18.130 1.00 41.78 375 SER A C 1
ATOM 3024 O O . SER A 1 375 ? -28.117 -8.843 19.132 1.00 41.78 375 SER A O 1
ATOM 3026 N N . LYS A 1 376 ? -28.544 -7.278 17.597 1.00 33.22 376 LYS A N 1
ATOM 3027 C CA . LYS A 1 376 ? -29.969 -7.175 17.972 1.00 33.22 376 LYS A CA 1
ATOM 3028 C C . LYS A 1 376 ? -30.768 -8.345 17.363 1.00 33.22 376 LYS A C 1
ATOM 3030 O O . LYS A 1 376 ? -30.508 -8.714 16.221 1.00 33.22 376 LYS A O 1
ATOM 3035 N N . PRO A 1 377 ? -31.760 -8.901 18.083 1.00 35.38 377 PRO A N 1
ATOM 3036 C CA . PRO A 1 377 ? -32.632 -9.957 17.582 1.00 35.38 377 PRO A CA 1
ATOM 3037 C C . PRO A 1 377 ? -33.675 -9.391 16.609 1.00 35.38 377 PRO A C 1
ATOM 3039 O O . PRO A 1 377 ? -34.298 -8.361 16.876 1.00 35.38 377 PRO A O 1
ATOM 3042 N N . SER A 1 378 ? -33.907 -10.098 15.505 1.00 29.59 378 SER A N 1
ATOM 3043 C CA . SER A 1 378 ? -35.084 -9.928 14.656 1.00 29.59 378 SER A CA 1
ATOM 3044 C C . SER A 1 378 ? -36.351 -10.227 15.472 1.00 29.59 378 SER A C 1
ATOM 3046 O O . SER A 1 378 ? -36.622 -11.382 15.803 1.00 29.59 378 SER A O 1
ATOM 3048 N N . HIS A 1 379 ? -37.131 -9.200 15.815 1.00 34.84 379 HIS A N 1
ATOM 3049 C CA . HIS A 1 379 ? -38.542 -9.385 16.171 1.00 34.84 379 HIS A CA 1
ATOM 3050 C C . HIS A 1 379 ? -39.272 -9.886 14.920 1.00 34.84 379 HIS A C 1
ATOM 3052 O O . HIS A 1 379 ? -39.123 -9.308 13.850 1.00 34.84 379 HIS A O 1
ATOM 3058 N N . THR A 1 380 ? -40.017 -10.985 14.964 1.00 32.59 380 THR A N 1
ATOM 3059 C CA . THR A 1 380 ? -41.430 -11.054 15.391 1.00 32.59 380 THR A CA 1
ATOM 3060 C C . THR A 1 380 ? -41.819 -12.544 15.304 1.00 32.59 380 THR A C 1
ATOM 3062 O O . THR A 1 380 ? -41.346 -13.237 14.409 1.00 32.59 380 THR A O 1
ATOM 3065 N N . ARG A 1 381 ? -42.373 -13.186 16.340 1.00 33.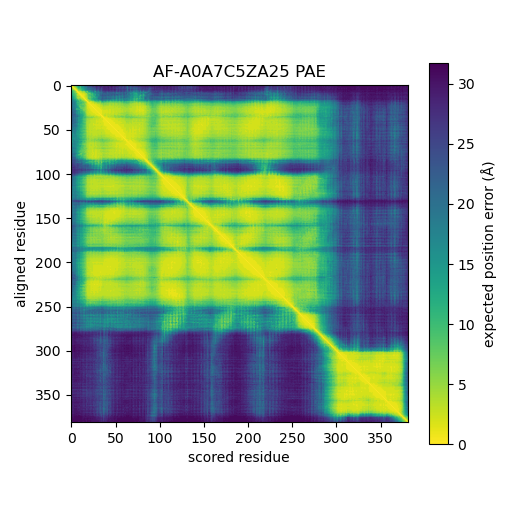12 381 ARG A N 1
ATOM 3066 C CA . ARG A 1 381 ? -43.784 -13.171 16.773 1.00 33.12 381 ARG A CA 1
ATOM 3067 C C . ARG A 1 381 ? -44.800 -13.337 15.655 1.00 33.12 381 ARG A C 1
ATOM 3069 O O . ARG A 1 381 ? -44.873 -12.418 14.819 1.00 33.12 381 ARG A O 1
#

Foldseek 3Di:
DPPPPDDPVVVVVVCVVVVVLVLLLVLLVLLVLLQDDLLSVLVVVLVVLVVVLVLVVVLLPDDPVVSVVVVVCVSVVSVVVSVPDPVVPDDDPQPDDDQDDADPVLVLLLLLLQLLLLLQLVQVCVVVVLDPDPVVVSVLSVLLSVLSVVLSVQVVPDPPDDLVVLLVLLLVLSLVLLVLVVVSVDPCSSVSSSNSSSNSVSSVVSSLSSVLSNVLSNHPHSSVRNSNSVVSNVVSSCCSNPVVVVVCVVDVVCVVVVSVVSSVSNVVSSVSSVVSVVVVPVCCVPVVCVVCVVVCVLLVVLLVVVCVVLVPDPLLSLLLSCLLVVHDLVRSCVVVVHDSVVSVVSLVVQCVSLVHDDSVRSNVSSVVSSVVVVDDDDDDD